Protein AF-0000000084983685 (afdb_homodimer)

Structure (mmCIF, N/CA/C/O backbone):
data_AF-0000000084983685-model_v1
#
loop_
_entity.id
_entity.type
_entity.pdbx_description
1 polymer 'Transcriptional regulator, AraC family'
#
loop_
_atom_site.group_PDB
_atom_site.id
_atom_site.type_symbol
_atom_site.label_atom_id
_atom_site.label_alt_id
_atom_site.label_comp_id
_atom_site.label_asym_id
_atom_site.label_entity_id
_atom_site.label_seq_id
_atom_site.pdbx_PDB_ins_code
_atom_site.Cartn_x
_atom_site.Cartn_y
_atom_site.Cartn_z
_atom_site.occupancy
_atom_site.B_iso_or_equiv
_atom_site.auth_seq_id
_atom_site.auth_comp_id
_atom_site.auth_asym_id
_atom_site.auth_atom_id
_atom_site.pdbx_PDB_model_num
ATOM 1 N N . MET A 1 1 ? 12.453 -2.877 22.375 1 60.47 1 MET A N 1
ATOM 2 C CA . MET A 1 1 ? 13.906 -2.879 22.516 1 60.47 1 MET A CA 1
ATOM 3 C C . MET A 1 1 ? 14.578 -2.354 21.25 1 60.47 1 MET A C 1
ATOM 5 O O . MET A 1 1 ? 15.445 -1.479 21.328 1 60.47 1 MET A O 1
ATOM 9 N N . MET A 1 2 ? 13.961 -2.555 20.031 1 83.69 2 MET A N 1
ATOM 10 C CA . MET A 1 2 ? 14.688 -2.221 18.812 1 83.69 2 MET A CA 1
ATOM 11 C C . MET A 1 2 ? 14.602 -0.725 18.516 1 83.69 2 MET A C 1
ATOM 13 O O . MET A 1 2 ? 15.602 -0.104 18.156 1 83.69 2 MET A O 1
ATOM 17 N N . LEU A 1 3 ? 13.617 -0.084 19.125 1 90.62 3 LEU A N 1
ATOM 18 C CA . LEU A 1 3 ? 13.469 1.328 18.797 1 90.62 3 LEU A CA 1
ATOM 19 C C . LEU A 1 3 ? 14.375 2.191 19.656 1 90.62 3 LEU A C 1
ATOM 21 O O . LEU A 1 3 ? 14.938 3.184 19.188 1 90.62 3 LEU A O 1
ATOM 25 N N . ARG A 1 4 ? 14.516 1.782 20.906 1 91.31 4 ARG A N 1
ATOM 26 C CA . ARG A 1 4 ? 15.43 2.498 21.781 1 91.31 4 ARG A CA 1
ATOM 27 C C . ARG A 1 4 ? 16.859 2.455 21.25 1 91.31 4 ARG A C 1
ATOM 29 O O . ARG A 1 4 ? 17.578 3.451 21.312 1 91.31 4 ARG A O 1
ATOM 36 N N . GLN A 1 5 ? 17.172 1.362 20.719 1 90.44 5 GLN A N 1
ATOM 37 C CA . GLN A 1 5 ? 18.5 1.211 20.141 1 90.44 5 GLN A CA 1
ATOM 38 C C . GLN A 1 5 ? 18.688 2.137 18.938 1 90.44 5 GLN A C 1
ATOM 40 O O . GLN A 1 5 ? 19.766 2.719 18.766 1 90.44 5 GLN A O 1
ATOM 45 N N . TYR A 1 6 ? 17.688 2.232 18.141 1 90.44 6 TYR A N 1
ATOM 46 C CA . TYR A 1 6 ? 17.781 3.148 17 1 90.44 6 TYR A CA 1
ATOM 47 C C . TYR A 1 6 ? 18.016 4.578 17.484 1 90.44 6 TYR A C 1
ATOM 49 O O . TYR A 1 6 ? 18.891 5.273 16.969 1 90.44 6 TYR A O 1
ATOM 57 N N . ARG A 1 7 ? 17.219 4.984 18.438 1 89.69 7 ARG A N 1
ATOM 58 C CA . ARG A 1 7 ? 17.344 6.324 19 1 89.69 7 ARG A CA 1
ATOM 59 C C . ARG A 1 7 ? 18.75 6.562 19.547 1 89.69 7 ARG A C 1
ATOM 61 O O . ARG A 1 7 ? 19.391 7.562 19.219 1 89.69 7 ARG A O 1
ATOM 68 N N . ASP A 1 8 ? 19.234 5.645 20.312 1 88.12 8 ASP A N 1
ATOM 69 C CA . ASP A 1 8 ? 20.531 5.793 20.969 1 88.12 8 ASP A CA 1
ATOM 70 C C . ASP A 1 8 ? 21.656 5.871 19.938 1 88.12 8 ASP A C 1
ATOM 72 O O . ASP A 1 8 ? 22.594 6.648 20.094 1 88.12 8 ASP A O 1
ATOM 76 N N . ASN A 1 9 ? 21.547 5.102 18.922 1 86.75 9 ASN A N 1
ATOM 77 C CA . ASN A 1 9 ? 22.547 5.113 17.859 1 86.75 9 ASN A CA 1
ATOM 78 C C . ASN A 1 9 ? 22.594 6.461 17.141 1 86.75 9 ASN A C 1
ATOM 80 O O . ASN A 1 9 ? 23.672 6.965 16.828 1 86.75 9 ASN A O 1
ATOM 84 N N . ILE A 1 10 ? 21.531 7.043 16.906 1 85.38 10 ILE A N 1
ATOM 85 C CA . ILE A 1 10 ? 21.438 8.32 16.203 1 85.38 10 ILE A CA 1
ATOM 86 C C . ILE A 1 10 ? 21.969 9.438 17.109 1 85.38 10 ILE A C 1
ATOM 88 O O . ILE A 1 10 ? 22.719 10.305 16.672 1 85.38 10 ILE A O 1
ATOM 92 N N . TRP A 1 11 ? 21.531 9.43 18.344 1 82.44 11 TRP A N 1
ATOM 93 C CA . TRP A 1 11 ? 22.016 10.414 19.312 1 82.44 11 TRP A CA 1
ATOM 94 C C . TRP A 1 11 ? 23.531 10.406 19.375 1 82.44 11 TRP A C 1
ATOM 96 O O . TRP A 1 11 ? 24.172 11.461 19.391 1 82.44 11 TRP A O 1
ATOM 106 N N . ASN A 1 12 ? 24.062 9.258 19.375 1 77.75 12 ASN A N 1
ATOM 107 C CA . ASN A 1 12 ? 25.516 9.109 19.438 1 77.75 12 ASN A CA 1
ATOM 108 C C . ASN A 1 12 ? 26.203 9.68 18.203 1 77.75 12 ASN A C 1
ATOM 110 O O . ASN A 1 12 ? 27.266 10.297 18.312 1 77.75 12 ASN A O 1
ATOM 114 N N . ARG A 1 13 ? 25.578 9.578 17.031 1 75.25 13 ARG A N 1
ATOM 115 C CA . ARG A 1 13 ? 26.156 10.078 15.781 1 75.25 13 ARG A CA 1
ATOM 116 C C . ARG A 1 13 ? 26.031 11.594 15.695 1 75.25 13 ARG A C 1
ATOM 118 O O . ARG A 1 13 ? 26.922 12.258 15.156 1 75.25 13 ARG A O 1
ATOM 125 N N . GLN A 1 14 ? 24.891 12.195 15.992 1 70.69 14 GLN A N 1
ATOM 126 C CA . GLN A 1 14 ? 24.656 13.633 15.922 1 70.69 14 GLN A CA 1
ATOM 127 C C . GLN A 1 14 ? 25.531 14.391 16.906 1 70.69 14 GLN A C 1
ATOM 129 O O . GLN A 1 14 ? 25.906 15.539 16.672 1 70.69 14 GLN A O 1
ATOM 134 N N . ALA A 1 15 ? 25.719 13.891 18.047 1 59.19 15 ALA A N 1
ATOM 135 C CA . ALA A 1 15 ? 26.594 14.523 19.031 1 59.19 15 ALA A CA 1
ATOM 136 C C . ALA A 1 15 ? 27.969 14.781 18.438 1 59.19 15 ALA A C 1
ATOM 138 O O . ALA A 1 15 ? 28.672 15.711 18.859 1 59.19 15 ALA A O 1
ATOM 139 N N . THR A 1 16 ? 28.234 14.094 17.344 1 51.59 16 THR A N 1
ATOM 140 C CA . THR A 1 16 ? 29.562 14.25 16.766 1 51.59 16 THR A CA 1
ATOM 141 C C . THR A 1 16 ? 29.531 15.195 15.578 1 51.59 16 THR A C 1
ATOM 143 O O . THR A 1 16 ? 30.578 15.586 15.07 1 51.59 16 THR A O 1
ATOM 146 N N . SER A 1 17 ? 28.266 15.562 15.039 1 53.88 17 SER A N 1
ATOM 147 C CA . SER A 1 17 ? 28.188 16.359 13.82 1 53.88 17 SER A CA 1
ATOM 148 C C . SER A 1 17 ? 27.891 17.812 14.125 1 53.88 17 SER A C 1
ATOM 150 O O . SER A 1 17 ? 27.312 18.125 15.164 1 53.88 17 SER A O 1
ATOM 152 N N . GLY A 1 18 ? 28.5 18.859 13.586 1 49.53 18 GLY A N 1
ATOM 153 C CA . GLY A 1 18 ? 28.406 20.297 13.766 1 49.53 18 GLY A CA 1
ATOM 154 C C . GLY A 1 18 ? 27.047 20.875 13.406 1 49.53 18 GLY A C 1
ATOM 155 O O . GLY A 1 18 ? 26.281 20.25 12.672 1 49.53 18 GLY A O 1
ATOM 156 N N . LYS A 1 19 ? 26.656 21.953 14.102 1 48.59 19 LYS A N 1
ATOM 157 C CA . LYS A 1 19 ? 25.375 22.625 14.039 1 48.59 19 LYS A CA 1
ATOM 158 C C . LYS A 1 19 ? 25.25 23.453 12.766 1 48.59 19 LYS A C 1
ATOM 160 O O . LYS A 1 19 ? 26.141 24.234 12.438 1 48.59 19 LYS A O 1
ATOM 165 N N . LYS A 1 20 ? 24.359 23.141 11.852 1 52.16 20 LYS A N 1
ATOM 166 C CA . LYS A 1 20 ? 24.125 24.016 10.695 1 52.16 20 LYS A CA 1
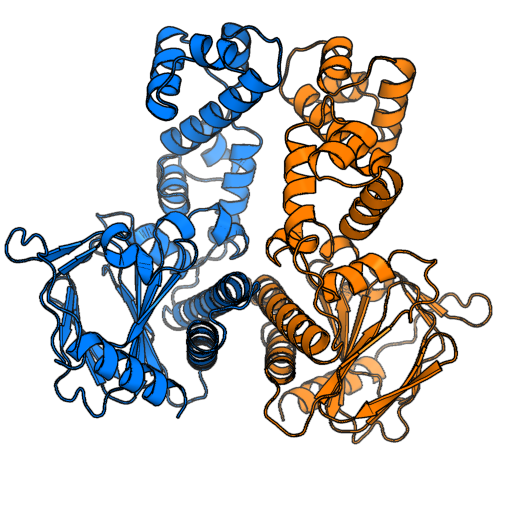ATOM 167 C C . LYS A 1 20 ? 23.297 25.234 11.086 1 52.16 20 LYS A C 1
ATOM 169 O O . LYS A 1 20 ? 22.5 25.172 12.016 1 52.16 20 LYS A O 1
ATOM 174 N N . LYS A 1 21 ? 23.375 26.359 10.219 1 48.22 21 LYS A N 1
ATOM 175 C CA . LYS A 1 21 ? 22.766 27.672 10.367 1 48.22 21 LYS A CA 1
ATOM 176 C C . LYS A 1 21 ? 21.281 27.641 9.977 1 48.22 21 LYS A C 1
ATOM 178 O O . LYS A 1 21 ? 20.938 27.219 8.867 1 48.22 21 LYS A O 1
ATOM 183 N N . ARG A 1 22 ? 20.141 27.594 10.891 1 55.12 22 ARG A N 1
ATOM 184 C CA . ARG A 1 22 ? 18.719 27.609 10.594 1 55.12 22 ARG A CA 1
ATOM 185 C C . ARG A 1 22 ? 18.172 29.047 10.641 1 55.12 22 ARG A C 1
ATOM 187 O O . ARG A 1 22 ? 18.625 29.859 11.438 1 55.12 22 ARG A O 1
ATOM 194 N N . ARG A 1 23 ? 17.344 29.438 9.578 1 48.94 23 ARG A N 1
ATOM 195 C CA . ARG A 1 23 ? 16.734 30.75 9.477 1 48.94 23 ARG A CA 1
ATOM 196 C C . ARG A 1 23 ? 15.719 30.984 10.602 1 48.94 23 ARG A C 1
ATOM 198 O O . ARG A 1 23 ? 14.883 30.125 10.875 1 48.94 23 ARG A O 1
ATOM 205 N N . ILE A 1 24 ? 15.898 31.969 11.406 1 55.19 24 ILE A N 1
ATOM 206 C CA . ILE A 1 24 ? 14.984 32.344 12.484 1 55.19 24 ILE A CA 1
ATOM 207 C C . ILE A 1 24 ? 14.078 33.469 12.008 1 55.19 24 ILE A C 1
ATOM 209 O O . ILE A 1 24 ? 14.562 34.5 11.5 1 55.19 24 ILE A O 1
ATOM 213 N N . VAL A 1 25 ? 12.82 33.188 11.75 1 49.25 25 VAL A N 1
ATOM 214 C CA . VAL A 1 25 ? 11.828 34.219 11.453 1 49.25 25 VAL A CA 1
ATOM 215 C C . VAL A 1 25 ? 10.922 34.438 12.664 1 49.25 25 VAL A C 1
ATOM 217 O O . VAL A 1 25 ? 10.203 33.5 13.078 1 49.25 25 VAL A O 1
ATOM 220 N N . ASN A 1 26 ? 10.664 35.688 13.078 1 58.12 26 ASN A N 1
ATOM 221 C CA . ASN A 1 26 ? 9.836 36.062 14.211 1 58.12 26 ASN A CA 1
ATOM 222 C C . ASN A 1 26 ? 9.977 35.094 15.375 1 58.12 26 ASN A C 1
ATOM 224 O O . ASN A 1 26 ? 8.977 34.625 15.922 1 58.12 26 ASN A O 1
ATOM 228 N N . ASN A 1 27 ? 11.156 34.531 15.641 1 71.5 27 ASN A N 1
ATOM 229 C CA . ASN A 1 27 ? 11.539 33.656 16.734 1 71.5 27 ASN A CA 1
ATOM 230 C C . ASN A 1 27 ? 11.07 32.219 16.5 1 71.5 27 ASN A C 1
ATOM 232 O O . ASN A 1 27 ? 10.914 31.453 17.453 1 71.5 27 ASN A O 1
ATOM 236 N N . VAL A 1 28 ? 10.617 32.062 15.281 1 80.88 28 VAL A N 1
ATOM 237 C CA . VAL A 1 28 ? 10.242 30.703 14.852 1 80.88 28 VAL A CA 1
ATOM 238 C C . VAL A 1 28 ? 11.219 30.219 13.789 1 80.88 28 VAL A C 1
ATOM 240 O O . VAL A 1 28 ? 11.461 30.891 12.789 1 80.88 28 VAL A O 1
ATOM 243 N N . ILE A 1 29 ? 11.844 29.172 14.047 1 83.69 29 ILE A N 1
ATOM 244 C CA . ILE A 1 29 ? 12.75 28.578 13.062 1 83.69 29 ILE A CA 1
ATOM 245 C C . ILE A 1 29 ? 11.945 27.969 11.922 1 83.69 29 ILE A C 1
ATOM 247 O O . ILE A 1 29 ? 10.992 27.219 12.156 1 83.69 29 ILE A O 1
ATOM 251 N N . GLN A 1 30 ? 12.234 28.359 10.734 1 83.69 30 GLN A N 1
ATOM 252 C CA . GLN A 1 30 ? 11.578 27.781 9.57 1 83.69 30 GLN A CA 1
ATOM 253 C C . GLN A 1 30 ? 12.547 26.922 8.758 1 83.69 30 GLN A C 1
ATOM 255 O O . GLN A 1 30 ? 13.695 27.312 8.539 1 83.69 30 GLN A O 1
ATOM 260 N N . PHE A 1 31 ? 12.102 25.75 8.484 1 81.88 31 PHE A N 1
ATOM 261 C CA . PHE A 1 31 ? 12.898 24.906 7.59 1 81.88 31 PHE A CA 1
ATOM 262 C C . PHE A 1 31 ? 12 24.078 6.68 1 81.88 31 PHE A C 1
ATOM 264 O O . PHE A 1 31 ? 10.797 23.984 6.91 1 81.88 31 PHE A O 1
ATOM 271 N N . GLN A 1 32 ? 12.633 23.688 5.527 1 84.5 32 GLN A N 1
ATOM 272 C CA . GLN A 1 32 ? 11.906 22.969 4.492 1 84.5 32 GLN A CA 1
ATOM 273 C C . GLN A 1 32 ? 12.398 21.516 4.387 1 84.5 32 GLN A C 1
ATOM 275 O O . GLN A 1 32 ? 13.453 21.172 4.934 1 84.5 32 GLN A O 1
ATOM 280 N N . GLN A 1 33 ? 11.555 20.75 3.742 1 85.81 33 GLN A N 1
ATOM 281 C CA . GLN A 1 33 ? 11.922 19.359 3.516 1 85.81 33 GLN A CA 1
ATOM 282 C C . GLN A 1 33 ? 13.32 19.25 2.914 1 85.81 33 GLN A C 1
ATOM 284 O O . GLN A 1 33 ? 14.078 18.344 3.258 1 85.81 33 GLN A O 1
ATOM 289 N N . GLN A 1 34 ? 13.617 20.141 2.064 1 82 34 GLN A N 1
ATOM 290 C CA . GLN A 1 34 ? 14.906 20.125 1.375 1 82 34 GLN A CA 1
ATOM 291 C C . GLN A 1 34 ? 16.062 20.234 2.367 1 82 34 GLN A C 1
ATOM 293 O O . GLN A 1 34 ? 17.141 19.703 2.113 1 82 34 GLN A O 1
ATOM 298 N N . ASP A 1 35 ? 15.859 20.891 3.537 1 82.81 35 ASP A N 1
ATOM 299 C CA . ASP A 1 35 ? 16.875 21.047 4.57 1 82.81 35 ASP A CA 1
ATOM 300 C C . ASP A 1 35 ? 17.141 19.719 5.293 1 82.81 35 ASP A C 1
ATOM 302 O O . ASP A 1 35 ? 18.156 19.578 5.977 1 82.81 35 ASP A O 1
ATOM 306 N N . MET A 1 36 ? 16.219 18.828 5.117 1 83.81 36 MET A N 1
ATOM 307 C CA . MET A 1 36 ? 16.312 17.516 5.758 1 83.81 36 MET A CA 1
ATOM 308 C C . MET A 1 36 ? 16.328 16.406 4.719 1 83.81 36 MET A C 1
ATOM 310 O O . MET A 1 36 ? 15.812 15.312 4.973 1 83.81 36 MET A O 1
ATOM 314 N N . LYS A 1 37 ? 16.781 16.656 3.572 1 80.25 37 LYS A N 1
ATOM 315 C CA . LYS A 1 37 ? 16.734 15.75 2.43 1 80.25 37 LYS A CA 1
ATOM 316 C C . LYS A 1 37 ? 17.359 14.398 2.768 1 80.25 37 LYS A C 1
ATOM 318 O O . LYS A 1 37 ? 16.891 13.359 2.299 1 80.25 37 LYS A O 1
ATOM 323 N N . LYS A 1 38 ? 18.328 14.344 3.631 1 80.5 38 LYS A N 1
ATOM 324 C CA . LYS A 1 38 ? 19.031 13.109 3.961 1 80.5 38 LYS A CA 1
ATOM 325 C C . LYS A 1 38 ? 18.141 12.156 4.758 1 80.5 38 LYS A C 1
ATOM 327 O O . LYS A 1 38 ? 18.328 10.938 4.699 1 80.5 38 LYS A O 1
ATOM 332 N N . ALA A 1 39 ? 17.25 12.766 5.484 1 85.69 39 ALA A N 1
ATOM 333 C CA . ALA A 1 39 ? 16.391 11.938 6.328 1 85.69 39 ALA A CA 1
ATOM 334 C C . ALA A 1 39 ? 15.227 11.359 5.52 1 85.69 39 ALA A C 1
ATOM 336 O O . ALA A 1 39 ? 14.68 10.312 5.875 1 85.69 39 ALA A O 1
ATOM 337 N N . PHE A 1 40 ? 14.867 12.039 4.477 1 83.25 40 PHE A N 1
ATOM 338 C CA . PHE A 1 40 ? 13.719 11.594 3.688 1 83.25 40 PHE A CA 1
ATOM 339 C C . PHE A 1 40 ? 14.125 10.492 2.715 1 83.25 40 PHE A C 1
ATOM 341 O O . PHE A 1 40 ? 15.156 10.602 2.037 1 83.25 40 PHE A O 1
ATOM 348 N N . LYS A 1 41 ? 13.422 9.438 2.73 1 76.81 41 LYS A N 1
ATOM 349 C CA . LYS A 1 41 ? 13.578 8.398 1.714 1 76.81 41 LYS A CA 1
ATOM 350 C C . LYS A 1 41 ? 12.727 8.703 0.482 1 76.81 41 LYS A C 1
ATOM 352 O O . LYS A 1 41 ? 11.5 8.742 0.562 1 76.81 41 LYS A O 1
ATOM 357 N N . SER A 1 42 ? 13.391 8.875 -0.645 1 67.44 42 SER A N 1
ATOM 358 C CA . SER A 1 42 ? 12.781 9.219 -1.926 1 67.44 42 SER A CA 1
ATOM 359 C C . SER A 1 42 ? 11.82 10.391 -1.78 1 67.44 42 SER A C 1
ATOM 361 O O . SER A 1 42 ? 10.727 10.375 -2.346 1 67.44 42 SER A O 1
ATOM 363 N N . ASP A 1 43 ? 12.141 11.25 -0.861 1 69.31 43 ASP A N 1
ATOM 364 C CA . ASP A 1 43 ? 11.43 12.508 -0.639 1 69.31 43 ASP A CA 1
ATOM 365 C C . ASP A 1 43 ? 10 12.25 -0.152 1 69.31 43 ASP A C 1
ATOM 367 O O . ASP A 1 43 ? 9.109 13.07 -0.363 1 69.31 43 ASP A O 1
ATOM 371 N N . GLN A 1 44 ? 9.828 11.125 0.387 1 77.69 44 GLN A N 1
ATOM 372 C CA . GLN A 1 44 ? 8.453 10.82 0.773 1 77.69 44 GLN A CA 1
ATOM 373 C C . GLN A 1 44 ? 8.305 10.773 2.291 1 77.69 44 GLN A C 1
ATOM 375 O O . GLN A 1 44 ? 7.57 11.578 2.873 1 77.69 44 GLN A O 1
ATOM 380 N N . ILE A 1 45 ? 9.078 9.906 2.914 1 88.75 45 ILE A N 1
ATOM 381 C CA . ILE A 1 45 ? 8.93 9.734 4.355 1 88.75 45 ILE A CA 1
ATOM 382 C C . ILE A 1 45 ? 10.305 9.742 5.02 1 88.75 45 ILE A C 1
ATOM 384 O O . ILE A 1 45 ? 11.25 9.141 4.508 1 88.75 45 ILE A O 1
ATOM 388 N N . GLY A 1 46 ? 10.438 10.523 6.02 1 92.88 46 GLY A N 1
ATOM 389 C CA . GLY A 1 46 ? 11.602 10.5 6.898 1 92.88 46 GLY A CA 1
ATOM 390 C C . GLY A 1 46 ? 11.25 10.188 8.336 1 92.88 46 GLY A C 1
ATOM 391 O O . GLY A 1 46 ? 10.164 10.531 8.805 1 92.88 46 GLY A O 1
ATOM 392 N N . VAL A 1 47 ? 12.125 9.492 9.031 1 94.94 47 VAL A N 1
ATOM 393 C CA . VAL A 1 47 ? 11.906 9.156 10.438 1 94.94 47 VAL A CA 1
ATOM 394 C C . VAL A 1 47 ? 13.117 9.594 11.266 1 94.94 47 VAL A C 1
ATOM 396 O O . VAL A 1 47 ? 14.25 9.25 10.938 1 94.94 47 VAL A O 1
ATOM 399 N N . LEU A 1 48 ? 12.875 10.336 12.32 1 93.88 48 LEU A N 1
ATOM 400 C CA . LEU A 1 48 ? 13.938 10.75 13.227 1 93.88 48 LEU A CA 1
ATOM 401 C C . LEU A 1 48 ? 13.484 10.641 14.68 1 93.88 48 LEU A C 1
ATOM 403 O O . LEU A 1 48 ? 12.352 10.984 15.008 1 93.88 48 LEU A O 1
ATOM 407 N N . PRO A 1 49 ? 14.359 10.078 15.492 1 93.5 49 PRO A N 1
ATOM 408 C CA . PRO A 1 49 ? 14.039 10.18 16.906 1 93.5 49 PRO A CA 1
ATOM 409 C C . PRO A 1 49 ? 14.094 11.617 17.438 1 93.5 49 PRO A C 1
ATOM 411 O O . PRO A 1 49 ? 14.828 12.445 16.891 1 93.5 49 PRO A O 1
ATOM 414 N N . HIS A 1 50 ? 13.227 11.82 18.391 1 89.75 50 HIS A N 1
ATOM 415 C CA . HIS A 1 50 ? 13.336 13.117 19.062 1 89.75 50 HIS A CA 1
ATOM 416 C C . HIS A 1 50 ? 14.734 13.32 19.641 1 89.75 50 HIS A C 1
ATOM 418 O O . HIS A 1 50 ? 15.375 12.359 20.078 1 89.75 50 HIS A O 1
ATOM 424 N N . ASN A 1 51 ? 15.094 14.578 19.703 1 80.06 51 ASN A N 1
ATOM 425 C CA . ASN A 1 51 ? 16.469 14.906 20.062 1 80.06 51 ASN A CA 1
ATOM 426 C C . ASN A 1 51 ? 16.75 14.625 21.547 1 80.06 51 ASN A C 1
ATOM 428 O O . ASN A 1 51 ? 15.812 14.578 22.344 1 80.06 51 ASN A O 1
ATOM 432 N N . SER A 1 52 ? 18.062 14.477 21.781 1 76.62 52 SER A N 1
ATOM 433 C CA . SER A 1 52 ? 18.516 14.094 23.125 1 76.62 52 SER A CA 1
ATOM 434 C C . SER A 1 52 ? 18.375 15.258 24.094 1 76.62 52 SER A C 1
ATOM 436 O O . SER A 1 52 ? 18.359 15.047 25.312 1 76.62 52 SER A O 1
ATOM 438 N N . HIS A 1 53 ? 18.266 16.453 23.547 1 73.88 53 HIS A N 1
ATOM 439 C CA . HIS A 1 53 ? 18.219 17.625 24.406 1 73.88 53 HIS A CA 1
ATOM 440 C C . HIS A 1 53 ? 16.828 17.828 25 1 73.88 53 HIS A C 1
ATOM 442 O O . HIS A 1 53 ? 16.656 18.594 25.938 1 73.88 53 HIS A O 1
ATOM 448 N N . GLY A 1 54 ? 15.898 17.125 24.562 1 71.31 54 GLY A N 1
ATOM 449 C CA . GLY A 1 54 ? 14.539 17.141 25.094 1 71.31 54 GLY A CA 1
ATOM 450 C C . GLY A 1 54 ? 13.672 18.219 24.469 1 71.31 54 GLY A C 1
ATOM 451 O O . GLY A 1 54 ? 12.547 17.953 24.047 1 71.31 54 GLY A O 1
ATOM 452 N N . ASN A 1 55 ? 14.188 19.547 24.453 1 79.38 55 ASN A N 1
ATOM 453 C CA . ASN A 1 55 ? 13.344 20.609 23.922 1 79.38 55 ASN A CA 1
ATOM 454 C C . ASN A 1 55 ? 13.781 21.047 22.531 1 79.38 55 ASN A C 1
ATOM 456 O O . ASN A 1 55 ? 14.977 21.203 22.281 1 79.38 55 ASN A O 1
ATOM 460 N N . THR A 1 56 ? 12.844 21.078 21.688 1 83.94 56 THR A N 1
ATOM 461 C CA . THR A 1 56 ? 13.086 21.594 20.344 1 83.94 56 THR A CA 1
ATOM 462 C C . THR A 1 56 ? 12.664 23.062 20.25 1 83.94 56 THR A C 1
ATOM 464 O O . THR A 1 56 ? 11.656 23.453 20.828 1 83.94 56 THR A O 1
ATOM 467 N N . PRO A 1 57 ? 13.477 23.891 19.625 1 83.94 57 PRO A N 1
ATOM 468 C CA . PRO A 1 57 ? 13.031 25.281 19.438 1 83.94 57 PRO A CA 1
ATOM 469 C C . PRO A 1 57 ? 11.703 25.359 18.672 1 83.94 57 PRO A C 1
ATOM 471 O O . PRO A 1 57 ? 11.367 24.453 17.906 1 83.94 57 PRO A O 1
ATOM 474 N N . LEU A 1 58 ? 11.023 26.438 18.984 1 88.94 58 LEU A N 1
ATOM 475 C CA . LEU A 1 58 ? 9.812 26.734 18.234 1 88.94 58 LEU A CA 1
ATOM 476 C C . LEU A 1 58 ? 10.109 26.797 16.734 1 88.94 58 LEU A C 1
ATOM 478 O O . LEU A 1 58 ? 11.047 27.484 16.312 1 88.94 58 LEU A O 1
ATOM 482 N N . HIS A 1 59 ? 9.367 26.016 15.922 1 89.62 59 HIS A N 1
ATOM 483 C CA . HIS A 1 59 ? 9.695 25.922 14.5 1 89.62 59 HIS A CA 1
ATOM 484 C C . HIS A 1 59 ? 8.461 25.578 13.68 1 89.62 59 HIS A C 1
ATOM 486 O O . HIS A 1 59 ? 7.406 25.266 14.234 1 89.62 59 HIS A O 1
ATOM 492 N N . GLN A 1 60 ? 8.586 25.812 12.359 1 88.25 60 GLN A N 1
ATOM 493 C CA . GLN A 1 60 ? 7.594 25.391 11.375 1 88.25 60 GLN A CA 1
ATOM 494 C C . GLN A 1 60 ? 8.266 24.844 10.117 1 88.25 60 GLN A C 1
ATOM 496 O O . GLN A 1 60 ? 9.43 25.141 9.852 1 88.25 60 GLN A O 1
ATOM 501 N N . HIS A 1 61 ? 7.609 24 9.445 1 84.38 61 HIS A N 1
ATOM 502 C CA . HIS A 1 61 ? 8.156 23.375 8.242 1 84.38 61 HIS A CA 1
ATOM 503 C C . HIS A 1 61 ? 7.055 23.016 7.258 1 84.38 61 HIS A C 1
ATOM 505 O O . HIS A 1 61 ? 5.871 23.078 7.594 1 84.38 61 HIS A O 1
ATOM 511 N N . ASP A 1 62 ? 7.484 22.641 5.996 1 80.31 62 ASP A N 1
ATOM 512 C CA . ASP A 1 62 ? 6.562 22.484 4.871 1 80.31 62 ASP A CA 1
ATOM 513 C C . ASP A 1 62 ? 6.148 21.031 4.703 1 80.31 62 ASP A C 1
ATOM 515 O O . ASP A 1 62 ? 5.613 20.641 3.658 1 80.31 62 ASP A O 1
ATOM 519 N N . PHE A 1 63 ? 6.449 20.188 5.609 1 82.75 63 PHE A N 1
ATOM 520 C CA . PHE A 1 63 ? 6.051 18.797 5.578 1 82.75 63 PHE A CA 1
ATOM 521 C C . PHE A 1 63 ? 5.172 18.453 6.777 1 82.75 63 PHE A C 1
ATOM 523 O O . PHE A 1 63 ? 5.172 19.172 7.777 1 82.75 63 PHE A O 1
ATOM 530 N N . PHE A 1 64 ? 4.402 17.391 6.641 1 83.5 64 PHE A N 1
ATOM 531 C CA . PHE A 1 64 ? 3.611 16.906 7.762 1 83.5 64 PHE A CA 1
ATOM 532 C C . PHE A 1 64 ? 4.488 16.156 8.758 1 83.5 64 PHE A C 1
ATOM 534 O O . PHE A 1 64 ? 5.535 15.617 8.383 1 83.5 64 PHE A O 1
ATOM 541 N N . GLU A 1 65 ? 4.016 16.203 9.961 1 90.31 65 GLU A N 1
ATOM 542 C CA . GLU A 1 65 ? 4.75 15.477 11 1 90.31 65 GLU A CA 1
ATOM 543 C C . GLU A 1 65 ? 3.812 14.617 11.836 1 90.31 65 GLU A C 1
ATOM 545 O O . GLU A 1 65 ? 2.711 15.039 12.188 1 90.31 65 GLU A O 1
ATOM 550 N N . MET A 1 66 ? 4.164 13.406 12.008 1 91.81 66 MET A N 1
ATOM 551 C CA . MET A 1 66 ? 3.494 12.484 12.922 1 91.81 66 MET A CA 1
ATOM 552 C C . MET A 1 66 ? 4.398 12.133 14.102 1 91.81 66 MET A C 1
ATOM 554 O O . MET A 1 66 ? 5.414 11.453 13.922 1 91.81 66 MET A O 1
ATOM 558 N N . VAL A 1 67 ? 4.051 12.586 15.289 1 94.12 67 VAL A N 1
ATOM 559 C CA . VAL A 1 67 ? 4.797 12.281 16.5 1 94.12 67 VAL A CA 1
ATOM 560 C C . VAL A 1 67 ? 4.27 10.992 17.125 1 94.12 67 VAL A C 1
ATOM 562 O O . VAL A 1 67 ? 3.074 10.867 17.391 1 94.12 67 VAL A O 1
ATOM 565 N N . TYR A 1 68 ? 5.133 10.016 17.297 1 95.38 68 TYR A N 1
ATOM 566 C CA . TYR A 1 68 ? 4.793 8.734 17.906 1 95.38 68 TYR A CA 1
ATOM 567 C C . TYR A 1 68 ? 5.574 8.523 19.188 1 95.38 68 TYR A C 1
ATOM 569 O O . TYR A 1 68 ? 6.809 8.5 19.188 1 95.38 68 TYR A O 1
ATOM 577 N N . VAL A 1 69 ? 4.863 8.273 20.344 1 94.44 69 VAL A N 1
ATOM 578 C CA . VAL A 1 69 ? 5.5 8.039 21.625 1 94.44 69 VAL A CA 1
ATOM 579 C C . VAL A 1 69 ? 5.566 6.539 21.906 1 94.44 69 VAL A C 1
ATOM 581 O O . VAL A 1 69 ? 4.559 5.922 22.25 1 94.44 69 VAL A O 1
ATOM 584 N N . HIS A 1 70 ? 6.738 6 21.734 1 94.44 70 HIS A N 1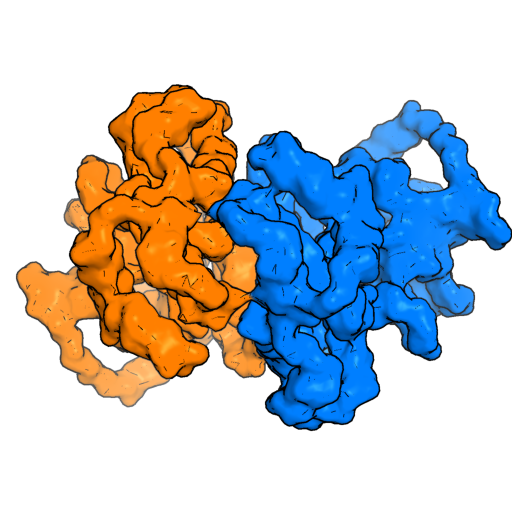
ATOM 585 C CA . HIS A 1 70 ? 6.93 4.582 22 1 94.44 70 HIS A CA 1
ATOM 586 C C . HIS A 1 70 ? 7.141 4.32 23.484 1 94.44 70 HIS A C 1
ATOM 588 O O . HIS A 1 70 ? 6.633 3.336 24.031 1 94.44 70 HIS A O 1
ATOM 594 N N . GLU A 1 71 ? 7.91 5.148 24.109 1 93.62 71 GLU A N 1
ATOM 595 C CA . GLU A 1 71 ? 8.148 5.145 25.547 1 93.62 71 GLU A CA 1
ATOM 596 C C . GLU A 1 71 ? 8.164 6.562 26.109 1 93.62 71 GLU A C 1
ATOM 598 O O . GLU A 1 71 ? 8.594 7.5 25.438 1 93.62 71 GLU A O 1
ATOM 603 N N . GLY A 1 72 ? 7.641 6.715 27.344 1 92.62 72 GLY A N 1
ATOM 604 C CA . GLY A 1 72 ? 7.727 7.992 28.016 1 92.62 72 GLY A CA 1
ATOM 605 C C . GLY A 1 72 ? 6.57 8.922 27.703 1 92.62 72 GLY A C 1
ATOM 606 O O . GLY A 1 72 ? 5.438 8.469 27.516 1 92.62 72 GLY A O 1
ATOM 607 N N . TYR A 1 73 ? 6.914 10.211 27.875 1 91.44 73 TYR A N 1
ATOM 608 C CA . TYR A 1 73 ? 5.906 11.25 27.688 1 91.44 73 TYR A CA 1
ATOM 609 C C . TYR A 1 73 ? 6.531 12.531 27.141 1 91.44 73 TYR A C 1
ATOM 611 O O . TYR A 1 73 ? 7.738 12.742 27.281 1 91.44 73 TYR A O 1
ATOM 619 N N . CYS A 1 74 ? 5.738 13.32 26.453 1 93.5 74 CYS A N 1
ATOM 620 C CA . CYS A 1 74 ? 6.172 14.633 25.984 1 93.5 74 CYS A CA 1
ATOM 621 C C . CYS A 1 74 ? 4.984 15.578 25.844 1 93.5 74 CYS A C 1
ATOM 623 O O . CYS A 1 74 ? 3.832 15.141 25.844 1 93.5 74 CYS A O 1
ATOM 625 N N . ASP A 1 75 ? 5.32 16.859 25.812 1 92.5 75 ASP A N 1
ATOM 626 C CA . ASP A 1 75 ? 4.344 17.906 25.531 1 92.5 75 ASP A CA 1
ATOM 627 C C . ASP A 1 75 ? 4.684 18.641 24.234 1 92.5 75 ASP A C 1
ATOM 629 O O . ASP A 1 75 ? 5.805 19.125 24.062 1 92.5 75 ASP A O 1
ATOM 633 N N . ASN A 1 76 ? 3.697 18.656 23.359 1 91.69 76 ASN A N 1
ATOM 634 C CA . ASN A 1 76 ? 3.824 19.5 22.172 1 91.69 76 ASN A CA 1
ATOM 635 C C . ASN A 1 76 ? 3.045 20.797 22.312 1 91.69 76 ASN A C 1
ATOM 637 O O . ASN A 1 76 ? 1.889 20.781 22.75 1 91.69 76 ASN A O 1
ATOM 641 N N . MET A 1 77 ? 3.73 21.859 22.125 1 90 77 MET A N 1
ATOM 642 C CA . MET A 1 77 ? 3.039 23.141 21.984 1 90 77 MET A CA 1
ATOM 643 C C . MET A 1 77 ? 2.773 23.469 20.531 1 90 77 MET A C 1
ATOM 645 O O . MET A 1 77 ? 3.705 23.75 19.766 1 90 77 MET A O 1
ATOM 649 N N . ILE A 1 78 ? 1.513 23.375 20.188 1 87.75 78 ILE A N 1
ATOM 650 C CA . ILE A 1 78 ? 1.132 23.609 18.812 1 87.75 78 ILE A CA 1
ATOM 651 C C . ILE A 1 78 ? 0.18 24.812 18.734 1 87.75 78 ILE A C 1
ATOM 653 O O . ILE A 1 78 ? -0.924 24.766 19.281 1 87.75 78 ILE A O 1
ATOM 657 N N . ASP A 1 79 ? 0.583 25.828 18.031 1 81.25 79 ASP A N 1
ATOM 658 C CA . ASP A 1 79 ? -0.193 27.062 17.938 1 81.25 79 ASP A CA 1
ATOM 659 C C . ASP A 1 79 ? -0.668 27.516 19.312 1 81.25 79 ASP A C 1
ATOM 661 O O . ASP A 1 79 ? -1.856 27.781 19.516 1 81.25 79 ASP A O 1
ATOM 665 N N . ASN A 1 80 ? 0.206 27.422 20.219 1 80.62 80 ASN A N 1
ATOM 666 C CA . ASN A 1 80 ? 0.041 27.922 21.578 1 80.62 80 ASN A CA 1
ATOM 667 C C . ASN A 1 80 ? -0.891 27.016 22.391 1 80.62 80 ASN A C 1
ATOM 669 O O . ASN A 1 80 ? -1.399 27.422 23.438 1 80.62 80 ASN A O 1
ATOM 673 N N . LYS A 1 81 ? -1.181 25.875 21.922 1 83.69 81 LYS A N 1
ATOM 674 C CA . LYS A 1 81 ? -1.947 24.875 22.641 1 83.69 81 LYS A CA 1
ATOM 675 C C . LYS A 1 81 ? -1.059 23.719 23.078 1 83.69 81 LYS A C 1
ATOM 677 O O . LYS A 1 81 ? -0.263 23.203 22.281 1 83.69 81 LYS A O 1
ATOM 682 N N . LYS A 1 82 ? -1.265 23.391 24.312 1 89.12 82 LYS A N 1
ATOM 683 C CA . LYS A 1 82 ? -0.475 22.281 24.844 1 89.12 82 LYS A CA 1
ATOM 684 C C . LYS A 1 82 ? -1.129 20.953 24.531 1 89.12 82 LYS A C 1
ATOM 686 O O . LYS A 1 82 ? -2.307 20.734 24.844 1 89.12 82 LYS A O 1
ATOM 691 N N . VAL A 1 83 ? -0.393 20.062 23.969 1 89.06 83 VAL A N 1
ATOM 692 C CA . VAL A 1 83 ? -0.817 18.703 23.641 1 89.06 83 VAL A CA 1
ATOM 693 C C . VAL A 1 83 ? 0.098 17.688 24.344 1 89.06 83 VAL A C 1
ATOM 695 O O . VAL A 1 83 ? 1.249 17.5 23.938 1 89.06 83 VAL A O 1
ATOM 698 N N . SER A 1 84 ? -0.461 17.016 25.359 1 91.88 84 SER A N 1
ATOM 699 C CA . SER A 1 84 ? 0.323 16.047 26.109 1 91.88 84 SER A CA 1
ATOM 700 C C . SER A 1 84 ? 0.164 14.641 25.531 1 91.88 84 SER A C 1
ATOM 702 O O . SER A 1 84 ? -0.956 14.188 25.281 1 91.88 84 SER A O 1
ATOM 704 N N . LEU A 1 85 ? 1.312 14 25.312 1 92.56 85 LEU A N 1
ATOM 705 C CA . LEU A 1 85 ? 1.322 12.656 24.734 1 92.56 85 LEU A CA 1
ATOM 706 C C . LEU A 1 85 ? 2.01 11.672 25.688 1 92.56 85 LEU A C 1
ATOM 708 O O . LEU A 1 85 ? 3.006 12.016 26.328 1 92.56 85 LEU A O 1
ATOM 712 N N . THR A 1 86 ? 1.476 10.484 25.766 1 92.19 86 THR A N 1
ATOM 713 C CA . THR A 1 86 ? 2.064 9.398 26.531 1 92.19 86 THR A CA 1
ATOM 714 C C . THR A 1 86 ? 2.271 8.164 25.656 1 92.19 86 THR A C 1
ATOM 716 O O . THR A 1 86 ? 1.998 8.195 24.453 1 92.19 86 THR A O 1
ATOM 719 N N . LYS A 1 87 ? 2.756 7.113 26.266 1 92.62 87 LYS A N 1
ATOM 720 C CA . LYS A 1 87 ? 3.1 5.895 25.547 1 92.62 87 LYS A CA 1
ATOM 721 C C . LYS A 1 87 ? 1.945 5.445 24.656 1 92.62 87 LYS A C 1
ATOM 723 O O . LYS A 1 87 ? 0.816 5.289 25.125 1 92.62 87 LYS A O 1
ATOM 728 N N . GLY A 1 88 ? 2.312 5.293 23.359 1 91.81 88 GLY A N 1
ATOM 729 C CA . GLY A 1 88 ? 1.342 4.789 22.406 1 91.81 88 GLY A CA 1
ATOM 730 C C . GLY A 1 88 ? 0.611 5.891 21.656 1 91.81 88 GLY A C 1
ATOM 731 O O . GLY A 1 88 ? -0.011 5.645 20.625 1 91.81 88 GLY A O 1
ATOM 732 N N . ASP A 1 89 ? 0.637 7.113 22.141 1 91 89 ASP A N 1
ATOM 733 C CA . ASP A 1 89 ? -0.086 8.219 21.516 1 91 89 ASP A CA 1
ATOM 734 C C . ASP A 1 89 ? 0.57 8.633 20.203 1 91 89 ASP A C 1
ATOM 736 O O . ASP A 1 89 ? 1.781 8.477 20.031 1 91 89 ASP A O 1
ATOM 740 N N . ILE A 1 90 ? -0.295 9.07 19.328 1 91.38 90 ILE A N 1
ATOM 741 C CA . ILE A 1 90 ? 0.132 9.586 18.031 1 91.38 90 ILE A CA 1
ATOM 742 C C . ILE A 1 90 ? -0.463 10.977 17.812 1 91.38 90 ILE A C 1
ATOM 744 O O . ILE A 1 90 ? -1.637 11.211 18.109 1 91.38 90 ILE A O 1
ATOM 748 N N . CYS A 1 91 ? 0.356 11.93 17.406 1 89.88 91 CYS A N 1
ATOM 749 C CA . CYS A 1 91 ? -0.097 13.281 17.062 1 89.88 91 CYS A CA 1
ATOM 750 C C . CYS A 1 91 ? 0.297 13.648 15.648 1 89.88 91 CYS A C 1
ATOM 752 O O . CYS A 1 91 ? 1.47 13.562 15.281 1 89.88 91 CYS A O 1
ATOM 754 N N . LEU A 1 92 ? -0.7 13.969 14.875 1 86.56 92 LEU A N 1
ATOM 755 C CA . LEU A 1 92 ? -0.444 14.484 13.539 1 86.56 92 LEU A CA 1
ATOM 756 C C . LEU A 1 92 ? -0.381 16.016 13.547 1 86.56 92 LEU A C 1
ATOM 758 O O . LEU A 1 92 ? -1.268 16.672 14.094 1 86.56 92 LEU A O 1
ATOM 762 N N . ILE A 1 93 ? 0.706 16.547 12.992 1 86.44 93 ILE A N 1
ATOM 763 C CA . ILE A 1 93 ? 0.902 17.984 12.93 1 86.44 93 ILE A CA 1
ATOM 764 C C . ILE A 1 93 ? 0.933 18.438 11.469 1 86.44 93 ILE A C 1
ATOM 766 O O . ILE A 1 93 ? 1.642 17.844 10.648 1 86.44 93 ILE A O 1
ATOM 770 N N . ASN A 1 94 ? 0.282 19.453 11.156 1 80 94 ASN A N 1
ATOM 771 C CA . ASN A 1 94 ? 0.131 19.953 9.797 1 80 94 ASN A CA 1
ATOM 772 C C . ASN A 1 94 ? 1.378 20.703 9.336 1 80 94 ASN A C 1
ATOM 774 O O . ASN A 1 94 ? 2.197 21.109 10.156 1 80 94 ASN A O 1
ATOM 778 N N . THR A 1 95 ? 1.453 20.859 7.984 1 78.25 95 THR A N 1
ATOM 779 C CA . THR A 1 95 ? 2.512 21.688 7.426 1 78.25 95 THR A CA 1
ATOM 780 C C . THR A 1 95 ? 2.387 23.125 7.918 1 78.25 95 THR A C 1
ATOM 782 O O . THR A 1 95 ? 1.277 23.641 8.07 1 78.25 95 THR A O 1
ATOM 785 N N . TYR A 1 96 ? 3.443 23.703 8.281 1 79.62 96 TYR A N 1
ATOM 786 C CA . TYR A 1 96 ? 3.598 25.109 8.633 1 79.62 96 TYR A CA 1
ATOM 787 C C . TYR A 1 96 ? 2.943 25.406 9.977 1 79.62 96 TYR A C 1
ATOM 789 O O . TYR A 1 96 ? 2.818 26.562 10.375 1 79.62 96 TYR A O 1
ATOM 797 N N . ALA A 1 97 ? 2.461 24.406 10.68 1 82.69 97 ALA A N 1
ATOM 798 C CA . ALA A 1 97 ? 2.062 24.609 12.062 1 82.69 97 ALA A CA 1
ATOM 799 C C . ALA A 1 97 ? 3.266 24.969 12.93 1 82.69 97 ALA A C 1
ATOM 801 O O . ALA A 1 97 ? 4.305 24.312 12.867 1 82.69 97 ALA A O 1
ATOM 802 N N . VAL A 1 98 ? 3.09 26.078 13.617 1 87.06 98 VAL A N 1
ATOM 803 C CA . VAL A 1 98 ? 4.148 26.469 14.547 1 87.06 98 VAL A CA 1
ATOM 804 C C . VAL A 1 98 ? 4.082 25.594 15.797 1 87.06 98 VAL A C 1
ATOM 806 O O . VAL A 1 98 ? 3.045 25.531 16.453 1 87.06 98 VAL A O 1
ATOM 809 N N . HIS A 1 99 ? 5.195 24.875 16.047 1 90.25 99 HIS A N 1
ATOM 810 C CA . HIS A 1 99 ? 5.129 23.969 17.188 1 90.25 99 HIS A CA 1
ATOM 811 C C . HIS A 1 99 ? 6.512 23.703 17.766 1 90.25 99 HIS A C 1
ATOM 813 O O . HIS A 1 99 ? 7.523 24.078 17.172 1 90.25 99 HIS A O 1
ATOM 819 N N . THR A 1 100 ? 6.535 23.234 18.984 1 91.12 100 THR A N 1
ATOM 820 C CA . THR A 1 100 ? 7.711 22.75 19.703 1 91.12 100 THR A CA 1
ATOM 821 C C . THR A 1 100 ? 7.375 21.516 20.516 1 91.12 100 THR A C 1
ATOM 823 O O . THR A 1 100 ? 6.211 21.281 20.859 1 91.12 100 THR A O 1
ATOM 826 N N . LEU A 1 101 ? 8.367 20.672 20.641 1 91.88 101 LEU A N 1
ATOM 827 C CA . LEU A 1 101 ? 8.219 19.484 21.484 1 91.88 101 LEU A CA 1
ATOM 828 C C . LEU A 1 101 ? 9.055 19.609 22.75 1 91.88 101 LEU A C 1
ATOM 830 O O . LEU A 1 101 ? 10.258 19.875 22.688 1 91.88 101 LEU A O 1
ATOM 834 N N . LEU A 1 102 ? 8.414 19.531 23.844 1 90.88 102 LEU A N 1
ATOM 835 C CA . LEU A 1 102 ? 9.055 19.594 25.156 1 90.88 102 LEU A CA 1
ATOM 836 C C . LEU A 1 102 ? 9.102 18.203 25.812 1 90.88 102 LEU A C 1
ATOM 838 O O . LEU A 1 102 ? 8.062 17.562 25.984 1 90.88 102 LEU A O 1
ATOM 842 N N . CYS A 1 103 ? 10.289 17.766 26.094 1 91.94 103 CYS A N 1
ATOM 843 C CA . CYS A 1 103 ? 10.5 16.484 26.75 1 91.94 103 CYS A CA 1
ATOM 844 C C . CYS A 1 103 ? 11.375 16.641 28 1 91.94 103 CYS A C 1
ATOM 846 O O . CYS A 1 103 ? 12.594 16.797 27.875 1 91.94 103 CYS A O 1
ATOM 848 N N . ASP A 1 104 ? 10.766 16.516 29.109 1 87.06 104 ASP A N 1
ATOM 849 C CA . ASP A 1 104 ? 11.453 16.766 30.375 1 87.06 104 ASP A CA 1
ATOM 850 C C . ASP A 1 104 ? 12.375 15.602 30.734 1 87.06 104 ASP A C 1
ATOM 852 O O . ASP A 1 104 ? 13.312 15.773 31.516 1 87.06 104 ASP A O 1
ATOM 856 N N . ASP A 1 105 ? 12.148 14.43 30.25 1 90.69 105 ASP A N 1
ATOM 857 C CA . ASP A 1 105 ? 12.938 13.242 30.562 1 90.69 105 ASP A CA 1
ATOM 858 C C . ASP A 1 105 ? 13.344 12.5 29.281 1 90.69 105 ASP A C 1
ATOM 860 O O . ASP A 1 105 ? 12.938 11.352 29.078 1 90.69 105 ASP A O 1
ATOM 864 N N . PRO A 1 106 ? 14.227 13.094 28.531 1 89.06 106 PRO A N 1
ATOM 865 C CA . PRO A 1 106 ? 14.586 12.516 27.234 1 89.06 106 PRO A CA 1
ATOM 866 C C . PRO A 1 106 ? 15.25 11.148 27.359 1 89.06 106 PRO A C 1
ATOM 868 O O . PRO A 1 106 ? 15.102 10.297 26.484 1 89.06 106 PRO A O 1
ATOM 871 N N . ASP A 1 107 ? 15.922 10.844 28.453 1 88.75 107 ASP A N 1
ATOM 872 C CA . ASP A 1 107 ? 16.625 9.578 28.625 1 88.75 107 ASP A CA 1
ATOM 873 C C . ASP A 1 107 ? 15.656 8.406 28.703 1 88.75 107 ASP A C 1
ATOM 875 O O . ASP A 1 107 ? 15.977 7.293 28.281 1 88.75 107 ASP A O 1
ATOM 879 N N . ASN A 1 108 ? 14.508 8.719 29.203 1 91.81 108 ASN A N 1
ATOM 880 C CA . ASN A 1 108 ? 13.539 7.637 29.359 1 91.81 108 ASN A CA 1
ATOM 881 C C . ASN A 1 108 ? 12.414 7.742 28.328 1 91.81 108 ASN A C 1
ATOM 883 O O . ASN A 1 108 ? 11.383 7.09 28.469 1 91.81 108 ASN A O 1
ATOM 887 N N . ALA A 1 109 ? 12.656 8.586 27.422 1 93.31 109 ALA A N 1
ATOM 888 C CA . ALA A 1 109 ? 11.664 8.742 26.359 1 93.31 109 ALA A CA 1
ATOM 889 C C . ALA A 1 109 ? 12.188 8.227 25.031 1 93.31 109 ALA A C 1
ATOM 891 O O . ALA A 1 109 ? 13.367 8.391 24.719 1 93.31 109 ALA A O 1
ATOM 892 N N . VAL A 1 110 ? 11.352 7.445 24.375 1 95.25 110 VAL A N 1
ATOM 893 C CA . VAL A 1 110 ? 11.594 7.023 23 1 95.25 110 VAL A CA 1
ATOM 894 C C . VAL A 1 110 ? 10.484 7.547 22.094 1 95.25 110 VAL A C 1
ATOM 896 O O . VAL A 1 110 ? 9.406 6.945 22.016 1 95.25 110 VAL A O 1
ATOM 899 N N . ILE A 1 111 ? 10.75 8.703 21.516 1 95.19 111 ILE A N 1
ATOM 900 C CA . ILE A 1 111 ? 9.789 9.414 20.688 1 95.19 111 ILE A CA 1
ATOM 901 C C . ILE A 1 111 ? 10.344 9.555 19.266 1 95.19 111 ILE A C 1
ATOM 903 O O . ILE A 1 111 ? 11.508 9.922 19.078 1 95.19 111 ILE A O 1
ATOM 907 N N . PHE A 1 112 ? 9.523 9.18 18.328 1 96.69 112 PHE A N 1
ATOM 908 C CA . PHE A 1 112 ? 9.938 9.328 16.938 1 96.69 112 PHE A CA 1
ATOM 909 C C . PHE A 1 112 ? 9.047 10.312 16.203 1 96.69 112 PHE A C 1
ATOM 911 O O . PHE A 1 112 ? 7.828 10.328 16.406 1 96.69 112 PHE A O 1
ATOM 918 N N . ASN A 1 113 ? 9.609 11.117 15.367 1 94.81 113 ASN A N 1
ATOM 919 C CA . ASN A 1 113 ? 8.922 11.977 14.406 1 94.81 113 ASN A CA 1
ATOM 920 C C . ASN A 1 113 ? 8.953 11.391 13 1 94.81 113 ASN A C 1
ATOM 922 O O . ASN A 1 113 ? 10.031 11.211 12.422 1 94.81 113 ASN A O 1
ATOM 926 N N . ILE A 1 114 ? 7.84 11.055 12.531 1 94.56 114 ILE A N 1
ATOM 927 C CA . ILE A 1 114 ? 7.699 10.609 11.148 1 94.56 114 ILE A CA 1
ATOM 928 C C . ILE A 1 114 ? 7.293 11.789 10.266 1 94.56 114 ILE A C 1
ATOM 930 O O . ILE A 1 114 ? 6.195 12.328 10.414 1 94.56 114 ILE A O 1
ATOM 934 N N . MET A 1 115 ? 8.195 12.188 9.43 1 92.5 115 MET A N 1
ATOM 935 C CA . MET A 1 115 ? 7.992 13.328 8.539 1 92.5 115 MET A CA 1
ATOM 936 C C . MET A 1 115 ? 7.445 12.875 7.191 1 92.5 115 MET A C 1
ATOM 938 O O . MET A 1 115 ? 7.973 11.938 6.586 1 92.5 115 MET A O 1
ATOM 942 N N . ILE A 1 116 ? 6.398 13.469 6.758 1 85.62 116 ILE A N 1
ATOM 943 C CA . ILE A 1 116 ? 5.719 13.094 5.523 1 85.62 116 ILE A CA 1
ATOM 944 C C . ILE A 1 116 ? 5.766 14.266 4.539 1 85.62 116 ILE A C 1
ATOM 946 O O . ILE A 1 116 ? 5.223 15.336 4.812 1 85.62 116 ILE A O 1
ATOM 950 N N . GLY A 1 117 ? 6.441 13.953 3.441 1 81.25 117 GLY A N 1
ATOM 951 C CA . GLY A 1 117 ? 6.508 14.992 2.428 1 81.25 117 GLY A CA 1
ATOM 952 C C . GLY A 1 117 ? 5.145 15.445 1.943 1 81.25 117 GLY A C 1
ATOM 953 O O . GLY A 1 117 ? 4.234 14.625 1.784 1 81.25 117 GLY A O 1
ATOM 954 N N . ALA A 1 118 ? 5.07 16.719 1.773 1 69.62 118 ALA A N 1
ATOM 955 C CA . ALA A 1 118 ? 3.789 17.281 1.375 1 69.62 118 ALA A CA 1
ATOM 956 C C . ALA A 1 118 ? 3.346 16.75 0.018 1 69.62 118 ALA A C 1
ATOM 958 O O . ALA A 1 118 ? 2.15 16.562 -0.222 1 69.62 118 ALA A O 1
ATOM 959 N N . GLU A 1 119 ? 4.277 16.422 -0.791 1 61.94 119 GLU A N 1
ATOM 960 C CA . GLU A 1 119 ? 3.98 15.969 -2.145 1 61.94 119 GLU A CA 1
ATOM 961 C C . GLU A 1 119 ? 3.395 14.555 -2.135 1 61.94 119 GLU A C 1
ATOM 963 O O . GLU A 1 119 ? 2.713 14.156 -3.08 1 61.94 119 GLU A O 1
ATOM 968 N N . MET A 1 120 ? 3.814 13.781 -1.11 1 63.03 120 MET A N 1
ATOM 969 C CA . MET A 1 120 ? 3.279 12.43 -0.993 1 63.03 120 MET A CA 1
ATOM 970 C C . MET A 1 120 ? 1.776 12.453 -0.739 1 63.03 120 MET A C 1
ATOM 972 O O . MET A 1 120 ? 1.065 11.516 -1.087 1 63.03 120 MET A O 1
ATOM 976 N N . MET A 1 121 ? 1.523 13.297 0.005 1 52.69 121 MET A N 1
ATOM 977 C CA . MET A 1 121 ? 0.118 13.352 0.397 1 52.69 121 MET A CA 1
ATOM 978 C C . MET A 1 121 ? -0.736 13.938 -0.721 1 52.69 121 MET A C 1
ATOM 980 O O . MET A 1 121 ? -1.926 14.195 -0.529 1 52.69 121 MET A O 1
ATOM 984 N N . ASN A 1 122 ? 0.094 13.844 -1.854 1 44.25 122 ASN A N 1
ATOM 985 C CA . ASN A 1 122 ? -0.703 14.305 -2.986 1 44.25 122 ASN A CA 1
ATOM 986 C C . ASN A 1 122 ? -1.64 13.219 -3.498 1 44.25 122 ASN A C 1
ATOM 988 O O . ASN A 1 122 ? -1.533 12.062 -3.088 1 44.25 122 ASN A O 1
ATOM 992 N N . ALA A 1 123 ? -2.629 13.523 -4.289 1 41.31 123 ALA A N 1
ATOM 993 C CA . ALA A 1 123 ? -3.771 12.742 -4.758 1 41.31 123 ALA A CA 1
ATOM 994 C C . ALA A 1 123 ? -3.33 11.367 -5.25 1 41.31 123 ALA A C 1
ATOM 996 O O . ALA A 1 123 ? -4.043 10.375 -5.062 1 41.31 123 ALA A O 1
ATOM 997 N N . ALA A 1 124 ? -2.232 11.352 -5.789 1 37.88 124 ALA A N 1
ATOM 998 C CA . ALA A 1 124 ? -1.847 10.102 -6.441 1 37.88 124 ALA A CA 1
ATOM 999 C C . ALA A 1 124 ? -1.555 9.016 -5.41 1 37.88 124 ALA A C 1
ATOM 1001 O O . ALA A 1 124 ? -1.908 7.848 -5.613 1 37.88 124 ALA A O 1
ATOM 1002 N N . HIS A 1 125 ? -0.756 9.406 -4.484 1 42.12 125 HIS A N 1
ATOM 1003 C CA . HIS A 1 125 ? -0.409 8.406 -3.48 1 42.12 125 HIS A CA 1
ATOM 1004 C C . HIS A 1 125 ? -1.624 8.023 -2.641 1 42.12 125 HIS A C 1
ATOM 1006 O O . HIS A 1 125 ? -1.771 6.863 -2.246 1 42.12 125 HIS A O 1
ATOM 1012 N N . PHE A 1 126 ? -2.293 9.086 -2.355 1 39.94 126 PHE A N 1
ATOM 1013 C CA . PHE A 1 126 ? -3.486 8.805 -1.564 1 39.94 126 PHE A CA 1
ATOM 1014 C C . PHE A 1 126 ? -4.48 7.973 -2.359 1 39.94 126 PHE A C 1
ATOM 1016 O O . PHE A 1 126 ? -5.543 7.609 -1.85 1 39.94 126 PHE A O 1
ATOM 1023 N N . ARG A 1 127 ? -4.188 7.863 -3.6 1 38.25 127 ARG A N 1
ATOM 1024 C CA . ARG A 1 127 ? -5.062 7.012 -4.406 1 38.25 127 ARG A CA 1
ATOM 1025 C C . ARG A 1 127 ? -5.27 5.656 -3.742 1 38.25 127 ARG A C 1
ATOM 1027 O O . ARG A 1 127 ? -6.312 5.023 -3.92 1 38.25 127 ARG A O 1
ATOM 1034 N N . LEU A 1 128 ? -4.215 5.211 -3.391 1 36.47 128 LEU A N 1
ATOM 1035 C CA . LEU A 1 128 ? -4.383 3.885 -2.809 1 36.47 128 LEU A CA 1
ATOM 1036 C C . LEU A 1 128 ? -5.172 3.957 -1.506 1 36.47 128 LEU A C 1
ATOM 1038 O O . LEU A 1 128 ? -5.656 2.938 -1.012 1 36.47 128 LEU A O 1
ATOM 1042 N N . LEU A 1 129 ? -4.828 5.031 -0.674 1 38.69 129 LEU A N 1
ATOM 1043 C CA . LEU A 1 129 ? -5.715 5.262 0.461 1 38.69 129 LEU A CA 1
ATOM 1044 C C . LEU A 1 129 ? -7.109 5.656 -0.01 1 38.69 129 LEU A C 1
ATOM 1046 O O . LEU A 1 129 ? -7.266 6.621 -0.762 1 38.69 129 LEU A O 1
ATOM 1050 N N . SER A 1 130 ? -7.68 4.883 -0.491 1 34.97 130 SER A N 1
ATOM 1051 C CA . SER A 1 130 ? -9.039 5.312 -0.811 1 34.97 130 SER A CA 1
ATOM 1052 C C . SER A 1 130 ? -9.422 6.562 -0.027 1 34.97 130 SER A C 1
ATOM 1054 O O . SER A 1 130 ? -8.828 6.855 1.012 1 34.97 130 SER A O 1
ATOM 1056 N N . TYR A 1 131 ? -10.664 7.258 -0.333 1 32.66 131 TYR A N 1
ATOM 1057 C CA . TYR A 1 131 ? -11.453 8.477 -0.435 1 32.66 131 TYR A CA 1
ATOM 1058 C C . TYR A 1 131 ? -11.555 9.18 0.916 1 32.66 131 TYR A C 1
ATOM 1060 O O . TYR A 1 131 ? -11.375 10.391 1.006 1 32.66 131 TYR A O 1
ATOM 1068 N N . ASN A 1 132 ? -12.43 8.758 1.796 1 33.31 132 ASN A N 1
ATOM 1069 C CA . ASN A 1 132 ? -13.406 9.555 2.525 1 33.31 132 ASN A CA 1
ATOM 1070 C C . ASN A 1 132 ? -12.812 10.141 3.805 1 33.31 132 ASN A C 1
ATOM 1072 O O . ASN A 1 132 ? -13.539 10.695 4.633 1 33.31 132 ASN A O 1
ATOM 1076 N N . ASP A 1 133 ? -11.727 9.648 4.402 1 41.12 133 ASP A N 1
ATOM 1077 C CA . ASP A 1 133 ? -11.891 9.867 5.836 1 41.12 133 ASP A CA 1
ATOM 1078 C C . ASP A 1 133 ? -11.062 11.062 6.309 1 41.12 133 ASP A C 1
ATOM 1080 O O . ASP A 1 133 ? -10.164 11.516 5.598 1 41.12 133 ASP A O 1
ATOM 1084 N N . PHE A 1 134 ? -11.297 11.359 7.43 1 40.41 134 PHE A N 1
ATOM 1085 C CA . PHE A 1 134 ? -10.906 12.438 8.336 1 40.41 134 PHE A CA 1
ATOM 1086 C C . PHE A 1 134 ? -9.398 12.648 8.312 1 40.41 134 PHE A C 1
ATOM 1088 O O . PHE A 1 134 ? -8.922 13.781 8.305 1 40.41 134 PHE A O 1
ATOM 1095 N N . VAL A 1 135 ? -8.688 11.602 8.164 1 46.34 135 VAL A N 1
ATOM 1096 C CA . VAL A 1 135 ? -7.242 11.781 8.188 1 46.34 135 VAL A CA 1
ATOM 1097 C C . VAL A 1 135 ? -6.785 12.438 6.879 1 46.34 135 VAL A C 1
ATOM 1099 O O . VAL A 1 135 ? -5.926 13.32 6.887 1 46.34 135 VAL A O 1
ATOM 1102 N N . ALA A 1 136 ? -7.461 11.922 5.93 1 47.38 136 ALA A N 1
ATOM 1103 C CA . ALA A 1 136 ? -7.188 12.57 4.648 1 47.38 136 ALA A CA 1
ATOM 1104 C C . ALA A 1 136 ? -7.562 14.047 4.688 1 47.38 136 ALA A C 1
ATOM 1106 O O . ALA A 1 136 ? -6.828 14.898 4.18 1 47.38 136 ALA A O 1
ATOM 1107 N N . ASP A 1 137 ? -8.742 14.18 5.406 1 48.22 137 ASP A N 1
ATOM 1108 C CA . ASP A 1 137 ? -9.203 15.547 5.586 1 48.22 137 ASP A CA 1
ATOM 1109 C C . ASP A 1 137 ? -8.203 16.375 6.391 1 48.22 137 ASP A C 1
ATOM 1111 O O . ASP A 1 137 ? -7.957 17.531 6.082 1 48.22 137 ASP A O 1
ATOM 1115 N N . PHE A 1 138 ? -7.781 15.781 7.492 1 47.09 138 PHE A N 1
ATOM 1116 C CA . PHE A 1 138 ? -6.766 16.453 8.305 1 47.09 138 PHE A CA 1
ATOM 1117 C C . PHE A 1 138 ? -5.559 16.828 7.449 1 47.09 138 PHE A C 1
ATOM 1119 O O . PHE A 1 138 ? -5.082 17.969 7.512 1 47.09 138 PHE A O 1
ATOM 1126 N N . PHE A 1 139 ? -5.125 15.797 6.801 1 49.62 139 PHE A N 1
ATOM 1127 C CA . PHE A 1 139 ? -3.951 16.047 5.969 1 49.62 139 PHE A CA 1
ATOM 1128 C C . PHE A 1 139 ? -4.273 17.062 4.875 1 49.62 139 PHE A C 1
ATOM 1130 O O . PHE A 1 139 ? -3.441 17.906 4.543 1 49.62 139 PHE A O 1
ATOM 1137 N N . PHE A 1 140 ? -5.484 16.859 4.488 1 44.12 140 PHE A N 1
ATOM 1138 C CA . PHE A 1 140 ? -5.895 17.75 3.4 1 44.12 140 PHE A CA 1
ATOM 1139 C C . PHE A 1 140 ? -6.238 19.141 3.932 1 44.12 140 PHE A C 1
ATOM 1141 O O . PHE A 1 140 ? -5.906 20.141 3.303 1 44.12 140 PHE A O 1
ATOM 1148 N N . HIS A 1 141 ? -7.035 19.094 4.984 1 44.22 141 HIS A N 1
ATOM 1149 C CA . HIS A 1 141 ? -7.418 20.406 5.488 1 44.22 141 HIS A CA 1
ATOM 1150 C C . HIS A 1 141 ? -6.242 21.109 6.152 1 44.22 141 HIS A C 1
ATOM 1152 O O . HIS A 1 141 ? -6.203 22.328 6.215 1 44.22 141 HIS A O 1
ATOM 1158 N N . SER A 1 142 ? -5.441 20.375 6.82 1 41.41 142 SER A N 1
ATOM 1159 C CA . SER A 1 142 ? -4.301 21.078 7.402 1 41.41 142 SER A CA 1
ATOM 1160 C C . SER A 1 142 ? -3.545 21.875 6.344 1 41.41 142 SER A C 1
ATOM 1162 O O . SER A 1 142 ? -2.811 22.812 6.668 1 41.41 142 SER A O 1
ATOM 1164 N N . LEU A 1 143 ? -3.504 21.328 5.219 1 35.81 143 LEU A N 1
ATOM 1165 C CA . LEU A 1 143 ? -2.906 22.172 4.191 1 35.81 143 LEU A CA 1
ATOM 1166 C C . LEU A 1 143 ? -3.746 23.422 3.955 1 35.81 143 LEU A C 1
ATOM 1168 O O . LEU A 1 143 ? -3.285 24.375 3.326 1 35.81 143 LEU A O 1
ATOM 1172 N N . GLU A 1 144 ? -5.02 23.422 4.215 1 33.88 144 GLU A N 1
ATOM 1173 C CA . GLU A 1 144 ? -5.793 24.656 4.117 1 33.88 144 GLU A CA 1
ATOM 1174 C C . GLU A 1 144 ? -5.641 25.5 5.375 1 33.88 144 GLU A C 1
ATOM 1176 O O . GLU A 1 144 ? -5.645 24.969 6.492 1 33.88 144 GLU A O 1
ATOM 1181 N N . LYS A 1 145 ? -4.961 26.469 5.41 1 37.09 145 LYS A N 1
ATOM 1182 C CA . LYS A 1 145 ? -4.672 27.5 6.41 1 37.09 145 LYS A CA 1
ATOM 1183 C C . LYS A 1 145 ? -5.859 27.703 7.344 1 37.09 145 LYS A C 1
ATOM 1185 O O . LYS A 1 145 ? -5.688 28.125 8.492 1 37.09 145 LYS A O 1
ATOM 1190 N N . GLN A 1 146 ? -7.066 28.047 6.867 1 34.03 146 GLN A N 1
ATOM 1191 C CA . GLN A 1 146 ? -7.984 28.953 7.535 1 34.03 146 GLN A CA 1
ATOM 1192 C C . GLN A 1 146 ? -8.82 28.219 8.586 1 34.03 146 GLN A C 1
ATOM 1194 O O . GLN A 1 146 ? -9.75 28.797 9.156 1 34.03 146 GLN A O 1
ATOM 1199 N N . ARG A 1 147 ? -9.125 26.953 8.562 1 39.22 147 ARG A N 1
ATOM 1200 C CA . ARG A 1 147 ? -10.172 26.75 9.562 1 39.22 147 ARG A CA 1
ATOM 1201 C C . ARG A 1 147 ? -9.625 26.922 10.977 1 39.22 147 ARG A C 1
ATOM 1203 O O . ARG A 1 147 ? -8.422 26.766 11.203 1 39.22 147 ARG A O 1
ATOM 1210 N N . ASP A 1 148 ? -10.477 27.438 11.789 1 40.88 148 ASP A N 1
ATOM 1211 C CA . ASP A 1 148 ? -10.438 27.438 13.25 1 40.88 148 ASP A CA 1
ATOM 1212 C C . ASP A 1 148 ? -9.906 26.094 13.781 1 40.88 148 ASP A C 1
ATOM 1214 O O . ASP A 1 148 ? -9.906 25.859 14.992 1 40.88 148 ASP A O 1
ATOM 1218 N N . ASP A 1 149 ? -9.664 25.078 12.844 1 49.53 149 ASP A N 1
ATOM 1219 C CA . ASP A 1 149 ? -9.398 23.719 13.328 1 49.53 149 ASP A CA 1
ATOM 1220 C C . ASP A 1 149 ? -7.914 23.516 13.617 1 49.53 149 ASP A C 1
ATOM 1222 O O . ASP A 1 149 ? -7.07 24.234 13.07 1 49.53 149 ASP A O 1
ATOM 1226 N N . ASP A 1 150 ? -7.664 22.766 14.688 1 61.69 150 ASP A N 1
ATOM 1227 C CA . ASP A 1 150 ? -6.348 22.484 15.258 1 61.69 150 ASP A CA 1
ATOM 1228 C C . ASP A 1 150 ? -5.395 21.938 14.195 1 61.69 150 ASP A C 1
ATOM 1230 O O . ASP A 1 150 ? -5.801 21.156 13.328 1 61.69 150 ASP A O 1
ATOM 1234 N N . ASN A 1 151 ? -4.324 22.641 13.914 1 72.69 151 ASN A N 1
ATOM 1235 C CA . ASN A 1 151 ? -3.246 22.203 13.031 1 72.69 151 ASN A CA 1
ATOM 1236 C C . ASN A 1 151 ? -2.645 20.891 13.484 1 72.69 151 ASN A C 1
ATOM 1238 O O . ASN A 1 151 ? -1.508 20.562 13.133 1 72.69 151 ASN A O 1
ATOM 1242 N N . TYR A 1 152 ? -3.488 20.219 14.344 1 78.88 152 TYR A N 1
ATOM 1243 C CA . TYR A 1 152 ? -3.008 18.922 14.82 1 78.88 152 TYR A CA 1
ATOM 1244 C C . TYR A 1 152 ? -4.168 17.984 15.109 1 78.88 152 TYR A C 1
ATOM 1246 O O . TYR A 1 152 ? -5.316 18.422 15.242 1 78.88 152 TYR A O 1
ATOM 1254 N N . LEU A 1 153 ? -3.982 16.703 15.016 1 78.88 153 LEU A N 1
ATOM 1255 C CA . LEU A 1 153 ? -4.875 15.641 15.461 1 78.88 153 LEU A CA 1
ATOM 1256 C C . LEU A 1 153 ? -4.168 14.727 16.453 1 78.88 153 LEU A C 1
ATOM 1258 O O . LEU A 1 153 ? -3.002 14.367 16.25 1 78.88 153 LEU A O 1
ATOM 1262 N N . ILE A 1 154 ? -4.871 14.445 17.562 1 83.5 154 ILE A N 1
ATOM 1263 C CA . ILE A 1 154 ? -4.277 13.578 18.578 1 83.5 154 ILE A CA 1
ATOM 1264 C C . ILE A 1 154 ? -5.043 12.258 18.641 1 83.5 154 ILE A C 1
ATOM 1266 O O . ILE A 1 154 ? -6.273 12.242 18.578 1 83.5 154 ILE A O 1
ATOM 1270 N N . PHE A 1 155 ? -4.328 11.203 18.625 1 83.69 155 PHE A N 1
ATOM 1271 C CA . PHE A 1 155 ? -4.859 9.867 18.828 1 83.69 155 PHE A CA 1
ATOM 1272 C C . PHE A 1 155 ? -4.316 9.258 20.125 1 83.69 155 PHE A C 1
ATOM 1274 O O . PHE A 1 155 ? -3.15 8.859 20.188 1 83.69 155 PHE A O 1
ATOM 1281 N N . HIS A 1 156 ? -5.211 9.234 21.094 1 78.62 156 HIS A N 1
ATOM 1282 C CA . HIS A 1 156 ? -4.801 8.648 22.359 1 78.62 156 HIS A CA 1
ATOM 1283 C C . HIS A 1 156 ? -4.984 7.137 22.359 1 78.62 156 HIS A C 1
ATOM 1285 O O . HIS A 1 156 ? -5.941 6.621 21.766 1 78.62 156 HIS A O 1
ATOM 1291 N N . GLN A 1 157 ? -4 6.43 22.578 1 67.69 157 GLN A N 1
ATOM 1292 C CA . GLN A 1 157 ? -4.133 4.977 22.594 1 67.69 157 GLN A CA 1
ATOM 1293 C C . GLN A 1 157 ? -4.559 4.48 23.969 1 67.69 157 GLN A C 1
ATOM 1295 O O . GLN A 1 157 ? -4.145 5.039 25 1 67.69 157 GLN A O 1
ATOM 1300 N N . SER A 1 158 ? -5.695 3.895 23.938 1 58.16 158 SER A N 1
ATOM 1301 C CA . SER A 1 158 ? -6.027 3.186 25.156 1 58.16 158 SER A CA 1
ATOM 1302 C C . SER A 1 158 ? -5.16 1.943 25.328 1 58.16 158 SER A C 1
ATOM 1304 O O . SER A 1 158 ? -4.5 1.504 24.391 1 58.16 158 SER A O 1
ATOM 1306 N N . GLU A 1 159 ? -4.93 1.348 26.625 1 50.41 159 GLU A N 1
ATOM 1307 C CA . GLU A 1 159 ? -4.113 0.238 27.109 1 50.41 159 GLU A CA 1
ATOM 1308 C C . GLU A 1 159 ? -4.121 -0.926 26.125 1 50.41 159 GLU A C 1
ATOM 1310 O O . GLU A 1 159 ? -3.232 -1.779 26.141 1 50.41 159 GLU A O 1
ATOM 1315 N N . LYS A 1 160 ? -5.082 -1.084 25.312 1 51.88 160 LYS A N 1
ATOM 1316 C CA . LYS A 1 160 ? -5.125 -2.336 24.562 1 51.88 160 LYS A CA 1
ATOM 1317 C C . LYS A 1 160 ? -4.305 -2.234 23.281 1 51.88 160 LYS A C 1
ATOM 1319 O O . LYS A 1 160 ? -4.051 -1.135 22.781 1 51.88 160 LYS A O 1
ATOM 1324 N N . GLU A 1 161 ? -3.713 -3.371 22.938 1 58.09 161 GLU A N 1
ATOM 1325 C CA . GLU A 1 161 ? -2.926 -3.562 21.719 1 58.09 161 GLU A CA 1
ATOM 1326 C C . GLU A 1 161 ? -3.512 -2.775 20.562 1 58.09 161 GLU A C 1
ATOM 1328 O O . GLU A 1 161 ? -4.641 -3.031 20.141 1 58.09 161 GLU A O 1
ATOM 1333 N N . ASN A 1 162 ? -2.809 -1.563 20.141 1 79.44 162 ASN A N 1
ATOM 1334 C CA . ASN A 1 162 ? -3.273 -0.634 19.109 1 79.44 162 ASN A CA 1
ATOM 1335 C C . ASN A 1 162 ? -2.611 -0.908 17.766 1 79.44 162 ASN A C 1
ATOM 1337 O O . ASN A 1 162 ? -1.384 -0.973 17.672 1 79.44 162 ASN A O 1
ATOM 1341 N N . ALA A 1 163 ? -3.393 -1.353 16.922 1 86 163 ALA A N 1
ATOM 1342 C CA . ALA A 1 163 ? -2.955 -1.674 15.562 1 86 163 ALA A CA 1
ATOM 1343 C C . ALA A 1 163 ? -2.07 -0.566 15 1 86 163 ALA A C 1
ATOM 1345 O O . ALA A 1 163 ? -1.06 -0.842 14.344 1 86 163 ALA A O 1
ATOM 1346 N N . ALA A 1 164 ? -2.35 0.628 15.336 1 89.38 164 ALA A N 1
ATOM 1347 C CA . ALA A 1 164 ? -1.557 1.747 14.836 1 89.38 164 ALA A CA 1
ATOM 1348 C C . ALA A 1 164 ? -0.158 1.747 15.445 1 89.38 164 ALA A C 1
ATOM 1350 O O . ALA A 1 164 ? 0.829 2.004 14.75 1 89.38 164 ALA A O 1
ATOM 1351 N N . ASN A 1 165 ? -0.048 1.438 16.703 1 91.75 165 ASN A N 1
ATOM 1352 C CA . ASN A 1 165 ? 1.242 1.382 17.375 1 91.75 165 ASN A CA 1
ATOM 1353 C C . ASN A 1 165 ? 2.139 0.297 16.781 1 91.75 165 ASN A C 1
ATOM 1355 O O . ASN A 1 165 ? 3.32 0.534 16.531 1 91.75 165 ASN A O 1
ATOM 1359 N N . ASN A 1 166 ? 1.492 -0.867 16.641 1 91.75 166 ASN A N 1
ATOM 1360 C CA . ASN A 1 166 ? 2.248 -1.965 16.047 1 91.75 166 ASN A CA 1
ATOM 1361 C C . ASN A 1 166 ? 2.775 -1.6 14.656 1 91.75 166 ASN A C 1
ATOM 1363 O O . ASN A 1 166 ? 3.91 -1.936 14.312 1 91.75 166 ASN A O 1
ATOM 1367 N N . LEU A 1 167 ? 1.992 -0.937 13.953 1 94.19 167 LEU A N 1
ATOM 1368 C CA . LEU A 1 167 ? 2.377 -0.528 12.602 1 94.19 167 LEU A CA 1
ATOM 1369 C C . LEU A 1 167 ? 3.48 0.524 12.648 1 94.19 167 LEU A C 1
ATOM 1371 O O . LEU A 1 167 ? 4.398 0.503 11.828 1 94.19 167 LEU A O 1
ATOM 1375 N N . CYS A 1 168 ? 3.43 1.452 13.57 1 94.5 168 CYS A N 1
ATOM 1376 C CA . CYS A 1 168 ? 4.5 2.428 13.734 1 94.5 168 CYS A CA 1
ATOM 1377 C C . CYS A 1 168 ? 5.824 1.736 14.039 1 94.5 168 CYS A C 1
ATOM 1379 O O . CYS A 1 168 ? 6.859 2.086 13.469 1 94.5 168 CYS A O 1
ATOM 1381 N N . VAL A 1 169 ? 5.777 0.772 14.922 1 94.19 169 VAL A N 1
ATOM 1382 C CA . VAL A 1 169 ? 6.98 0.023 15.273 1 94.19 169 VAL A CA 1
ATOM 1383 C C . VAL A 1 169 ? 7.543 -0.663 14.031 1 94.19 169 VAL A C 1
ATOM 1385 O O . VAL A 1 169 ? 8.75 -0.614 13.789 1 94.19 169 VAL A O 1
ATOM 1388 N N . GLN A 1 170 ? 6.664 -1.25 13.266 1 94.31 170 GLN A N 1
ATOM 1389 C CA . GLN A 1 170 ? 7.109 -1.921 12.055 1 94.31 170 GLN A CA 1
ATOM 1390 C C . GLN A 1 170 ? 7.715 -0.926 11.062 1 94.31 170 GLN A C 1
ATOM 1392 O O . GLN A 1 170 ? 8.727 -1.22 10.422 1 94.31 170 GLN A O 1
ATOM 1397 N N . LEU A 1 171 ? 7.078 0.215 10.914 1 94.56 171 LEU A N 1
ATOM 1398 C CA . LEU A 1 171 ? 7.566 1.236 9.992 1 94.56 171 LEU A CA 1
ATOM 1399 C C . LEU A 1 171 ? 8.961 1.714 10.398 1 94.56 171 LEU A C 1
ATOM 1401 O O . LEU A 1 171 ? 9.859 1.799 9.562 1 94.56 171 LEU A O 1
ATOM 1405 N N . ILE A 1 172 ? 9.156 1.941 11.68 1 94.94 172 ILE A N 1
ATOM 1406 C CA . ILE A 1 172 ? 10.438 2.441 12.18 1 94.94 172 ILE A CA 1
ATOM 1407 C C . ILE A 1 172 ? 11.5 1.36 12.047 1 94.94 172 ILE A C 1
ATOM 1409 O O . ILE A 1 172 ? 12.633 1.643 11.641 1 94.94 172 ILE A O 1
ATOM 1413 N N . ASN A 1 173 ? 11.141 0.132 12.297 1 93.75 173 ASN A N 1
ATOM 1414 C CA . ASN A 1 173 ? 12.07 -0.975 12.094 1 93.75 173 ASN A CA 1
ATOM 1415 C C . ASN A 1 173 ? 12.469 -1.103 10.625 1 93.75 173 ASN A C 1
ATOM 1417 O O . ASN A 1 173 ? 13.625 -1.389 10.312 1 93.75 173 ASN A O 1
ATOM 1421 N N . GLU A 1 174 ? 11.477 -0.931 9.844 1 92.5 174 GLU A N 1
ATOM 1422 C CA . GLU A 1 174 ? 11.766 -0.991 8.414 1 92.5 174 GLU A CA 1
ATOM 1423 C C . GLU A 1 174 ? 12.719 0.125 7.992 1 92.5 174 GLU A C 1
ATOM 1425 O O . GLU A 1 174 ? 13.672 -0.113 7.254 1 92.5 174 GLU A O 1
ATOM 1430 N N . TYR A 1 175 ? 12.461 1.326 8.43 1 92.69 175 TYR A N 1
ATOM 1431 C CA . TYR A 1 175 ? 13.227 2.516 8.062 1 92.69 175 TYR A CA 1
ATOM 1432 C C . TYR A 1 175 ? 14.688 2.363 8.461 1 92.69 175 TYR A C 1
ATOM 1434 O O . TYR A 1 175 ? 15.586 2.707 7.684 1 92.69 175 TYR A O 1
ATOM 1442 N N . TYR A 1 176 ? 14.945 1.807 9.594 1 91.5 176 TYR A N 1
ATOM 1443 C CA . TYR A 1 176 ? 16.312 1.772 10.094 1 91.5 176 TYR A CA 1
ATOM 1444 C C . TYR A 1 176 ? 16.953 0.407 9.859 1 91.5 176 TYR A C 1
ATOM 1446 O O . TYR A 1 176 ? 18.172 0.279 9.844 1 91.5 176 TYR A O 1
ATOM 1454 N N . GLY A 1 177 ? 16.125 -0.563 9.664 1 86.44 177 GLY A N 1
ATOM 1455 C CA . GLY A 1 177 ? 16.656 -1.915 9.609 1 86.44 177 GLY A CA 1
ATOM 1456 C C . GLY A 1 177 ? 16.984 -2.377 8.203 1 86.44 177 GLY A C 1
ATOM 1457 O O . GLY A 1 177 ? 17.641 -3.4 8.016 1 86.44 177 GLY A O 1
ATOM 1458 N N . HIS A 1 178 ? 16.547 -1.706 7.23 1 79.38 178 HIS A N 1
ATOM 1459 C CA . HIS A 1 178 ? 16.703 -2.186 5.863 1 79.38 178 HIS A CA 1
ATOM 1460 C C . HIS A 1 178 ? 17.219 -1.079 4.945 1 79.38 178 HIS A C 1
ATOM 1462 O O . HIS A 1 178 ? 16.734 -0.918 3.826 1 79.38 178 HIS A O 1
ATOM 1468 N N . GLU A 1 179 ? 18.125 -0.269 5.273 1 67.69 179 GLU A N 1
ATOM 1469 C CA . GLU A 1 179 ? 18.594 0.936 4.602 1 67.69 179 GLU A CA 1
ATOM 1470 C C . GLU A 1 179 ? 19.094 0.62 3.195 1 67.69 179 GLU A C 1
ATOM 1472 O O . GLU A 1 179 ? 19.016 1.46 2.297 1 67.69 179 GLU A O 1
ATOM 1477 N N . GLU A 1 180 ? 19.5 -0.547 2.893 1 62.5 180 GLU A N 1
ATOM 1478 C CA . GLU A 1 180 ? 20.078 -0.822 1.58 1 62.5 180 GLU A CA 1
ATOM 1479 C C . GLU A 1 180 ? 19.156 -1.703 0.744 1 62.5 180 GLU A C 1
ATOM 1481 O O . GLU A 1 180 ? 19.516 -2.127 -0.355 1 62.5 180 GLU A O 1
ATOM 1486 N N . ASP A 1 181 ? 18 -1.725 1.216 1 69.94 181 ASP A N 1
ATOM 1487 C CA . ASP A 1 181 ? 17.047 -2.654 0.617 1 69.94 181 ASP A CA 1
ATOM 1488 C C . ASP A 1 181 ? 16.188 -1.959 -0.439 1 69.94 181 ASP A C 1
ATOM 1490 O O . ASP A 1 181 ? 15.75 -0.827 -0.239 1 69.94 181 ASP A O 1
ATOM 1494 N N . LEU A 1 182 ? 16.062 -2.564 -1.642 1 65.5 182 LEU A N 1
ATOM 1495 C CA . LEU A 1 182 ? 15.328 -2.004 -2.777 1 65.5 182 LEU A CA 1
ATOM 1496 C C . LEU A 1 182 ? 13.852 -1.855 -2.457 1 65.5 182 LEU A C 1
ATOM 1498 O O . LEU A 1 182 ? 13.125 -1.133 -3.148 1 65.5 182 LEU A O 1
ATOM 1502 N N . TYR A 1 183 ? 13.414 -2.477 -1.383 1 74 183 TYR A N 1
ATOM 1503 C CA . TYR A 1 183 ? 11.984 -2.545 -1.117 1 74 183 TYR A CA 1
ATOM 1504 C C . TYR A 1 183 ? 11.609 -1.694 0.091 1 74 183 TYR A C 1
ATOM 1506 O O . TYR A 1 183 ? 10.422 -1.53 0.401 1 74 183 TYR A O 1
ATOM 1514 N N . GLN A 1 184 ? 12.57 -1.147 0.682 1 82.5 184 GLN A N 1
ATOM 1515 C CA . GLN A 1 184 ? 12.359 -0.438 1.938 1 82.5 184 GLN A CA 1
ATOM 1516 C C . GLN A 1 184 ? 11.344 0.69 1.769 1 82.5 184 GLN A C 1
ATOM 1518 O O . GLN A 1 184 ? 10.375 0.78 2.525 1 82.5 184 GLN A O 1
ATOM 1523 N N . GLU A 1 185 ? 11.609 1.458 0.754 1 77.75 185 GLU A N 1
ATOM 1524 C CA . GLU A 1 185 ? 10.766 2.635 0.549 1 77.75 185 GLU A CA 1
ATOM 1525 C C . GLU A 1 185 ? 9.32 2.24 0.283 1 77.75 185 GLU A C 1
ATOM 1527 O O . GLU A 1 185 ? 8.398 2.828 0.851 1 77.75 185 GLU A O 1
ATOM 1532 N N . SER A 1 186 ? 9.156 1.287 -0.535 1 77 186 SER A N 1
ATOM 1533 C CA . SER A 1 186 ? 7.809 0.812 -0.845 1 77 186 SER A CA 1
ATOM 1534 C C . SER A 1 186 ? 7.117 0.265 0.398 1 77 186 SER A C 1
ATOM 1536 O O . SER A 1 186 ? 5.938 0.548 0.635 1 77 186 SER A O 1
ATOM 1538 N N . LYS A 1 187 ? 7.836 -0.52 1.136 1 86.62 187 LYS A N 1
ATOM 1539 C CA . LYS A 1 187 ? 7.234 -1.105 2.33 1 86.62 187 LYS A CA 1
ATOM 1540 C C . LYS A 1 187 ? 6.879 -0.028 3.352 1 86.62 187 LYS A C 1
ATOM 1542 O O . LYS A 1 187 ? 5.832 -0.099 3.996 1 86.62 187 LYS A O 1
ATOM 1547 N N . ILE A 1 188 ? 7.773 0.927 3.48 1 87.94 188 ILE A N 1
ATOM 1548 C CA . ILE A 1 188 ? 7.504 2.043 4.379 1 87.94 188 ILE A CA 1
ATOM 1549 C C . ILE A 1 188 ? 6.203 2.732 3.975 1 87.94 188 ILE A C 1
ATOM 1551 O O . ILE A 1 188 ? 5.367 3.041 4.824 1 87.94 188 ILE A O 1
ATOM 1555 N N . LEU A 1 189 ? 6.016 2.908 2.754 1 81.44 189 LEU A N 1
ATOM 1556 C CA . LEU A 1 189 ? 4.816 3.584 2.268 1 81.44 189 LEU A CA 1
ATOM 1557 C C . LEU A 1 189 ? 3.572 2.744 2.533 1 81.44 189 LEU A C 1
ATOM 1559 O O . LEU A 1 189 ? 2.537 3.271 2.943 1 81.44 189 LEU A O 1
ATOM 1563 N N . HIS A 1 190 ? 3.641 1.493 2.275 1 84.25 190 HIS A N 1
ATOM 1564 C CA . HIS A 1 190 ? 2.51 0.614 2.551 1 84.25 190 HIS A CA 1
ATOM 1565 C C . HIS A 1 190 ? 2.162 0.61 4.035 1 84.25 190 HIS A C 1
ATOM 1567 O O . HIS A 1 190 ? 0.986 0.658 4.402 1 84.25 190 HIS A O 1
ATOM 1573 N N . LEU A 1 191 ? 3.197 0.514 4.852 1 90.25 191 LEU A N 1
ATOM 1574 C CA . LEU A 1 191 ? 2.98 0.538 6.293 1 90.25 191 LEU A CA 1
ATOM 1575 C C . LEU A 1 191 ? 2.359 1.86 6.727 1 90.25 191 LEU A C 1
ATOM 1577 O O . LEU A 1 191 ? 1.456 1.881 7.566 1 90.25 191 LEU A O 1
ATOM 1581 N N . PHE A 1 192 ? 2.857 2.885 6.121 1 88.69 192 PHE A N 1
ATOM 1582 C CA . PHE A 1 192 ? 2.314 4.195 6.457 1 88.69 192 PHE A CA 1
ATOM 1583 C C . PHE A 1 192 ? 0.835 4.277 6.098 1 88.69 192 PHE A C 1
ATOM 1585 O O . PHE A 1 192 ? 0.031 4.805 6.871 1 88.69 192 PHE A O 1
ATOM 1592 N N . ASP A 1 193 ? 0.483 3.789 4.98 1 80.81 193 ASP A N 1
ATOM 1593 C CA . ASP A 1 193 ? -0.919 3.787 4.57 1 80.81 193 ASP A CA 1
ATOM 1594 C C . ASP A 1 193 ? -1.777 2.994 5.555 1 80.81 193 ASP A C 1
ATOM 1596 O O . ASP A 1 193 ? -2.904 3.389 5.859 1 80.81 193 ASP A O 1
ATOM 1600 N N . CYS A 1 194 ? -1.296 1.902 6 1 88.12 194 CYS A N 1
ATOM 1601 C CA . CYS A 1 194 ? -2.008 1.126 7.008 1 88.12 194 CYS A CA 1
ATOM 1602 C C . CYS A 1 194 ? -2.195 1.936 8.289 1 88.12 194 CYS A C 1
ATOM 1604 O O . CYS A 1 194 ? -3.248 1.861 8.922 1 88.12 194 CYS A O 1
ATOM 1606 N N . ILE A 1 195 ? -1.135 2.674 8.664 1 88.75 195 ILE A N 1
ATOM 1607 C CA . ILE A 1 195 ? -1.223 3.521 9.852 1 88.75 195 ILE A CA 1
ATOM 1608 C C . ILE A 1 195 ? -2.342 4.547 9.672 1 88.75 195 ILE A C 1
ATOM 1610 O O . ILE A 1 195 ? -3.174 4.727 10.562 1 88.75 195 ILE A O 1
ATOM 1614 N N . LEU A 1 196 ? -2.359 5.18 8.547 1 82.38 196 LEU A N 1
ATOM 1615 C CA . LEU A 1 196 ? -3.363 6.203 8.289 1 82.38 196 LEU A CA 1
ATOM 1616 C C . LEU A 1 196 ? -4.77 5.621 8.367 1 82.38 196 LEU A C 1
ATOM 1618 O O . LEU A 1 196 ? -5.684 6.262 8.883 1 82.38 196 LEU A O 1
ATOM 1622 N N . ILE A 1 197 ? -4.906 4.469 7.793 1 80.44 197 ILE A N 1
ATOM 1623 C CA . ILE A 1 197 ? -6.203 3.797 7.84 1 80.44 197 ILE A CA 1
ATOM 1624 C C . ILE A 1 197 ? -6.617 3.574 9.289 1 80.44 197 ILE A C 1
ATOM 1626 O O . ILE A 1 197 ? -7.754 3.863 9.672 1 80.44 197 ILE A O 1
ATOM 1630 N N . GLU A 1 198 ? -5.723 3.084 10.117 1 86.12 198 GLU A N 1
ATOM 1631 C CA . GLU A 1 198 ? -6.023 2.834 11.523 1 86.12 198 GLU A CA 1
ATOM 1632 C C . GLU A 1 198 ? -6.379 4.129 12.25 1 86.12 198 GLU A C 1
ATOM 1634 O O . GLU A 1 198 ? -7.266 4.148 13.102 1 86.12 198 GLU A O 1
ATOM 1639 N N . LEU A 1 199 ? -5.641 5.188 11.953 1 81.88 199 LEU A N 1
ATOM 1640 C CA . LEU A 1 199 ? -5.926 6.473 12.586 1 81.88 199 LEU A CA 1
ATOM 1641 C C . LEU A 1 199 ? -7.293 6.996 12.156 1 81.88 199 LEU A C 1
ATOM 1643 O O . LEU A 1 199 ? -8.023 7.562 12.969 1 81.88 199 LEU A O 1
ATOM 1647 N N . THR A 1 200 ? -7.562 6.805 10.906 1 75.06 200 THR A N 1
ATOM 1648 C CA . THR A 1 200 ? -8.867 7.215 10.406 1 75.06 200 THR A CA 1
ATOM 1649 C C . THR A 1 200 ? -9.984 6.461 11.117 1 75.06 200 THR A C 1
ATOM 1651 O O . THR A 1 200 ? -10.992 7.055 11.516 1 75.06 200 THR A O 1
ATOM 1654 N N . ARG A 1 201 ? -9.812 5.199 11.219 1 76.56 201 ARG A N 1
ATOM 1655 C CA . ARG A 1 201 ? -10.781 4.379 11.938 1 76.56 201 ARG A CA 1
ATOM 1656 C C . ARG A 1 201 ? -10.961 4.867 13.375 1 76.56 201 ARG A C 1
ATOM 1658 O O . ARG A 1 201 ? -12.086 4.938 13.875 1 76.56 201 ARG A O 1
ATOM 1665 N N . SER A 1 202 ? -9.836 5.141 14.016 1 76.81 202 SER A N 1
ATOM 1666 C CA . SER A 1 202 ? -9.867 5.625 15.391 1 76.81 202 SER A CA 1
ATOM 1667 C C . SER A 1 202 ? -10.586 6.965 15.492 1 76.81 202 SER A C 1
ATOM 1669 O O . SER A 1 202 ? -11.32 7.215 16.453 1 76.81 202 SER A O 1
ATOM 1671 N N . TYR A 1 203 ? -10.305 7.777 14.602 1 70.38 203 TYR A N 1
ATOM 1672 C CA . TYR A 1 203 ? -10.93 9.094 14.586 1 70.38 203 TYR A CA 1
ATOM 1673 C C . TYR A 1 203 ? -12.438 8.977 14.43 1 70.38 203 TYR A C 1
ATOM 1675 O O . TYR A 1 203 ? -13.195 9.711 15.078 1 70.38 203 TYR A O 1
ATOM 1683 N N . GLN A 1 204 ? -12.844 8.172 13.555 1 66.81 204 GLN A N 1
ATOM 1684 C CA . GLN A 1 204 ? -14.266 7.973 13.32 1 66.81 204 GLN A CA 1
ATOM 1685 C C . GLN A 1 204 ? -14.961 7.473 14.578 1 66.81 204 GLN A C 1
ATOM 1687 O O . GLN A 1 204 ? -16.109 7.836 14.844 1 66.81 204 GLN A O 1
ATOM 1692 N N . LYS A 1 205 ? -14.32 6.672 15.258 1 68.38 205 LYS A N 1
ATOM 1693 C CA . LYS A 1 205 ? -14.898 6.152 16.5 1 68.38 205 LYS A CA 1
ATOM 1694 C C . LYS A 1 205 ? -15.008 7.246 17.547 1 68.38 205 LYS A C 1
ATOM 1696 O O . LYS A 1 205 ? -15.914 7.219 18.391 1 68.38 205 LYS A O 1
ATOM 1701 N N . MET A 1 206 ? -14.023 8.055 17.688 1 59.75 206 MET A N 1
ATOM 1702 C CA . MET A 1 206 ? -14.016 9.125 18.672 1 59.75 206 MET A CA 1
ATOM 1703 C C . MET A 1 206 ? -15.086 10.164 18.359 1 59.75 206 MET A C 1
ATOM 1705 O O . MET A 1 206 ? -15.68 10.75 19.266 1 59.75 206 MET A O 1
ATOM 1709 N N . LYS A 1 207 ? -15.055 10.602 17.141 1 51.78 207 LYS A N 1
ATOM 1710 C CA . LYS A 1 207 ? -16.062 11.602 16.781 1 51.78 207 LYS A CA 1
ATOM 1711 C C . LYS A 1 207 ? -17.422 10.953 16.562 1 51.78 207 LYS A C 1
ATOM 1713 O O . LYS A 1 207 ? -17.531 9.93 15.875 1 51.78 207 LYS A O 1
ATOM 1718 N N . ASP A 1 208 ? -18.234 10.68 17.672 1 43.5 208 ASP A N 1
ATOM 1719 C CA . ASP A 1 208 ? -19.641 10.305 17.5 1 43.5 208 ASP A CA 1
ATOM 1720 C C . ASP A 1 208 ? -20.172 10.805 16.172 1 43.5 208 ASP A C 1
ATOM 1722 O O . ASP A 1 208 ? -21.391 10.906 15.984 1 43.5 208 ASP A O 1
ATOM 1726 N N . HIS A 1 209 ? -19.641 11.656 15.57 1 35.34 209 HIS A N 1
ATOM 1727 C CA . HIS A 1 209 ? -20.281 12.227 14.383 1 35.34 209 HIS A CA 1
ATOM 1728 C C . HIS A 1 209 ? -20.359 11.195 13.266 1 35.34 209 HIS A C 1
ATOM 1730 O O . HIS A 1 209 ? -19.359 10.562 12.914 1 35.34 209 HIS A O 1
ATOM 1736 N N . PRO A 1 210 ? -21.562 10.68 13.039 1 31.77 210 PRO A N 1
ATOM 1737 C CA . PRO A 1 210 ? -21.797 9.891 11.836 1 31.77 210 PRO A CA 1
ATOM 1738 C C . PRO A 1 210 ? -20.906 10.305 10.664 1 31.77 210 PRO A C 1
ATOM 1740 O O . PRO A 1 210 ? -20.828 11.484 10.336 1 31.77 210 PRO A O 1
ATOM 1743 N N . LEU A 1 211 ? -19.703 9.977 10.609 1 33.91 211 LEU A N 1
ATOM 1744 C CA . LEU A 1 211 ? -19.312 10.211 9.227 1 33.91 211 LEU A CA 1
ATOM 1745 C C . LEU A 1 211 ? -20.531 10.383 8.336 1 33.91 211 LEU A C 1
ATOM 1747 O O . LEU A 1 211 ? -21.359 9.477 8.227 1 33.91 211 LEU A O 1
ATOM 1751 N N . GLY A 1 212 ? -21.25 11.391 8.461 1 29.95 212 GLY A N 1
ATOM 1752 C CA . GLY A 1 212 ? -22.266 11.484 7.426 1 29.95 212 GLY A CA 1
ATOM 1753 C C . GLY A 1 212 ? -21.938 10.68 6.184 1 29.95 212 GLY A C 1
ATOM 1754 O O . GLY A 1 212 ? -20.781 10.656 5.738 1 29.95 212 GLY A O 1
ATOM 1755 N N . LYS A 1 213 ? -22.641 9.531 5.918 1 32.84 213 LYS A N 1
ATOM 1756 C CA . LYS A 1 213 ? -22.625 8.469 4.918 1 32.84 213 LYS A CA 1
ATOM 1757 C C . LYS A 1 213 ? -21.828 8.891 3.682 1 32.84 213 LYS A C 1
ATOM 1759 O O . LYS A 1 213 ? -21.156 8.062 3.055 1 32.84 213 LYS A O 1
ATOM 1764 N N . LYS A 1 214 ? -22.375 9.82 2.844 1 32.78 214 LYS A N 1
ATOM 1765 C CA . LYS A 1 214 ? -22.547 10.031 1.409 1 32.78 214 LYS A CA 1
ATOM 1766 C C . LYS A 1 214 ? -21.281 10.617 0.79 1 32.78 214 LYS A C 1
ATOM 1768 O O . LYS A 1 214 ? -21.047 10.469 -0.412 1 32.78 214 LYS A O 1
ATOM 1773 N N . ASP A 1 215 ? -20.578 11.484 1.498 1 33.78 215 ASP A N 1
ATOM 1774 C CA . ASP A 1 215 ? -19.75 12.422 0.745 1 33.78 215 ASP A CA 1
ATOM 1775 C C . ASP A 1 215 ? -18.359 11.844 0.469 1 33.78 215 ASP A C 1
ATOM 1777 O O . ASP A 1 215 ? -17.594 12.406 -0.307 1 33.78 215 ASP A O 1
ATOM 1781 N N . SER A 1 216 ? -17.781 11.109 1.303 1 37.72 216 SER A N 1
ATOM 1782 C CA . SER A 1 216 ? -16.391 10.656 1.216 1 37.72 216 SER A CA 1
ATOM 1783 C C . SER A 1 216 ? -16.156 9.859 -0.061 1 37.72 216 SER A C 1
ATOM 1785 O O . SER A 1 216 ? -15.031 9.828 -0.575 1 37.72 216 SER A O 1
ATOM 1787 N N . LEU A 1 217 ? -17.062 8.984 -0.303 1 39.25 217 LEU A N 1
ATOM 1788 C CA . LEU A 1 217 ? -16.984 8.125 -1.483 1 39.25 217 LEU A CA 1
ATOM 1789 C C . LEU A 1 217 ? -16.75 8.961 -2.74 1 39.25 217 LEU A C 1
ATOM 1791 O O . LEU A 1 217 ? -16.25 8.453 -3.742 1 39.25 217 LEU A O 1
ATOM 1795 N N . LYS A 1 218 ? -17.078 10.242 -2.65 1 48.94 218 LYS A N 1
ATOM 1796 C CA . LYS A 1 218 ? -17.453 11.039 -3.816 1 48.94 218 LYS A CA 1
ATOM 1797 C C . LYS A 1 218 ? -16.234 11.727 -4.426 1 48.94 218 LYS A C 1
ATOM 1799 O O . LYS A 1 218 ? -16.219 12.016 -5.625 1 48.94 218 LYS A O 1
ATOM 1804 N N . VAL A 1 219 ? -15.109 11.727 -3.643 1 54.97 219 VAL A N 1
ATOM 1805 C CA . VAL A 1 219 ? -14.094 12.586 -4.234 1 54.97 219 VAL A CA 1
ATOM 1806 C C . VAL A 1 219 ? -13.352 11.836 -5.336 1 54.97 219 VAL A C 1
ATOM 1808 O O . VAL A 1 219 ? -13.062 12.391 -6.395 1 54.97 219 VAL A O 1
ATOM 1811 N N . SER A 1 220 ? -12.984 10.578 -5.016 1 51.72 220 SER A N 1
ATOM 1812 C CA . SER A 1 220 ? -12.359 9.789 -6.074 1 51.72 220 SER A CA 1
ATOM 1813 C C . SER A 1 220 ? -13.219 9.789 -7.336 1 51.72 220 SER A C 1
ATOM 1815 O O . SER A 1 220 ? -12.703 9.914 -8.445 1 51.72 220 SER A O 1
ATOM 1817 N N . ASP A 1 221 ? -14.406 9.625 -7.023 1 59.66 221 ASP A N 1
ATOM 1818 C CA . ASP A 1 221 ? -15.32 9.688 -8.156 1 59.66 221 ASP A CA 1
ATOM 1819 C C . ASP A 1 221 ? -15.289 11.07 -8.805 1 59.66 221 ASP A C 1
ATOM 1821 O O . ASP A 1 221 ? -15.391 11.188 -10.031 1 59.66 221 ASP A O 1
ATOM 1825 N N . MET A 1 222 ? -15.016 12.062 -7.977 1 69.56 222 MET A N 1
ATOM 1826 C CA . MET A 1 222 ? -14.969 13.43 -8.477 1 69.56 222 MET A CA 1
ATOM 1827 C C . MET A 1 222 ? -13.719 13.656 -9.32 1 69.56 222 MET A C 1
ATOM 1829 O O . MET A 1 222 ? -13.797 14.211 -10.422 1 69.56 222 MET A O 1
ATOM 1833 N N . ILE A 1 223 ? -12.664 13.117 -8.797 1 68.5 223 ILE A N 1
ATOM 1834 C CA . ILE A 1 223 ? -11.406 13.297 -9.508 1 68.5 223 ILE A CA 1
ATOM 1835 C C . ILE A 1 223 ? -11.422 12.484 -10.797 1 68.5 223 ILE A C 1
ATOM 1837 O O . ILE A 1 223 ? -11.008 12.969 -11.852 1 68.5 223 ILE A O 1
ATOM 1841 N N . TYR A 1 224 ? -11.898 11.281 -10.648 1 64.75 224 TYR A N 1
ATOM 1842 C CA . TYR A 1 224 ? -12.055 10.469 -11.844 1 64.75 224 TYR A CA 1
ATOM 1843 C C . TYR A 1 224 ? -12.938 11.172 -12.875 1 64.75 224 TYR A C 1
ATOM 1845 O O . TYR A 1 224 ? -12.625 11.172 -14.07 1 64.75 224 TYR A O 1
ATOM 1853 N N . TYR A 1 225 ? -13.945 11.727 -12.391 1 73.31 225 TYR A N 1
ATOM 1854 C CA . TYR A 1 225 ? -14.836 12.477 -13.266 1 73.31 225 TYR A CA 1
ATOM 1855 C C . TYR A 1 225 ? -14.102 13.641 -13.922 1 73.31 225 TYR A C 1
ATOM 1857 O O . TYR A 1 225 ? -14.234 13.859 -15.133 1 73.31 225 TYR A O 1
ATOM 1865 N N . ILE A 1 226 ? -13.289 14.281 -13.18 1 80.31 226 ILE A N 1
ATOM 1866 C CA . ILE A 1 226 ? -12.555 15.43 -13.695 1 80.31 226 ILE A CA 1
ATOM 1867 C C . ILE A 1 226 ? -11.555 14.969 -14.758 1 80.31 226 ILE A C 1
ATOM 1869 O O . ILE A 1 226 ? -11.445 15.578 -15.828 1 80.31 226 ILE A O 1
ATOM 1873 N N . GLU A 1 227 ? -10.898 13.898 -14.453 1 72.88 227 GLU A N 1
ATOM 1874 C CA . GLU A 1 227 ? -9.883 13.375 -15.359 1 72.88 227 GLU A CA 1
ATOM 1875 C C . GLU A 1 227 ? -10.5 12.922 -16.688 1 72.88 227 GLU A C 1
ATOM 1877 O O . GLU A 1 227 ? -9.867 13.039 -17.734 1 72.88 227 GLU A O 1
ATOM 1882 N N . ASN A 1 228 ? -11.719 12.516 -16.516 1 69.31 228 ASN A N 1
ATOM 1883 C CA . ASN A 1 228 ? -12.352 11.977 -17.703 1 69.31 228 ASN A CA 1
ATOM 1884 C C . ASN A 1 228 ? -13.203 13.031 -18.422 1 69.31 228 ASN A C 1
ATOM 1886 O O . ASN A 1 228 ? -13.664 12.812 -19.531 1 69.31 228 ASN A O 1
ATOM 1890 N N . HIS A 1 229 ? -13.312 14.172 -17.781 1 79.19 229 HIS A N 1
ATOM 1891 C CA . HIS A 1 229 ? -14.125 15.227 -18.359 1 79.19 229 HIS A CA 1
ATOM 1892 C C . HIS A 1 229 ? -13.398 16.562 -18.344 1 79.19 229 HIS A C 1
ATOM 1894 O O . HIS A 1 229 ? -14.031 17.625 -18.344 1 79.19 229 HIS A O 1
ATOM 1900 N N . TYR A 1 230 ? -11.984 16.438 -18.328 1 84.19 230 TYR A N 1
ATOM 1901 C CA . TYR A 1 230 ? -11.18 17.625 -18.078 1 84.19 230 TYR A CA 1
ATOM 1902 C C . TYR A 1 230 ? -11.375 18.656 -19.188 1 84.19 230 TYR A C 1
ATOM 1904 O O . TYR A 1 230 ? -11.156 19.859 -18.969 1 84.19 230 TYR A O 1
ATOM 1912 N N . ASN A 1 231 ? -11.727 18.297 -20.266 1 84.88 231 ASN A N 1
ATOM 1913 C CA . ASN A 1 231 ? -11.805 19.188 -21.422 1 84.88 231 ASN A CA 1
ATOM 1914 C C . ASN A 1 231 ? -13.062 20.047 -21.391 1 84.88 231 ASN A C 1
ATOM 1916 O O . ASN A 1 231 ? -13.148 21.062 -22.078 1 84.88 231 ASN A O 1
ATOM 1920 N N . SER A 1 232 ? -14.094 19.656 -20.594 1 87.19 232 SER A N 1
ATOM 1921 C CA . SER A 1 232 ? -15.352 20.391 -20.656 1 87.19 232 SER A CA 1
ATOM 1922 C C . SER A 1 232 ? -15.922 20.656 -19.266 1 87.19 232 SER A C 1
ATOM 1924 O O . SER A 1 232 ? -16.797 21.5 -19.094 1 87.19 232 SER A O 1
ATOM 1926 N N . VAL A 1 233 ? -15.359 20.031 -18.375 1 87.5 233 VAL A N 1
ATOM 1927 C CA . VAL A 1 233 ? -15.953 20.062 -17.031 1 87.5 233 VAL A CA 1
ATOM 1928 C C . VAL A 1 233 ? -15.82 21.453 -16.438 1 87.5 233 VAL A C 1
ATOM 1930 O O . VAL A 1 233 ? -14.797 22.125 -16.625 1 87.5 233 VAL A O 1
ATOM 1933 N N . THR A 1 234 ? -16.969 21.969 -15.844 1 87.19 234 THR A N 1
ATOM 1934 C CA . THR A 1 234 ? -16.969 23.203 -15.055 1 87.19 234 THR A CA 1
ATOM 1935 C C . THR A 1 234 ? -17.328 22.906 -13.602 1 87.19 234 THR A C 1
ATOM 1937 O O . THR A 1 234 ? -17.844 21.828 -13.289 1 87.19 234 THR A O 1
ATOM 1940 N N . LEU A 1 235 ? -16.891 23.875 -12.781 1 87.06 235 LEU A N 1
ATOM 1941 C CA . LEU A 1 235 ? -17.219 23.719 -11.367 1 87.06 235 LEU A CA 1
ATOM 1942 C C . LEU A 1 235 ? -18.703 23.453 -11.172 1 87.06 235 LEU A C 1
ATOM 1944 O O . LEU A 1 235 ? -19.094 22.578 -10.398 1 87.06 235 LEU A O 1
ATOM 1948 N N . LYS A 1 236 ? -19.516 24.203 -11.883 1 86 236 LYS A N 1
ATOM 1949 C CA . LYS A 1 236 ? -20.969 24.078 -11.766 1 86 236 LYS A CA 1
ATOM 1950 C C . LYS A 1 236 ? -21.438 22.703 -12.242 1 86 236 LYS A C 1
ATOM 1952 O O . LYS A 1 236 ? -22.219 22.031 -11.555 1 86 236 LYS A O 1
ATOM 1957 N N . SER A 1 237 ? -20.969 22.266 -13.43 1 87.81 237 SER A N 1
ATOM 1958 C CA . SER A 1 237 ? -21.438 21.016 -14.023 1 87.81 237 SER A CA 1
ATOM 1959 C C . SER A 1 237 ? -21.078 19.812 -13.141 1 87.81 237 SER A C 1
ATOM 1961 O O . SER A 1 237 ? -21.891 18.906 -12.969 1 87.81 237 SER A O 1
ATOM 1963 N N . ILE A 1 238 ? -19.859 19.797 -12.602 1 84.5 238 ILE A N 1
ATOM 1964 C CA . ILE A 1 238 ? -19.453 18.641 -11.828 1 84.5 238 ILE A CA 1
ATOM 1965 C C . ILE A 1 238 ? -20.109 18.672 -10.453 1 84.5 238 ILE A C 1
ATOM 1967 O O . ILE A 1 238 ? -20.484 17.625 -9.914 1 84.5 238 ILE A O 1
ATOM 1971 N N . ALA A 1 239 ? -20.219 19.812 -9.922 1 77.94 239 ALA A N 1
ATOM 1972 C CA . ALA A 1 239 ? -20.938 19.938 -8.656 1 77.94 239 ALA A CA 1
ATOM 1973 C C . ALA A 1 239 ? -22.359 19.406 -8.773 1 77.94 239 ALA A C 1
ATOM 1975 O O . ALA A 1 239 ? -22.812 18.625 -7.93 1 77.94 239 ALA A O 1
ATOM 1976 N N . ASP A 1 240 ? -23.047 19.797 -9.891 1 74.62 240 ASP A N 1
ATOM 1977 C CA . ASP A 1 240 ? -24.391 19.312 -10.164 1 74.62 240 ASP A CA 1
ATOM 1978 C C . ASP A 1 240 ? -24.422 17.797 -10.32 1 74.62 240 ASP A C 1
ATOM 1980 O O . ASP A 1 240 ? -25.312 17.125 -9.812 1 74.62 240 ASP A O 1
ATOM 1984 N N . TYR A 1 241 ? -23.453 17.328 -10.977 1 74.94 241 TYR A N 1
ATOM 1985 C CA . TYR A 1 241 ? -23.375 15.898 -11.242 1 74.94 241 TYR A CA 1
ATOM 1986 C C . TYR A 1 241 ? -23.297 15.109 -9.938 1 74.94 241 TYR A C 1
ATOM 1988 O O . TYR A 1 241 ? -23.922 14.055 -9.812 1 74.94 241 TYR A O 1
ATOM 1996 N N . PHE A 1 242 ? -22.625 15.602 -9.039 1 70.38 242 PHE A N 1
ATOM 1997 C CA . PHE A 1 242 ? -22.406 14.883 -7.793 1 70.38 242 PHE A CA 1
ATOM 1998 C C . PHE A 1 242 ? -23.359 15.367 -6.711 1 70.38 242 PHE A C 1
ATOM 2000 O O . PHE A 1 242 ? -23.266 14.938 -5.559 1 70.38 242 PHE A O 1
ATOM 2007 N N . GLY A 1 243 ? -24.219 16.344 -7.176 1 62.41 243 GLY A N 1
ATOM 2008 C CA . GLY A 1 243 ? -25.281 16.812 -6.293 1 62.41 243 GLY A CA 1
ATOM 2009 C C . GLY A 1 243 ? -24.797 17.781 -5.234 1 62.41 243 GLY A C 1
ATOM 2010 O O . GLY A 1 243 ? -25.312 17.797 -4.113 1 62.41 243 GLY A O 1
ATOM 2011 N N . TYR A 1 244 ? -23.812 18.484 -5.578 1 66.44 244 TYR A N 1
ATOM 2012 C CA . TYR A 1 244 ? -23.281 19.469 -4.645 1 66.44 244 TYR A CA 1
ATOM 2013 C C . TYR A 1 244 ? -23.516 20.891 -5.16 1 66.44 244 TYR A C 1
ATOM 2015 O O . TYR A 1 244 ? -23.703 21.094 -6.363 1 66.44 244 TYR A O 1
ATOM 2023 N N . HIS A 1 245 ? -23.656 21.844 -4.289 1 68.56 245 HIS A N 1
ATOM 2024 C CA . HIS A 1 245 ? -23.469 23.234 -4.672 1 68.56 245 HIS A CA 1
ATOM 2025 C C . HIS A 1 245 ? -22.016 23.5 -5.07 1 68.56 245 HIS A C 1
ATOM 2027 O O . HIS A 1 245 ? -21.094 22.969 -4.465 1 68.56 245 HIS A O 1
ATOM 2033 N N . PRO A 1 246 ? -21.797 24.359 -6.117 1 76.56 246 PRO A N 1
ATOM 2034 C CA . PRO A 1 246 ? -20.453 24.594 -6.625 1 76.56 246 PRO A CA 1
ATOM 2035 C C . PRO A 1 246 ? -19.484 25.031 -5.531 1 76.56 246 PRO A C 1
ATOM 2037 O O . PRO A 1 246 ? -18.312 24.625 -5.531 1 76.56 246 PRO A O 1
ATOM 2040 N N . LYS A 1 247 ? -19.984 25.797 -4.66 1 67.81 247 LYS A N 1
ATOM 2041 C CA . LYS A 1 247 ? -19.125 26.266 -3.578 1 67.81 247 LYS A CA 1
ATOM 2042 C C . LYS A 1 247 ? -18.672 25.109 -2.697 1 67.81 247 LYS A C 1
ATOM 2044 O O . LYS A 1 247 ? -17.5 25.031 -2.326 1 67.81 247 LYS A O 1
ATOM 2049 N N . HIS A 1 248 ? -19.641 24.234 -2.371 1 66.25 248 HIS A N 1
ATOM 2050 C CA . HIS A 1 248 ? -19.312 23.062 -1.569 1 66.25 248 HIS A CA 1
ATOM 2051 C C . HIS A 1 248 ? -18.406 22.094 -2.328 1 66.25 248 HIS A C 1
ATOM 2053 O O . HIS A 1 248 ? -17.469 21.547 -1.756 1 66.25 248 HIS A O 1
ATOM 2059 N N . PHE A 1 249 ? -18.734 21.906 -3.623 1 73.94 249 PHE A N 1
ATOM 2060 C CA . PHE A 1 249 ? -17.875 21.047 -4.449 1 73.94 249 PHE A CA 1
ATOM 2061 C C . PHE A 1 249 ? -16.453 21.578 -4.477 1 73.94 249 PHE A C 1
ATOM 2063 O O . PHE A 1 249 ? -15.5 20.812 -4.336 1 73.94 249 PHE A O 1
ATOM 2070 N N . SER A 1 250 ? -16.344 22.922 -4.723 1 75.19 250 SER A N 1
ATOM 2071 C CA . SER A 1 250 ? -15.031 23.547 -4.777 1 75.19 250 SER A CA 1
ATOM 2072 C C . SER A 1 250 ? -14.25 23.312 -3.488 1 75.19 250 SER A C 1
ATOM 2074 O O . SER A 1 250 ? -13.039 23.062 -3.523 1 75.19 250 SER A O 1
ATOM 2076 N N . ARG A 1 251 ? -14.969 23.281 -2.457 1 63.97 251 ARG A N 1
ATOM 2077 C CA . ARG A 1 251 ? -14.352 23.062 -1.154 1 63.97 251 ARG A CA 1
ATOM 2078 C C . ARG A 1 251 ? -13.875 21.625 -1.01 1 63.97 251 ARG A C 1
ATOM 2080 O O . ARG A 1 251 ? -12.781 21.375 -0.514 1 63.97 251 ARG A O 1
ATOM 2087 N N . ILE A 1 252 ? -14.781 20.781 -1.491 1 65.94 252 ILE A N 1
ATOM 2088 C CA . ILE A 1 252 ? -14.453 19.359 -1.457 1 65.94 252 ILE A CA 1
ATOM 2089 C C . ILE A 1 252 ? -13.18 19.094 -2.262 1 65.94 252 ILE A C 1
ATOM 2091 O O . ILE A 1 252 ? -12.266 18.422 -1.788 1 65.94 252 ILE A O 1
ATOM 2095 N N . ILE A 1 253 ? -13.125 19.672 -3.482 1 71.31 253 ILE A N 1
ATOM 2096 C CA . ILE A 1 253 ? -12 19.469 -4.383 1 71.31 253 ILE A CA 1
ATOM 2097 C C . ILE A 1 253 ? -10.742 20.094 -3.773 1 71.31 253 ILE A C 1
ATOM 2099 O O . ILE A 1 253 ? -9.68 19.469 -3.766 1 71.31 253 ILE A O 1
ATOM 2103 N N . HIS A 1 254 ? -10.938 21.297 -3.375 1 70.19 254 HIS A N 1
ATOM 2104 C CA . HIS A 1 254 ? -9.797 22.016 -2.803 1 70.19 254 HIS A CA 1
ATOM 2105 C C . HIS A 1 254 ? -9.25 21.281 -1.576 1 70.19 254 HIS A C 1
ATOM 2107 O O . HIS A 1 254 ? -8.039 21.141 -1.42 1 70.19 254 HIS A O 1
ATOM 2113 N N . GLN A 1 255 ? -10.203 20.781 -0.855 1 56.78 255 GLN A N 1
ATOM 2114 C CA . GLN A 1 255 ? -9.844 20.047 0.355 1 56.78 255 GLN A CA 1
ATOM 2115 C C . GLN A 1 255 ? -9.156 18.734 0.016 1 56.78 255 GLN A C 1
ATOM 2117 O O . GLN A 1 255 ? -8.211 18.328 0.694 1 56.78 255 GLN A O 1
ATOM 2122 N N . ALA A 1 256 ? -9.688 18.188 -1.043 1 57.5 256 ALA A N 1
ATOM 2123 C CA . ALA A 1 256 ? -9.227 16.859 -1.445 1 57.5 256 ALA A CA 1
ATOM 2124 C C . ALA A 1 256 ? -7.883 16.938 -2.172 1 57.5 256 ALA A C 1
ATOM 2126 O O . ALA A 1 256 ? -7.055 16.031 -2.064 1 57.5 256 ALA A O 1
ATOM 2127 N N . THR A 1 257 ? -7.629 18.031 -3.004 1 59.91 257 THR A N 1
ATOM 2128 C CA . THR A 1 257 ? -6.512 18.031 -3.943 1 59.91 257 THR A CA 1
ATOM 2129 C C . THR A 1 257 ? -5.516 19.141 -3.586 1 59.91 257 THR A C 1
ATOM 2131 O O . THR A 1 257 ? -4.398 19.156 -4.109 1 59.91 257 THR A O 1
ATOM 2134 N N . GLY A 1 258 ? -5.855 19.969 -2.686 1 56.91 258 GLY A N 1
ATOM 2135 C CA . GLY A 1 258 ? -5.055 21.141 -2.375 1 56.91 258 GLY A CA 1
ATOM 2136 C C . GLY A 1 258 ? -5.133 22.219 -3.438 1 56.91 258 GLY A C 1
ATOM 2137 O O . GLY A 1 258 ? -4.52 23.281 -3.303 1 56.91 258 GLY A O 1
ATOM 2138 N N . GLN A 1 259 ? -5.703 21.906 -4.418 1 72.06 259 GLN A N 1
ATOM 2139 C CA . GLN A 1 259 ? -5.879 22.844 -5.527 1 72.06 259 GLN A CA 1
ATOM 2140 C C . GLN A 1 259 ? -7.352 23.203 -5.711 1 72.06 259 GLN A C 1
ATOM 2142 O O . GLN A 1 259 ? -8.234 22.406 -5.391 1 72.06 259 GLN A O 1
ATOM 2147 N N . THR A 1 260 ? -7.555 24.5 -5.977 1 79.88 260 THR A N 1
ATOM 2148 C CA . THR A 1 260 ? -8.906 24.812 -6.426 1 79.88 260 THR A CA 1
ATOM 2149 C C . THR A 1 260 ? -9.289 23.969 -7.637 1 79.88 260 THR A C 1
ATOM 2151 O O . THR A 1 260 ? -8.414 23.422 -8.312 1 79.88 260 THR A O 1
ATOM 2154 N N . PHE A 1 261 ? -10.617 23.812 -7.797 1 85.69 261 PHE A N 1
ATOM 2155 C CA . PHE A 1 261 ? -11.094 23.125 -8.992 1 85.69 261 PHE A CA 1
ATOM 2156 C C . PHE A 1 261 ? -10.43 23.688 -10.242 1 85.69 261 PHE A C 1
ATOM 2158 O O . PHE A 1 261 ? -9.977 22.938 -11.102 1 85.69 261 PHE A O 1
ATOM 2165 N N . THR A 1 262 ? -10.344 25.031 -10.219 1 86.31 262 THR A N 1
ATOM 2166 C CA . THR A 1 262 ? -9.805 25.703 -11.391 1 86.31 262 THR A CA 1
ATOM 2167 C C . THR A 1 262 ? -8.328 25.375 -11.578 1 86.31 262 THR A C 1
ATOM 2169 O O . THR A 1 262 ? -7.883 25.094 -12.695 1 86.31 262 THR A O 1
ATOM 2172 N N . ASP A 1 263 ? -7.574 25.375 -10.508 1 86.31 263 ASP A N 1
ATOM 2173 C CA . ASP A 1 263 ? -6.145 25.078 -10.594 1 86.31 263 ASP A CA 1
ATOM 2174 C C . ASP A 1 263 ? -5.91 23.609 -10.977 1 86.31 263 ASP A C 1
ATOM 2176 O O . ASP A 1 263 ? -5.039 23.312 -11.789 1 86.31 263 ASP A O 1
ATOM 2180 N N . LEU A 1 264 ? -6.688 22.797 -10.281 1 84.38 264 LEU A N 1
ATOM 2181 C CA . LEU A 1 264 ? -6.602 21.359 -10.578 1 84.38 264 LEU A CA 1
ATOM 2182 C C . LEU A 1 264 ? -6.867 21.109 -12.055 1 84.38 264 LEU A C 1
ATOM 2184 O O . LEU A 1 264 ? -6.137 20.344 -12.695 1 84.38 264 LEU A O 1
ATOM 2188 N N . LEU A 1 265 ? -7.91 21.688 -12.539 1 88.81 265 LEU A N 1
ATOM 2189 C CA . LEU A 1 265 ? -8.289 21.531 -13.938 1 88.81 265 LEU A CA 1
ATOM 2190 C C . LEU A 1 265 ? -7.211 22.078 -14.859 1 88.81 265 LEU A C 1
ATOM 2192 O O . LEU A 1 265 ? -6.875 21.469 -15.867 1 88.81 265 LEU A O 1
ATOM 2196 N N . LEU A 1 266 ? -6.668 23.203 -14.445 1 90.12 266 LEU A N 1
ATOM 2197 C CA . LEU A 1 266 ? -5.613 23.828 -15.242 1 90.12 266 LEU A CA 1
ATOM 2198 C C . LEU A 1 266 ? -4.387 22.922 -15.312 1 90.12 266 LEU A C 1
ATOM 2200 O O . LEU A 1 266 ? -3.818 22.719 -16.391 1 90.12 266 LEU A O 1
ATOM 2204 N N . ASP A 1 267 ? -4.012 22.484 -14.211 1 86.06 267 ASP A N 1
ATOM 2205 C CA . ASP A 1 267 ? -2.852 21.594 -14.133 1 86.06 267 ASP A CA 1
ATOM 2206 C C . ASP A 1 267 ? -3.035 20.375 -15.016 1 86.06 267 ASP A C 1
ATOM 2208 O O . ASP A 1 267 ? -2.137 20 -15.781 1 86.06 267 ASP A O 1
ATOM 2212 N N . LEU A 1 268 ? -4.137 19.75 -14.82 1 85.31 268 LEU A N 1
ATOM 2213 C CA . LEU A 1 268 ? -4.461 18.578 -15.617 1 85.31 268 LEU A CA 1
ATOM 2214 C C . LEU A 1 268 ? -4.445 18.906 -17.109 1 85.31 268 LEU A C 1
ATOM 2216 O O . LEU A 1 268 ? -3.852 18.156 -17.891 1 85.31 268 LEU A O 1
ATOM 2220 N N . ARG A 1 269 ? -5.055 19.922 -17.438 1 88.94 269 ARG A N 1
ATOM 2221 C CA . ARG A 1 269 ? -5.145 20.312 -18.844 1 88.94 269 ARG A CA 1
ATOM 2222 C C . ARG A 1 269 ? -3.768 20.641 -19.406 1 88.94 269 ARG A C 1
ATOM 2224 O O . ARG A 1 269 ? -3.459 20.266 -20.547 1 88.94 269 ARG A O 1
ATOM 2231 N N . MET A 1 270 ? -2.941 21.266 -18.625 1 89.25 270 MET A N 1
ATOM 2232 C CA . MET A 1 270 ? -1.599 21.594 -19.094 1 89.25 270 MET A CA 1
ATOM 2233 C C . MET A 1 270 ? -0.761 20.344 -19.281 1 89.25 270 MET A C 1
ATOM 2235 O O . MET A 1 270 ? 0.005 20.234 -20.234 1 89.25 270 MET A O 1
ATOM 2239 N N . ARG A 1 271 ? -0.882 19.484 -18.391 1 82.88 271 ARG A N 1
ATOM 2240 C CA . ARG A 1 271 ? -0.161 18.234 -18.516 1 82.88 271 ARG A CA 1
ATOM 2241 C C . ARG A 1 271 ? -0.613 17.469 -19.766 1 82.88 271 ARG A C 1
ATOM 2243 O O . ARG A 1 271 ? 0.213 16.922 -20.5 1 82.88 271 ARG A O 1
ATOM 2250 N N . CYS A 1 272 ? -1.871 17.438 -19.891 1 81.06 272 CYS A N 1
ATOM 2251 C CA . CYS A 1 272 ? -2.414 16.781 -21.078 1 81.06 272 CYS A CA 1
ATOM 2252 C C . CYS A 1 272 ? -1.936 17.469 -22.344 1 81.06 272 CYS A C 1
ATOM 2254 O O . CYS A 1 272 ? -1.586 16.812 -23.312 1 81.06 272 CYS A O 1
ATOM 2256 N N . ALA A 1 273 ? -1.956 18.719 -22.266 1 87.88 273 ALA A N 1
ATOM 2257 C CA . ALA A 1 273 ? -1.449 19.484 -23.406 1 87.88 273 ALA A CA 1
ATOM 2258 C C . ALA A 1 273 ? 0.003 19.109 -23.703 1 87.88 273 ALA A C 1
ATOM 2260 O O . ALA A 1 273 ? 0.374 18.906 -24.859 1 87.88 273 ALA A O 1
ATOM 2261 N N . LYS A 1 274 ? 0.713 19.094 -22.672 1 85.62 274 LYS A N 1
ATOM 2262 C CA . LYS A 1 274 ? 2.119 18.734 -22.828 1 85.62 274 LYS A CA 1
ATOM 2263 C C . LYS A 1 274 ? 2.268 17.375 -23.469 1 85.62 274 LYS A C 1
ATOM 2265 O O . LYS A 1 274 ? 3.09 17.188 -24.375 1 85.62 274 LYS A O 1
ATOM 2270 N N . GLU A 1 275 ? 1.504 16.547 -23.031 1 79.12 275 GLU A N 1
ATOM 2271 C CA . GLU A 1 275 ? 1.534 15.195 -23.578 1 79.12 275 GLU A CA 1
ATOM 2272 C C . GLU A 1 275 ? 1.146 15.188 -25.062 1 79.12 275 GLU A C 1
ATOM 2274 O O . GLU A 1 275 ? 1.759 14.484 -25.859 1 79.12 275 GLU A O 1
ATOM 2279 N N . LEU A 1 276 ? 0.181 15.969 -25.359 1 80.12 276 LEU A N 1
ATOM 2280 C CA . LEU A 1 276 ? -0.287 16.047 -26.734 1 80.12 276 LEU A CA 1
ATOM 2281 C C . LEU A 1 276 ? 0.761 16.703 -27.625 1 80.12 276 LEU A C 1
ATOM 2283 O O . LEU A 1 276 ? 0.925 16.328 -28.781 1 80.12 276 LEU A O 1
ATOM 2287 N N . LEU A 1 277 ? 1.436 17.609 -27.078 1 85 277 LEU A N 1
ATOM 2288 C CA . LEU A 1 277 ? 2.477 18.297 -27.828 1 85 277 LEU A CA 1
ATOM 2289 C C . LEU A 1 277 ? 3.627 17.344 -28.156 1 85 277 LEU A C 1
ATOM 2291 O O . LEU A 1 277 ? 4.277 17.5 -29.188 1 85 277 LEU A O 1
ATOM 2295 N N . GLN A 1 278 ? 3.752 16.453 -27.281 1 76.5 278 GLN A N 1
ATOM 2296 C CA . GLN A 1 278 ? 4.848 15.5 -27.422 1 76.5 278 GLN A CA 1
ATOM 2297 C C . GLN A 1 278 ? 4.48 14.383 -28.406 1 76.5 278 GLN A C 1
ATOM 2299 O O . GLN A 1 278 ? 5.34 13.883 -29.125 1 76.5 278 GLN A O 1
ATOM 2304 N N . ASN A 1 279 ? 3.234 14.156 -28.484 1 64.62 279 ASN A N 1
ATOM 2305 C CA . ASN A 1 279 ? 2.9 12.875 -29.109 1 64.62 279 ASN A CA 1
ATOM 2306 C C . ASN A 1 279 ? 1.989 13.07 -30.328 1 64.62 279 ASN A C 1
ATOM 2308 O O . ASN A 1 279 ? 1.551 12.094 -30.938 1 64.62 279 ASN A O 1
ATOM 2312 N N . ASN A 1 280 ? 1.602 14.32 -30.578 1 66.19 280 ASN A N 1
ATOM 2313 C CA . ASN A 1 280 ? 0.62 14.547 -31.641 1 66.19 280 ASN A CA 1
ATOM 2314 C C . ASN A 1 280 ? 1.06 15.656 -32.594 1 66.19 280 ASN A C 1
ATOM 2316 O O . ASN A 1 280 ? 1.89 16.5 -32.219 1 66.19 280 ASN A O 1
ATOM 2320 N N . SER A 1 281 ? 0.556 15.539 -33.844 1 77.25 281 SER A N 1
ATOM 2321 C CA . SER A 1 281 ? 0.876 16.531 -34.875 1 77.25 281 SER A CA 1
ATOM 2322 C C . SER A 1 281 ? -0.165 17.641 -34.906 1 77.25 281 SER A C 1
ATOM 2324 O O . SER A 1 281 ? -0.13 18.5 -35.781 1 77.25 281 SER A O 1
ATOM 2326 N N . LEU A 1 282 ? -1.008 17.656 -33.938 1 81 282 LEU A N 1
ATOM 2327 C CA . LEU A 1 282 ? -2.01 18.719 -33.875 1 81 282 LEU A CA 1
ATOM 2328 C C . LEU A 1 282 ? -1.349 20.078 -33.688 1 81 282 LEU A C 1
ATOM 2330 O O . LEU A 1 282 ? -0.277 20.188 -33.094 1 81 282 LEU A O 1
ATOM 2334 N N . SER A 1 283 ? -2.02 20.984 -34.375 1 88.31 283 SER A N 1
ATOM 2335 C CA . SER A 1 283 ? -1.529 22.344 -34.156 1 88.31 283 SER A CA 1
ATOM 2336 C C . SER A 1 283 ? -1.705 22.75 -32.688 1 88.31 283 SER A C 1
ATOM 2338 O O . SER A 1 283 ? -2.504 22.156 -31.969 1 88.31 283 SER A O 1
ATOM 2340 N N . ILE A 1 284 ? -0.984 23.688 -32.312 1 89.94 284 ILE A N 1
ATOM 2341 C CA . ILE A 1 284 ? -1.061 24.188 -30.953 1 89.94 284 ILE A CA 1
ATOM 2342 C C . ILE A 1 284 ? -2.477 24.688 -30.656 1 89.94 284 ILE A C 1
ATOM 2344 O O . ILE A 1 284 ? -3 24.484 -29.562 1 89.94 284 ILE A O 1
ATOM 2348 N N . THR A 1 285 ? -3.031 25.281 -31.688 1 90.62 285 THR A N 1
ATOM 2349 C CA . THR A 1 285 ? -4.398 25.781 -31.547 1 90.62 285 THR A CA 1
ATOM 2350 C C . THR A 1 285 ? -5.371 24.625 -31.344 1 90.62 285 THR A C 1
ATOM 2352 O O . THR A 1 285 ? -6.277 24.703 -30.516 1 90.62 285 THR A O 1
ATOM 2355 N N . GLU A 1 286 ? -5.184 23.609 -32.031 1 89.12 286 GLU A N 1
ATOM 2356 C CA . GLU A 1 286 ? -6.027 22.438 -31.906 1 89.12 286 GLU A CA 1
ATOM 2357 C C . GLU A 1 286 ? -5.867 21.797 -30.531 1 89.12 286 GLU A C 1
ATOM 2359 O O . GLU A 1 286 ? -6.848 21.359 -29.906 1 89.12 286 GLU A O 1
ATOM 2364 N N . ILE A 1 287 ? -4.66 21.75 -30.062 1 90.44 287 ILE A N 1
ATOM 2365 C CA . ILE A 1 287 ? -4.367 21.172 -28.75 1 90.44 287 ILE A CA 1
ATOM 2366 C C . ILE A 1 287 ? -5.008 22.031 -27.656 1 90.44 287 ILE A C 1
ATOM 2368 O O . ILE A 1 287 ? -5.625 21.5 -26.734 1 90.44 287 ILE A O 1
ATOM 2372 N N . MET A 1 288 ? -4.855 23.281 -27.844 1 91.81 288 MET A N 1
ATOM 2373 C CA . MET A 1 288 ? -5.48 24.219 -26.922 1 91.81 288 MET A CA 1
ATOM 2374 C C . MET A 1 288 ? -6.98 23.969 -26.812 1 91.81 288 MET A C 1
ATOM 2376 O O . MET A 1 288 ? -7.523 23.875 -25.719 1 91.81 288 MET A O 1
ATOM 2380 N N . HIS A 1 289 ? -7.633 23.75 -27.953 1 87.44 289 HIS A N 1
ATOM 2381 C CA . HIS A 1 289 ? -9.07 23.516 -27.984 1 87.44 289 HIS A CA 1
ATOM 2382 C C . HIS A 1 289 ? -9.406 22.141 -27.391 1 87.44 289 HIS A C 1
ATOM 2384 O O . HIS A 1 289 ? -10.414 22 -26.688 1 87.44 289 HIS A O 1
ATOM 2390 N N . GLN A 1 290 ? -8.562 21.281 -27.562 1 84.12 290 GLN A N 1
ATOM 2391 C CA . GLN A 1 290 ? -8.805 19.922 -27.109 1 84.12 290 GLN A CA 1
ATOM 2392 C C . GLN A 1 290 ? -8.781 19.828 -25.594 1 84.12 290 GLN A C 1
ATOM 2394 O O . GLN A 1 290 ? -9.531 19.062 -24.984 1 84.12 290 GLN A O 1
ATOM 2399 N N . VAL A 1 291 ? -7.938 20.625 -25.125 1 89.12 291 VAL A N 1
ATOM 2400 C CA . VAL A 1 291 ? -7.816 20.516 -23.672 1 89.12 291 VAL A CA 1
ATOM 2401 C C . VAL A 1 291 ? -8.797 21.469 -23 1 89.12 291 VAL A C 1
ATOM 2403 O O . VAL A 1 291 ? -8.898 21.5 -21.766 1 89.12 291 VAL A O 1
ATOM 2406 N N . GLY A 1 292 ? -9.5 22.297 -23.75 1 88.69 292 GLY A N 1
ATOM 2407 C CA . GLY A 1 292 ? -10.641 23 -23.188 1 88.69 292 GLY A CA 1
ATOM 2408 C C . GLY A 1 292 ? -10.453 24.5 -23.141 1 88.69 292 GLY A C 1
ATOM 2409 O O . GLY A 1 292 ? -11.164 25.203 -22.422 1 88.69 292 GLY A O 1
ATOM 2410 N N . TYR A 1 293 ? -9.469 25.031 -23.953 1 90.5 293 TYR A N 1
ATOM 2411 C CA . TYR A 1 293 ? -9.266 26.469 -23.922 1 90.5 293 TYR A CA 1
ATOM 2412 C C . TYR A 1 293 ? -9.438 27.078 -25.312 1 90.5 293 TYR A C 1
ATOM 2414 O O . TYR A 1 293 ? -9.336 26.359 -26.328 1 90.5 293 TYR A O 1
ATOM 2422 N N . HIS A 1 294 ? -9.758 28.422 -25.266 1 89.38 294 HIS A N 1
ATOM 2423 C CA . HIS A 1 294 ? -10.039 29.078 -26.531 1 89.38 294 HIS A CA 1
ATOM 2424 C C . HIS A 1 294 ? -9.219 30.344 -26.703 1 89.38 294 HIS A C 1
ATOM 2426 O O . HIS A 1 294 ? -9.273 31 -27.75 1 89.38 294 HIS A O 1
ATOM 2432 N N . ASN A 1 295 ? -8.555 30.734 -25.703 1 89.75 295 ASN A N 1
ATOM 2433 C CA . ASN A 1 295 ? -7.695 31.906 -25.75 1 89.75 295 ASN A CA 1
ATOM 2434 C C . ASN A 1 295 ? -6.223 31.516 -25.828 1 89.75 295 ASN A C 1
ATOM 2436 O O . ASN A 1 295 ? -5.633 31.078 -24.844 1 89.75 295 ASN A O 1
ATOM 2440 N N . TYR A 1 296 ? -5.602 31.734 -27.078 1 91 296 TYR A N 1
ATOM 2441 C CA . TYR A 1 296 ? -4.242 31.281 -27.344 1 91 296 TYR A CA 1
ATOM 2442 C C . TYR A 1 296 ? -3.246 31.969 -26.422 1 91 296 TYR A C 1
ATOM 2444 O O . TYR A 1 296 ? -2.359 31.328 -25.859 1 91 296 TYR A O 1
ATOM 2452 N N . LYS A 1 297 ? -3.4 33.281 -26.328 1 90.94 297 LYS A N 1
ATOM 2453 C CA . LYS A 1 297 ? -2.469 34.031 -25.5 1 90.94 297 LYS A CA 1
ATOM 2454 C C . LYS A 1 297 ? -2.486 33.531 -24.062 1 90.94 297 LYS A C 1
ATOM 2456 O O . LYS A 1 297 ? -1.433 33.312 -23.453 1 90.94 297 LYS A O 1
ATOM 2461 N N . TRP A 1 298 ? -3.637 33.406 -23.578 1 92.31 298 TRP A N 1
ATOM 2462 C CA . TRP A 1 298 ? -3.791 32.906 -22.203 1 92.31 298 TRP A CA 1
ATOM 2463 C C . TRP A 1 298 ? -3.234 31.5 -22.062 1 92.31 298 TRP A C 1
ATOM 2465 O O . TRP A 1 298 ? -2.494 31.203 -21.125 1 92.31 298 TRP A O 1
ATOM 2475 N N . PHE A 1 299 ? -3.555 30.656 -22.969 1 94.69 299 PHE A N 1
ATOM 2476 C CA . PHE A 1 299 ? -3.076 29.281 -22.969 1 94.69 299 PHE A CA 1
ATOM 2477 C C . PHE A 1 299 ? -1.554 29.234 -23 1 94.69 299 PHE A C 1
ATOM 2479 O O . PHE A 1 299 ? -0.931 28.531 -22.203 1 94.69 299 PHE A O 1
ATOM 2486 N N . SER A 1 300 ? -1.001 29.891 -23.938 1 92.44 300 SER A N 1
ATOM 2487 C CA . SER A 1 300 ? 0.45 29.922 -24.078 1 92.44 300 SER A CA 1
ATOM 2488 C C . SER A 1 300 ? 1.128 30.422 -22.812 1 92.44 300 SER A C 1
ATOM 2490 O O . SER A 1 300 ? 2.156 29.891 -22.406 1 92.44 300 SER A O 1
ATOM 2492 N N . ASN A 1 301 ? 0.531 31.438 -22.188 1 93.25 301 ASN A N 1
ATOM 2493 C CA . ASN A 1 301 ? 1.069 32 -20.953 1 93.25 301 ASN A CA 1
ATOM 2494 C C . ASN A 1 301 ? 1.008 30.984 -19.812 1 93.25 301 ASN A C 1
ATOM 2496 O O . ASN A 1 301 ? 1.96 30.859 -19.047 1 93.25 301 ASN A O 1
ATOM 2500 N N . GLN A 1 302 ? -0.073 30.344 -19.703 1 93.25 302 GLN A N 1
ATOM 2501 C CA . GLN A 1 302 ? -0.235 29.344 -18.641 1 93.25 302 GLN A CA 1
ATOM 2502 C C . GLN A 1 302 ? 0.723 28.172 -18.828 1 93.25 302 GLN A C 1
ATOM 2504 O O . GLN A 1 302 ? 1.279 27.656 -17.844 1 93.25 302 GLN A O 1
ATOM 2509 N N . PHE A 1 303 ? 0.903 27.703 -20 1 94.19 303 PHE A N 1
ATOM 2510 C CA . PHE A 1 303 ? 1.838 26.625 -20.312 1 94.19 303 PHE A CA 1
ATOM 2511 C C . PHE A 1 303 ? 3.266 27.031 -19.969 1 94.19 303 PHE A C 1
ATOM 2513 O O . PHE A 1 303 ? 4.004 26.266 -19.359 1 94.19 303 PHE A O 1
ATOM 2520 N N . GLN A 1 304 ? 3.592 28.203 -20.344 1 92.12 304 GLN A N 1
ATOM 2521 C CA . GLN A 1 304 ? 4.918 28.734 -20.047 1 92.12 304 GLN A CA 1
ATOM 2522 C C . GLN A 1 304 ? 5.145 28.828 -18.531 1 92.12 304 GLN A C 1
ATOM 2524 O O . GLN A 1 304 ? 6.223 28.5 -18.047 1 92.12 304 GLN A O 1
ATOM 2529 N N . LYS A 1 305 ? 4.23 29.297 -17.875 1 89.81 305 LYS A N 1
ATOM 2530 C CA . LYS A 1 305 ? 4.32 29.422 -16.422 1 89.81 305 LYS A CA 1
ATOM 2531 C C . LYS A 1 305 ? 4.559 28.062 -15.781 1 89.81 305 LYS A C 1
ATOM 2533 O O . LYS A 1 305 ? 5.324 27.953 -14.82 1 89.81 305 LYS A O 1
ATOM 2538 N N . LYS A 1 306 ? 3.902 27.125 -16.266 1 86.5 306 LYS A N 1
ATOM 2539 C CA . LYS A 1 306 ? 3.965 25.797 -15.656 1 86.5 306 LYS A CA 1
ATOM 2540 C C . LYS A 1 306 ? 5.242 25.062 -16.062 1 86.5 306 LYS A C 1
ATOM 2542 O O . LYS A 1 306 ? 5.859 24.391 -15.227 1 86.5 306 LYS A O 1
ATOM 2547 N N . PHE A 1 307 ? 5.68 25.141 -17.281 1 87.56 307 PHE A N 1
ATOM 2548 C CA . PHE A 1 307 ? 6.738 24.266 -17.781 1 87.56 307 PHE A CA 1
ATOM 2549 C C . PHE A 1 307 ? 7.973 25.078 -18.156 1 87.56 307 PHE A C 1
ATOM 2551 O O . PHE A 1 307 ? 8.945 24.531 -18.672 1 87.56 307 PHE A O 1
ATOM 2558 N N . ASP A 1 308 ? 7.918 26.328 -17.906 1 85.62 308 ASP A N 1
ATOM 2559 C CA . ASP A 1 308 ? 9.016 27.266 -18.109 1 85.62 308 ASP A CA 1
ATOM 2560 C C . ASP A 1 308 ? 9.453 27.312 -19.562 1 85.62 308 ASP A C 1
ATOM 2562 O O . ASP A 1 308 ? 10.617 27.562 -19.859 1 85.62 308 ASP A O 1
ATOM 2566 N N . MET A 1 309 ? 8.547 26.953 -20.469 1 86.75 309 MET A N 1
ATOM 2567 C CA . MET A 1 309 ? 8.727 27.094 -21.922 1 86.75 309 MET A CA 1
ATOM 2568 C C . MET A 1 309 ? 7.383 27.203 -22.625 1 86.75 309 MET A C 1
ATOM 2570 O O . MET A 1 309 ? 6.391 26.625 -22.172 1 86.75 309 MET A O 1
ATOM 2574 N N . SER A 1 310 ? 7.398 27.953 -23.766 1 91.44 310 SER A N 1
ATOM 2575 C CA . SER A 1 310 ? 6.164 28.094 -24.531 1 91.44 310 SER A CA 1
ATOM 2576 C C . SER A 1 310 ? 5.793 26.781 -25.234 1 91.44 310 SER A C 1
ATOM 2578 O O . SER A 1 310 ? 6.656 25.938 -25.453 1 91.44 310 SER A O 1
ATOM 2580 N N . PRO A 1 311 ? 4.445 26.688 -25.484 1 91.94 311 PRO A N 1
ATOM 2581 C CA . PRO A 1 311 ? 4.047 25.484 -26.219 1 91.94 311 PRO A CA 1
ATOM 2582 C C . PRO A 1 311 ? 4.828 25.297 -27.516 1 91.94 311 PRO A C 1
ATOM 2584 O O . PRO A 1 311 ? 5.215 24.172 -27.844 1 91.94 311 PRO A O 1
ATOM 2587 N N . LYS A 1 312 ? 5.035 26.328 -28.266 1 90.19 312 LYS A N 1
ATOM 2588 C CA . LYS A 1 312 ? 5.777 26.266 -29.516 1 90.19 312 LYS A CA 1
ATOM 2589 C C . LYS A 1 312 ? 7.207 25.797 -29.281 1 90.19 312 LYS A C 1
ATOM 2591 O O . LYS A 1 312 ? 7.691 24.906 -30 1 90.19 312 LYS A O 1
ATOM 2596 N N . LYS A 1 313 ? 7.84 26.406 -28.312 1 88.62 313 LYS A N 1
ATOM 2597 C CA . LYS A 1 313 ? 9.211 26 -28 1 88.62 313 LYS A CA 1
ATOM 2598 C C . LYS A 1 313 ? 9.273 24.547 -27.578 1 88.62 313 LYS A C 1
ATOM 2600 O O . LYS A 1 313 ? 10.195 23.828 -27.969 1 88.62 313 LYS A O 1
ATOM 2605 N N . TYR A 1 314 ? 8.336 24.188 -26.781 1 88.56 314 TYR A N 1
ATOM 2606 C CA . TYR A 1 314 ? 8.297 22.797 -26.328 1 88.56 314 TYR A CA 1
ATOM 2607 C C . TYR A 1 314 ? 8.172 21.844 -27.5 1 88.56 314 TYR A C 1
ATOM 2609 O O . TYR A 1 314 ? 8.867 20.828 -27.562 1 88.56 314 TYR A O 1
ATOM 2617 N N . ARG A 1 315 ? 7.281 22.141 -28.406 1 85.56 315 ARG A N 1
ATOM 2618 C CA . ARG A 1 315 ? 7.09 21.328 -29.594 1 85.56 315 ARG A CA 1
ATOM 2619 C C . ARG A 1 315 ? 8.391 21.188 -30.375 1 85.56 315 ARG A C 1
ATOM 2621 O O . ARG A 1 315 ? 8.695 20.109 -30.906 1 85.56 315 ARG A O 1
ATOM 2628 N N . ASP A 1 316 ? 9.055 22.172 -30.359 1 80.5 316 ASP A N 1
ATOM 2629 C CA . ASP A 1 316 ? 10.312 22.188 -31.109 1 80.5 316 ASP A CA 1
ATOM 2630 C C . ASP A 1 316 ? 11.359 21.312 -30.422 1 80.5 316 ASP A C 1
ATOM 2632 O O . ASP A 1 316 ? 12.328 20.891 -31.062 1 80.5 316 ASP A O 1
ATOM 2636 N N . THR A 1 317 ? 11.156 21.062 -29.172 1 75.62 317 THR A N 1
ATOM 2637 C CA . THR A 1 317 ? 12.148 20.312 -28.422 1 75.62 317 THR A CA 1
ATOM 2638 C C . THR A 1 317 ? 11.836 18.812 -28.484 1 75.62 317 THR A C 1
ATOM 2640 O O . THR A 1 317 ? 12.711 17.984 -28.203 1 75.62 317 THR A O 1
ATOM 2643 N N . VAL A 1 318 ? 10.711 18.531 -28.859 1 69.25 318 VAL A N 1
ATOM 2644 C CA . VAL A 1 318 ? 10.328 17.125 -28.781 1 69.25 318 VAL A CA 1
ATOM 2645 C C . VAL A 1 318 ? 10.18 16.562 -30.203 1 69.25 318 VAL A C 1
ATOM 2647 O O . VAL A 1 318 ? 9.883 17.312 -31.141 1 69.25 318 VAL A O 1
ATOM 2650 N N . MET B 1 1 ? -4.875 -16.734 18.797 1 60.47 1 MET B N 1
ATOM 2651 C CA . MET B 1 1 ? -6.219 -17.031 19.281 1 60.47 1 MET B CA 1
ATOM 2652 C C . MET B 1 1 ? -7.273 -16.5 18.312 1 60.47 1 MET B C 1
ATOM 2654 O O . MET B 1 1 ? -8.188 -17.234 17.922 1 60.47 1 MET B O 1
ATOM 2658 N N . MET B 1 2 ? -6.977 -15.367 17.562 1 83.94 2 MET B N 1
ATOM 2659 C CA . MET B 1 2 ? -8.047 -14.758 16.781 1 83.94 2 MET B CA 1
ATOM 2660 C C . MET B 1 2 ? -8.242 -15.484 15.461 1 83.94 2 MET B C 1
ATOM 2662 O O . MET B 1 2 ? -9.375 -15.734 15.047 1 83.94 2 MET B O 1
ATOM 2666 N N . LEU B 1 3 ? -7.219 -16.234 15.062 1 90.94 3 LEU B N 1
ATOM 2667 C CA . LEU B 1 3 ? -7.355 -16.875 13.758 1 90.94 3 LEU B CA 1
ATOM 2668 C C . LEU B 1 3 ? -8.102 -18.203 13.875 1 90.94 3 LEU B C 1
ATOM 2670 O O . LEU B 1 3 ? -8.891 -18.547 12.992 1 90.94 3 LEU B O 1
ATOM 2674 N N . ARG B 1 4 ? -7.848 -18.875 14.969 1 91.44 4 ARG B N 1
ATOM 2675 C CA . ARG B 1 4 ? -8.57 -20.125 15.203 1 91.44 4 ARG B CA 1
ATOM 2676 C C . ARG B 1 4 ? -10.07 -19.875 15.305 1 91.44 4 ARG B C 1
ATOM 2678 O O . ARG B 1 4 ? -10.875 -20.656 14.789 1 91.44 4 ARG B O 1
ATOM 2685 N N . GLN B 1 5 ? -10.359 -18.797 15.883 1 90.5 5 GLN B N 1
ATOM 2686 C CA . GLN B 1 5 ? -11.766 -18.438 16.016 1 90.5 5 GLN B CA 1
ATOM 2687 C C . GLN B 1 5 ? -12.398 -18.156 14.664 1 90.5 5 GLN B C 1
ATOM 2689 O O . GLN B 1 5 ? -13.547 -18.531 14.414 1 90.5 5 GLN B O 1
ATOM 2694 N N . TYR B 1 6 ? -11.68 -17.484 13.836 1 90.62 6 TYR B N 1
ATOM 2695 C CA . TYR B 1 6 ? -12.188 -17.234 12.492 1 90.62 6 TYR B CA 1
ATOM 2696 C C . TYR B 1 6 ? -12.469 -18.531 11.766 1 90.62 6 TYR B C 1
ATOM 2698 O O . TYR B 1 6 ? -13.539 -18.703 11.172 1 90.62 6 TYR B O 1
ATOM 2706 N N . ARG B 1 7 ? -11.516 -19.422 11.812 1 90 7 ARG B N 1
ATOM 2707 C CA . ARG B 1 7 ? -11.648 -20.734 11.172 1 90 7 ARG B CA 1
ATOM 2708 C C . ARG B 1 7 ? -12.867 -21.469 11.703 1 90 7 ARG B C 1
ATOM 2710 O O . ARG B 1 7 ? -13.695 -21.953 10.93 1 90 7 ARG B O 1
ATOM 2717 N N . ASP B 1 8 ? -12.992 -21.531 12.984 1 88.38 8 ASP B N 1
ATOM 2718 C CA . ASP B 1 8 ? -14.07 -22.281 13.609 1 88.38 8 ASP B CA 1
ATOM 2719 C C . ASP B 1 8 ? -15.43 -21.703 13.242 1 88.38 8 ASP B C 1
ATOM 2721 O O . ASP B 1 8 ? -16.391 -22.438 13 1 88.38 8 ASP B O 1
ATOM 2725 N N . ASN B 1 9 ? -15.508 -20.422 13.188 1 86.94 9 ASN B N 1
ATOM 2726 C CA . ASN B 1 9 ? -16.75 -19.766 12.812 1 86.94 9 ASN B CA 1
ATOM 2727 C C . ASN B 1 9 ? -17.172 -20.094 11.383 1 86.94 9 ASN B C 1
ATOM 2729 O O . ASN B 1 9 ? -18.344 -20.328 11.109 1 86.94 9 ASN B O 1
ATOM 2733 N N . ILE B 1 10 ? -16.281 -20.156 10.516 1 85.5 10 ILE B N 1
ATOM 2734 C CA . ILE B 1 10 ? -16.562 -20.438 9.117 1 85.5 10 ILE B CA 1
ATOM 2735 C C . ILE B 1 10 ? -16.953 -21.906 8.953 1 85.5 10 ILE B C 1
ATOM 2737 O O . ILE B 1 10 ? -17.906 -22.234 8.242 1 85.5 10 ILE B O 1
ATOM 2741 N N . TRP B 1 11 ? -16.219 -22.766 9.586 1 82.44 11 TRP B N 1
ATOM 2742 C CA . TRP B 1 11 ? -16.547 -24.188 9.539 1 82.44 11 TRP B CA 1
ATOM 2743 C C . TRP B 1 11 ? -17.984 -24.438 10 1 82.44 11 TRP B C 1
ATOM 2745 O O . TRP B 1 11 ? -18.719 -25.203 9.383 1 82.44 11 TRP B O 1
ATOM 2755 N N . ASN B 1 12 ? -18.328 -23.766 11 1 77.81 12 ASN B N 1
ATOM 2756 C CA . ASN B 1 12 ? -19.672 -23.906 11.555 1 77.81 12 ASN B CA 1
ATOM 2757 C C . ASN B 1 12 ? -20.734 -23.422 10.57 1 77.81 12 ASN B C 1
ATOM 2759 O O . ASN B 1 12 ? -21.812 -24.031 10.461 1 77.81 12 ASN B O 1
ATOM 2763 N N . ARG B 1 13 ? -20.438 -22.375 9.773 1 75.19 13 ARG B N 1
ATOM 2764 C CA . ARG B 1 13 ? -21.391 -21.828 8.805 1 75.19 13 ARG B CA 1
ATOM 2765 C C . ARG B 1 13 ? -21.5 -22.734 7.582 1 75.19 13 ARG B C 1
ATOM 2767 O O . ARG B 1 13 ? -22.578 -22.875 7 1 75.19 13 ARG B O 1
ATOM 2774 N N . GLN B 1 14 ? -20.406 -23.219 6.992 1 70.56 14 GLN B N 1
ATOM 2775 C CA . GLN B 1 14 ? -20.375 -24.062 5.805 1 70.56 14 GLN B CA 1
ATOM 2776 C C . GLN B 1 14 ? -21.047 -25.406 6.07 1 70.56 14 GLN B C 1
ATOM 2778 O O . GLN B 1 14 ? -21.609 -26.016 5.156 1 70.56 14 GLN B O 1
ATOM 2783 N N . ALA B 1 15 ? -20.859 -25.953 7.164 1 59.09 15 ALA B N 1
ATOM 2784 C CA . ALA B 1 15 ? -21.5 -27.219 7.516 1 59.09 15 ALA B CA 1
ATOM 2785 C C . ALA B 1 15 ? -23.016 -27.125 7.348 1 59.09 15 ALA B C 1
ATOM 2787 O O . ALA B 1 15 ? -23.688 -28.125 7.082 1 59.09 15 ALA B O 1
ATOM 2788 N N . THR B 1 16 ? -23.469 -25.875 7.273 1 50.97 16 THR B N 1
ATOM 2789 C CA . THR B 1 16 ? -24.906 -25.719 7.176 1 50.97 16 THR B CA 1
ATOM 2790 C C . THR B 1 16 ? -25.328 -25.438 5.738 1 50.97 16 THR B C 1
ATOM 2792 O O . THR B 1 16 ? -26.516 -25.422 5.418 1 50.97 16 THR B O 1
ATOM 2795 N N . SER B 1 17 ? -24.328 -25.109 4.812 1 53.59 17 SER B N 1
ATOM 2796 C CA . SER B 1 17 ? -24.688 -24.688 3.461 1 53.59 17 SER B CA 1
ATOM 2797 C C . SER B 1 17 ? -24.5 -25.828 2.467 1 53.59 17 SER B C 1
ATOM 2799 O O . SER B 1 17 ? -23.719 -26.75 2.695 1 53.59 17 SER B O 1
ATOM 2801 N N . GLY B 1 18 ? -25.359 -26.188 1.521 1 49.44 18 GLY B N 1
ATOM 2802 C CA . GLY B 1 18 ? -25.422 -27.25 0.529 1 49.44 18 GLY B CA 1
ATOM 2803 C C . GLY B 1 18 ? -24.312 -27.188 -0.49 1 49.44 18 GLY B C 1
ATOM 2804 O O . GLY B 1 18 ? -23.688 -26.141 -0.674 1 49.44 18 GLY B O 1
ATOM 2805 N N . LYS B 1 19 ? -23.891 -28.359 -0.995 1 48.47 19 LYS B N 1
ATOM 2806 C CA . LYS B 1 19 ? -22.75 -28.594 -1.895 1 48.47 19 LYS B CA 1
ATOM 2807 C C . LYS B 1 19 ? -23.094 -28.156 -3.318 1 48.47 19 LYS B C 1
ATOM 2809 O O . LYS B 1 19 ? -24.141 -28.531 -3.859 1 48.47 19 LYS B O 1
ATOM 2814 N N . LYS B 1 20 ? -22.453 -27.172 -3.869 1 52.06 20 LYS B N 1
ATOM 2815 C CA . LYS B 1 20 ? -22.656 -26.828 -5.273 1 52.06 20 LYS B CA 1
ATOM 2816 C C . LYS B 1 20 ? -21.906 -27.797 -6.188 1 52.06 20 LYS B C 1
ATOM 2818 O O . LYS B 1 20 ? -20.875 -28.344 -5.809 1 52.06 20 LYS B O 1
ATOM 2823 N N . LYS B 1 21 ? -22.375 -27.891 -7.5 1 48.38 21 LYS B N 1
ATOM 2824 C CA . LYS B 1 21 ? -21.906 -28.781 -8.57 1 48.38 21 LYS B CA 1
ATOM 2825 C C . LYS B 1 21 ? -20.625 -28.25 -9.195 1 48.38 21 LYS B C 1
ATOM 2827 O O . LYS B 1 21 ? -20.578 -27.094 -9.633 1 48.38 21 LYS B O 1
ATOM 2832 N N . ARG B 1 22 ? -19.266 -28.734 -8.914 1 55.41 22 ARG B N 1
ATOM 2833 C CA . ARG B 1 22 ? -18 -28.312 -9.508 1 55.41 22 ARG B CA 1
ATOM 2834 C C . ARG B 1 22 ? -17.641 -29.203 -10.711 1 55.41 22 ARG B C 1
ATOM 2836 O O . ARG B 1 22 ? -17.953 -30.391 -10.727 1 55.41 22 ARG B O 1
ATOM 2843 N N . ARG B 1 23 ? -17.203 -28.547 -11.844 1 49.25 23 ARG B N 1
ATOM 2844 C CA . ARG B 1 23 ? -16.812 -29.234 -13.07 1 49.25 23 ARG B CA 1
ATOM 2845 C C . ARG B 1 23 ? -15.57 -30.094 -12.844 1 49.25 23 ARG B C 1
ATOM 2847 O O . ARG B 1 23 ? -14.586 -29.641 -12.266 1 49.25 23 ARG B O 1
ATOM 2854 N N . ILE B 1 24 ? -15.625 -31.359 -13.062 1 55.69 24 ILE B N 1
ATOM 2855 C CA . ILE B 1 24 ? -14.516 -32.312 -12.961 1 55.69 24 ILE B CA 1
ATOM 2856 C C . ILE B 1 24 ? -13.938 -32.562 -14.344 1 55.69 24 ILE B C 1
ATOM 2858 O O . ILE B 1 24 ? -14.672 -32.938 -15.273 1 55.69 24 ILE B O 1
ATOM 2862 N N . VAL B 1 25 ? -12.773 -32.031 -14.633 1 49.03 25 VAL B N 1
ATOM 2863 C CA . VAL B 1 25 ? -12.055 -32.344 -15.859 1 49.03 25 VAL B CA 1
ATOM 2864 C C . VAL B 1 25 ? -10.883 -33.281 -15.547 1 49.03 25 VAL B C 1
ATOM 2866 O O . VAL B 1 25 ? -9.961 -32.906 -14.82 1 49.03 25 VAL B O 1
ATOM 2869 N N . ASN B 1 26 ? -10.688 -34.406 -16.297 1 58.41 26 ASN B N 1
ATOM 2870 C CA . ASN B 1 26 ? -9.633 -35.375 -16.125 1 58.41 26 ASN B CA 1
ATOM 2871 C C . ASN B 1 26 ? -9.32 -35.625 -14.641 1 58.41 26 ASN B C 1
ATOM 2873 O O . ASN B 1 26 ? -8.156 -35.594 -14.234 1 58.41 26 ASN B O 1
ATOM 2877 N N . ASN B 1 27 ? -10.305 -35.625 -13.75 1 71.56 27 ASN B N 1
ATOM 2878 C CA . ASN B 1 27 ? -10.266 -35.906 -12.328 1 71.56 27 ASN B CA 1
ATOM 2879 C C . ASN B 1 27 ? -9.695 -34.75 -11.523 1 71.56 27 ASN B C 1
ATOM 2881 O O . ASN B 1 27 ? -9.188 -34.938 -10.414 1 71.56 27 ASN B O 1
ATOM 2885 N N . VAL B 1 28 ? -9.57 -33.656 -12.258 1 80.75 28 VAL B N 1
ATOM 2886 C CA . VAL B 1 28 ? -9.156 -32.406 -11.602 1 80.75 28 VAL B CA 1
ATOM 2887 C C . VAL B 1 28 ? -10.312 -31.422 -11.602 1 80.75 28 VAL B C 1
ATOM 2889 O O . VAL B 1 28 ? -10.906 -31.141 -12.641 1 80.75 28 VAL B O 1
ATOM 2892 N N . ILE B 1 29 ? -10.711 -31.016 -10.477 1 83.62 29 ILE B N 1
ATOM 2893 C CA . ILE B 1 29 ? -11.766 -30.016 -10.367 1 83.62 29 ILE B CA 1
ATOM 2894 C C . ILE B 1 29 ? -11.234 -28.656 -10.812 1 83.62 29 ILE B C 1
ATOM 2896 O O . ILE B 1 29 ? -10.164 -28.219 -10.375 1 83.62 29 ILE B O 1
ATOM 2900 N N . GLN B 1 30 ? -11.883 -28.047 -11.75 1 83.56 30 GLN B N 1
ATOM 2901 C CA . GLN B 1 30 ? -11.5 -26.719 -12.195 1 83.56 30 GLN B CA 1
ATOM 2902 C C . GLN B 1 30 ? -12.539 -25.688 -11.773 1 83.56 30 GLN B C 1
ATOM 2904 O O . GLN B 1 30 ? -13.742 -25.906 -11.883 1 83.56 30 GLN B O 1
ATOM 2909 N N . PHE B 1 31 ? -12.047 -24.656 -11.164 1 81.81 31 PHE B N 1
ATOM 2910 C CA . PHE B 1 31 ? -12.945 -23.547 -10.859 1 81.81 31 PHE B CA 1
ATOM 2911 C C . PHE B 1 31 ? -12.227 -22.219 -11.023 1 81.81 31 PHE B C 1
ATOM 2913 O O . PHE B 1 31 ? -11 -22.172 -11.125 1 81.81 31 PHE B O 1
ATOM 2920 N N . GLN B 1 32 ? -13.086 -21.172 -11.258 1 84.25 32 GLN B N 1
ATOM 2921 C CA . GLN B 1 32 ? -12.586 -19.844 -11.516 1 84.25 32 GLN B CA 1
ATOM 2922 C C . GLN B 1 32 ? -12.898 -18.891 -10.359 1 84.25 32 GLN B C 1
ATOM 2924 O O . GLN B 1 32 ? -13.703 -19.219 -9.484 1 84.25 32 GLN B O 1
ATOM 2929 N N . GLN B 1 33 ? -12.164 -17.797 -10.383 1 85.62 33 GLN B N 1
ATOM 2930 C CA . GLN B 1 33 ? -12.398 -16.781 -9.367 1 85.62 33 GLN B CA 1
ATOM 2931 C C . GLN B 1 33 ? -13.875 -16.422 -9.266 1 85.62 33 GLN B C 1
ATOM 2933 O O . GLN B 1 33 ? -14.391 -16.203 -8.164 1 85.62 33 GLN B O 1
ATOM 2938 N N . GLN B 1 34 ? -14.508 -16.406 -10.367 1 81.62 34 GLN B N 1
ATOM 2939 C CA . GLN B 1 34 ? -15.914 -16.031 -10.422 1 81.62 34 GLN B CA 1
ATOM 2940 C C . GLN B 1 34 ? -16.766 -17 -9.586 1 81.62 34 GLN B C 1
ATOM 2942 O O . GLN B 1 34 ? -17.797 -16.609 -9.047 1 81.62 34 GLN B O 1
ATOM 2947 N N . ASP B 1 35 ? -16.344 -18.281 -9.438 1 82.62 35 ASP B N 1
ATOM 2948 C CA . ASP B 1 35 ? -17.047 -19.297 -8.656 1 82.62 35 ASP B CA 1
ATOM 2949 C C . ASP B 1 35 ? -16.938 -19.016 -7.16 1 82.62 35 ASP B C 1
ATOM 2951 O O . ASP B 1 35 ? -17.688 -19.562 -6.363 1 82.62 35 ASP B O 1
ATOM 2955 N N . MET B 1 36 ? -15.992 -18.188 -6.844 1 83.62 36 MET B N 1
ATOM 2956 C CA . MET B 1 36 ? -15.727 -17.844 -5.453 1 83.62 36 MET B CA 1
ATOM 2957 C C . MET B 1 36 ? -15.875 -16.344 -5.227 1 83.62 36 MET B C 1
ATOM 2959 O O . MET B 1 36 ? -15.188 -15.758 -4.391 1 83.62 36 MET B O 1
ATOM 2963 N N . LYS B 1 37 ? -16.672 -15.703 -5.98 1 80 37 LYS B N 1
ATOM 2964 C CA . LYS B 1 37 ? -16.812 -14.25 -6 1 80 37 LYS B CA 1
ATOM 2965 C C . LYS B 1 37 ? -17.141 -13.711 -4.605 1 80 37 LYS B C 1
ATOM 2967 O O . LYS B 1 37 ? -16.672 -12.633 -4.234 1 80 37 LYS B O 1
ATOM 2972 N N . LYS B 1 38 ? -17.812 -14.445 -3.779 1 80.44 38 LYS B N 1
ATOM 2973 C CA . LYS B 1 38 ? -18.25 -13.992 -2.459 1 80.44 38 LYS B CA 1
ATOM 2974 C C . LYS B 1 38 ? -17.062 -13.875 -1.509 1 80.44 38 LYS B C 1
ATOM 2976 O O . LYS B 1 38 ? -17.078 -13.062 -0.578 1 80.44 38 LYS B O 1
ATOM 2981 N N . ALA B 1 39 ? -16.078 -14.695 -1.778 1 85.88 39 ALA B N 1
ATOM 2982 C CA . ALA B 1 39 ? -14.914 -14.695 -0.895 1 85.88 39 ALA B CA 1
ATOM 2983 C C . ALA B 1 39 ? -13.953 -13.562 -1.25 1 85.88 39 ALA B C 1
ATOM 2985 O O . ALA B 1 39 ? -13.188 -13.102 -0.402 1 85.88 39 ALA B O 1
ATOM 2986 N N . PHE B 1 40 ? -13.992 -13.156 -2.484 1 83.12 40 PHE B N 1
ATOM 2987 C CA . PHE B 1 40 ? -13.055 -12.125 -2.934 1 83.12 40 PHE B CA 1
ATOM 2988 C C . PHE B 1 40 ? -13.57 -10.734 -2.572 1 83.12 40 PHE B C 1
ATOM 2990 O O . PHE B 1 40 ? -14.742 -10.43 -2.773 1 83.12 40 PHE B O 1
ATOM 2997 N N . LYS B 1 41 ? -12.742 -9.977 -1.951 1 76.81 41 LYS B N 1
ATOM 2998 C CA . LYS B 1 41 ? -13.031 -8.555 -1.736 1 76.81 41 LYS B CA 1
ATOM 2999 C C . LYS B 1 41 ? -12.609 -7.719 -2.938 1 76.81 41 LYS B C 1
ATOM 3001 O O . LYS B 1 41 ? -11.414 -7.637 -3.248 1 76.81 41 LYS B O 1
ATOM 3006 N N . SER B 1 42 ? -13.555 -7.082 -3.568 1 67.38 42 SER B N 1
ATOM 3007 C CA . SER B 1 42 ? -13.375 -6.266 -4.766 1 67.38 42 SER B CA 1
ATOM 3008 C C . SER B 1 42 ? -12.57 -7.008 -5.824 1 67.38 42 SER B C 1
ATOM 3010 O O . SER B 1 42 ? -11.672 -6.43 -6.445 1 67.38 42 SER B O 1
ATOM 3012 N N . ASP B 1 43 ? -12.734 -8.297 -5.828 1 69.12 43 ASP B N 1
ATOM 3013 C CA . ASP B 1 43 ? -12.156 -9.18 -6.836 1 69.12 43 ASP B CA 1
ATOM 3014 C C . ASP B 1 43 ? -10.633 -9.195 -6.742 1 69.12 43 ASP B C 1
ATOM 3016 O O . ASP B 1 43 ? -9.945 -9.453 -7.73 1 69.12 43 ASP B O 1
ATOM 3020 N N . GLN B 1 44 ? -10.172 -8.852 -5.625 1 77.62 44 GLN B N 1
ATOM 3021 C CA . GLN B 1 44 ? -8.719 -8.766 -5.535 1 77.62 44 GLN B CA 1
ATOM 3022 C C . GLN B 1 44 ? -8.156 -9.867 -4.633 1 77.62 44 GLN B C 1
ATOM 3024 O O . GLN B 1 44 ? -7.402 -10.727 -5.09 1 77.62 44 GLN B O 1
ATOM 3029 N N . ILE B 1 45 ? -8.617 -9.867 -3.393 1 88.69 45 ILE B N 1
ATOM 3030 C CA . ILE B 1 45 ? -8.062 -10.82 -2.439 1 88.69 45 ILE B CA 1
ATOM 3031 C C . ILE B 1 45 ? -9.195 -11.508 -1.673 1 88.69 45 ILE B C 1
ATOM 3033 O O . ILE B 1 45 ? -10.156 -10.852 -1.271 1 88.69 45 ILE B O 1
ATOM 3037 N N . GLY B 1 46 ? -9.148 -12.781 -1.62 1 92.81 46 GLY B N 1
ATOM 3038 C CA . GLY B 1 46 ? -10.008 -13.578 -0.761 1 92.81 46 GLY B CA 1
ATOM 3039 C C . GLY B 1 46 ? -9.234 -14.406 0.245 1 92.81 46 GLY B C 1
ATOM 3040 O O . GLY B 1 46 ? -8.117 -14.852 -0.032 1 92.81 46 GLY B O 1
ATOM 3041 N N . VAL B 1 47 ? -9.805 -14.602 1.411 1 94.94 47 VAL B N 1
ATOM 3042 C CA . VAL B 1 47 ? -9.164 -15.414 2.441 1 94.94 47 VAL B CA 1
ATOM 3043 C C . VAL B 1 47 ? -10.148 -16.469 2.941 1 94.94 47 VAL B C 1
ATOM 3045 O O . VAL B 1 47 ? -11.281 -16.156 3.312 1 94.94 47 VAL B O 1
ATOM 3048 N N . LEU B 1 48 ? -9.727 -17.703 2.945 1 93.88 48 LEU B N 1
ATOM 3049 C CA . LEU B 1 48 ? -10.547 -18.797 3.473 1 93.88 48 LEU B CA 1
ATOM 3050 C C . LEU B 1 48 ? -9.703 -19.766 4.297 1 93.88 48 LEU B C 1
ATOM 3052 O O . LEU B 1 48 ? -8.578 -20.094 3.916 1 93.88 48 LEU B O 1
ATOM 3056 N N . PRO B 1 49 ? -10.25 -20.125 5.434 1 93.5 49 PRO B N 1
ATOM 3057 C CA . PRO B 1 49 ? -9.562 -21.234 6.117 1 93.5 49 PRO B CA 1
ATOM 3058 C C . PRO B 1 49 ? -9.664 -22.547 5.359 1 93.5 49 PRO B C 1
ATOM 3060 O O . PRO B 1 49 ? -10.617 -22.766 4.613 1 93.5 49 PRO B O 1
ATOM 3063 N N . HIS B 1 50 ? -8.594 -23.297 5.539 1 89.62 50 HIS B N 1
ATOM 3064 C CA . HIS B 1 50 ? -8.688 -24.641 4.988 1 89.62 50 HIS B CA 1
ATOM 3065 C C . HIS B 1 50 ? -9.883 -25.391 5.562 1 89.62 50 HIS B C 1
ATOM 3067 O O . HIS B 1 50 ? -10.266 -25.172 6.715 1 89.62 50 HIS B O 1
ATOM 3073 N N . ASN B 1 51 ? -10.367 -26.312 4.75 1 80.06 51 ASN B N 1
ATOM 3074 C CA . ASN B 1 51 ? -11.617 -26.984 5.094 1 80.06 51 ASN B CA 1
ATOM 3075 C C . ASN B 1 51 ? -11.438 -27.938 6.273 1 80.06 51 ASN B C 1
ATOM 3077 O O . ASN B 1 51 ? -10.328 -28.391 6.543 1 80.06 51 ASN B O 1
ATOM 3081 N N . SER B 1 52 ? -12.617 -28.172 6.891 1 76.31 52 SER B N 1
ATOM 3082 C CA . SER B 1 52 ? -12.633 -28.984 8.102 1 76.31 52 SER B CA 1
ATOM 3083 C C . SER B 1 52 ? -12.391 -30.453 7.789 1 76.31 52 SER B C 1
ATOM 3085 O O . SER B 1 52 ? -12 -31.234 8.664 1 76.31 52 SER B O 1
ATOM 3087 N N . HIS B 1 53 ? -12.594 -30.812 6.535 1 74.12 53 HIS B N 1
ATOM 3088 C CA . HIS B 1 53 ? -12.469 -32.219 6.152 1 74.12 53 HIS B CA 1
ATOM 3089 C C . HIS B 1 53 ? -11.008 -32.594 5.961 1 74.12 53 HIS B C 1
ATOM 3091 O O . HIS B 1 53 ? -10.68 -33.781 5.906 1 74.12 53 HIS B O 1
ATOM 3097 N N . GLY B 1 54 ? -10.133 -31.703 5.992 1 71.31 54 GLY B N 1
ATOM 3098 C CA . GLY B 1 54 ? -8.703 -31.938 5.914 1 71.31 54 GLY B CA 1
ATOM 3099 C C . GLY B 1 54 ? -8.188 -32.031 4.488 1 71.31 54 GLY B C 1
ATOM 3100 O O . GLY B 1 54 ? -7.211 -31.391 4.125 1 71.31 54 GLY B O 1
ATOM 3101 N N . ASN B 1 55 ? -8.844 -32.969 3.613 1 79.25 55 ASN B N 1
ATOM 3102 C CA . ASN B 1 55 ? -8.32 -33.125 2.262 1 79.25 55 ASN B CA 1
ATOM 3103 C C . ASN B 1 55 ? -9.18 -32.406 1.229 1 79.25 55 ASN B C 1
ATOM 3105 O O . ASN B 1 55 ? -10.406 -32.469 1.283 1 79.25 55 ASN B O 1
ATOM 3109 N N . THR B 1 56 ? -8.523 -31.672 0.448 1 83.75 56 THR B N 1
ATOM 3110 C CA . THR B 1 56 ? -9.195 -31.031 -0.677 1 83.75 56 THR B CA 1
ATOM 3111 C C . THR B 1 56 ? -9.008 -31.844 -1.954 1 83.75 56 THR B C 1
ATOM 3113 O O . THR B 1 56 ? -7.934 -32.406 -2.189 1 83.75 56 THR B O 1
ATOM 3116 N N . PRO B 1 57 ? -10.047 -32.031 -2.715 1 83.94 57 PRO B N 1
ATOM 3117 C CA . PRO B 1 57 ? -9.859 -32.719 -3.994 1 83.94 57 PRO B CA 1
ATOM 3118 C C . PRO B 1 57 ? -8.828 -32.031 -4.887 1 83.94 57 PRO B C 1
ATOM 3120 O O . PRO B 1 57 ? -8.602 -30.828 -4.758 1 83.94 57 PRO B O 1
ATOM 3123 N N . LEU B 1 58 ? -8.227 -32.875 -5.695 1 88.75 58 LEU B N 1
ATOM 3124 C CA . LEU B 1 58 ? -7.32 -32.344 -6.703 1 88.75 58 LEU B CA 1
ATOM 3125 C C . LEU B 1 58 ? -8.023 -31.297 -7.562 1 88.75 58 LEU B C 1
ATOM 3127 O O . LEU B 1 58 ? -9.117 -31.531 -8.07 1 88.75 58 LEU B O 1
ATOM 3131 N N . HIS B 1 59 ? -7.434 -30.078 -7.66 1 89.44 59 HIS B N 1
ATOM 3132 C CA . HIS B 1 59 ? -8.117 -29 -8.359 1 89.44 59 HIS B CA 1
ATOM 3133 C C . HIS B 1 59 ? -7.125 -27.984 -8.93 1 89.44 59 HIS B C 1
ATOM 3135 O O . HIS B 1 59 ? -5.926 -28.078 -8.656 1 89.44 59 HIS B O 1
ATOM 3141 N N . GLN B 1 60 ? -7.641 -27.172 -9.859 1 88.06 60 GLN B N 1
ATOM 3142 C CA . GLN B 1 60 ? -6.91 -26.031 -10.414 1 88.06 60 GLN B CA 1
ATOM 3143 C C . GLN B 1 60 ? -7.82 -24.812 -10.57 1 88.06 60 GLN B C 1
ATOM 3145 O O . GLN B 1 60 ? -9.047 -24.953 -10.625 1 88.06 60 GLN B O 1
ATOM 3150 N N . HIS B 1 61 ? -7.27 -23.688 -10.5 1 84 61 HIS B N 1
ATOM 3151 C CA . HIS B 1 61 ? -8.039 -22.453 -10.602 1 84 61 HIS B CA 1
ATOM 3152 C C . HIS B 1 61 ? -7.211 -21.328 -11.219 1 84 61 HIS B C 1
ATOM 3154 O O . HIS B 1 61 ? -6 -21.469 -11.398 1 84 61 HIS B O 1
ATOM 3160 N N . ASP B 1 62 ? -7.906 -20.188 -11.578 1 79.88 62 ASP B N 1
ATOM 3161 C CA . ASP B 1 62 ? -7.316 -19.125 -12.383 1 79.88 62 ASP B CA 1
ATOM 3162 C C . ASP B 1 62 ? -6.773 -18 -11.492 1 79.88 62 ASP B C 1
ATOM 3164 O O . ASP B 1 62 ? -6.496 -16.906 -11.977 1 79.88 62 ASP B O 1
ATOM 3168 N N . PHE B 1 63 ? -6.707 -18.188 -10.242 1 82.38 63 PHE B N 1
ATOM 3169 C CA . PHE B 1 63 ? -6.152 -17.219 -9.312 1 82.38 63 PHE B CA 1
ATOM 3170 C C . PHE B 1 63 ? -4.945 -17.781 -8.586 1 82.38 63 PHE B C 1
ATOM 3172 O O . PHE B 1 63 ? -4.762 -19 -8.531 1 82.38 63 PHE B O 1
ATOM 3179 N N . PHE B 1 64 ? -4.109 -16.891 -8.086 1 83.38 64 PHE B N 1
ATOM 3180 C CA . PHE B 1 64 ? -2.984 -17.312 -7.258 1 83.38 64 PHE B CA 1
ATOM 3181 C C . PHE B 1 64 ? -3.453 -17.703 -5.859 1 83.38 64 PHE B C 1
ATOM 3183 O O . PHE B 1 64 ? -4.48 -17.203 -5.387 1 83.38 64 PHE B O 1
ATOM 3190 N N . GLU B 1 65 ? -2.688 -18.578 -5.305 1 90.25 65 GLU B N 1
ATOM 3191 C CA . GLU B 1 65 ? -3.012 -19 -3.943 1 90.25 65 GLU B CA 1
ATOM 3192 C C . GLU B 1 65 ? -1.78 -18.953 -3.043 1 90.25 65 GLU B C 1
ATOM 3194 O O . GLU B 1 65 ? -0.688 -19.344 -3.455 1 90.25 65 GLU B O 1
ATOM 3199 N N . MET B 1 66 ? -1.91 -18.344 -1.937 1 91.75 66 MET B N 1
ATOM 3200 C CA . MET B 1 66 ? -0.903 -18.359 -0.879 1 91.75 66 MET B CA 1
ATOM 3201 C C . MET B 1 66 ? -1.399 -19.125 0.337 1 91.75 66 MET B C 1
ATOM 3203 O O . MET B 1 66 ? -2.332 -18.703 1.017 1 91.75 66 MET B O 1
ATOM 3207 N N . VAL B 1 67 ? -0.801 -20.266 0.607 1 94.06 67 VAL B N 1
ATOM 3208 C CA . VAL B 1 67 ? -1.144 -21.078 1.766 1 94.06 67 VAL B CA 1
ATOM 3209 C C . VAL B 1 67 ? -0.303 -20.656 2.967 1 94.06 67 VAL B C 1
ATOM 3211 O O . VAL B 1 67 ? 0.927 -20.625 2.893 1 94.06 67 VAL B O 1
ATOM 3214 N N . TYR B 1 68 ? -0.945 -20.266 4.035 1 95.31 68 TYR B N 1
ATOM 3215 C CA . TYR B 1 68 ? -0.29 -19.859 5.273 1 95.31 68 TYR B CA 1
ATOM 3216 C C . TYR B 1 68 ? -0.655 -20.797 6.418 1 95.31 68 TYR B C 1
ATOM 3218 O O . TYR B 1 68 ? -1.83 -20.938 6.766 1 95.31 68 TYR B O 1
ATOM 3226 N N . VAL B 1 69 ? 0.373 -21.391 7.102 1 94.38 69 VAL B N 1
ATOM 3227 C CA . VAL B 1 69 ? 0.148 -22.297 8.227 1 94.38 69 VAL B CA 1
ATOM 3228 C C . VAL B 1 69 ? 0.355 -21.547 9.539 1 94.38 69 VAL B C 1
ATOM 3230 O O . VAL B 1 69 ? 1.492 -21.281 9.938 1 94.38 69 VAL B O 1
ATOM 3233 N N . HIS B 1 70 ? -0.742 -21.234 10.156 1 94.44 70 HIS B N 1
ATOM 3234 C CA . HIS B 1 70 ? -0.667 -20.531 11.438 1 94.44 70 HIS B CA 1
ATOM 3235 C C . HIS B 1 70 ? -0.429 -21.516 12.578 1 94.44 70 HIS B C 1
ATOM 3237 O O . HIS B 1 70 ? 0.334 -21.234 13.508 1 94.44 70 HIS B O 1
ATOM 3243 N N . GLU B 1 71 ? -1.099 -22.609 12.539 1 93.56 71 GLU B N 1
ATOM 3244 C CA . GLU B 1 71 ? -0.929 -23.734 13.469 1 93.56 71 GLU B CA 1
ATOM 3245 C C . GLU B 1 71 ? -0.979 -25.062 12.734 1 93.56 71 GLU B C 1
ATOM 3247 O O . GLU B 1 71 ? -1.699 -25.219 11.75 1 93.56 71 GLU B O 1
ATOM 3252 N N . GLY B 1 72 ? -0.161 -26.016 13.211 1 92.56 72 GLY B N 1
ATOM 3253 C CA . GLY B 1 72 ? -0.221 -27.375 12.68 1 92.56 72 GLY B CA 1
ATOM 3254 C C . GLY B 1 72 ? 0.672 -27.578 11.469 1 92.56 72 GLY B C 1
ATOM 3255 O O . GLY B 1 72 ? 1.76 -27 11.383 1 92.56 72 GLY B O 1
ATOM 3256 N N . TYR B 1 73 ? 0.224 -28.578 10.695 1 91.38 73 TYR B N 1
ATOM 3257 C CA . TYR B 1 73 ? 0.999 -28.969 9.523 1 91.38 73 TYR B CA 1
ATOM 3258 C C . TYR B 1 73 ? 0.086 -29.469 8.406 1 91.38 73 TYR B C 1
ATOM 3260 O O . TYR B 1 73 ? -1.054 -29.875 8.656 1 91.38 73 TYR B O 1
ATOM 3268 N N . CYS B 1 74 ? 0.555 -29.375 7.188 1 93.5 74 CYS B N 1
ATOM 3269 C CA . CYS B 1 74 ? -0.156 -29.922 6.039 1 93.5 74 CYS B CA 1
ATOM 3270 C C . CYS B 1 74 ? 0.813 -30.266 4.918 1 93.5 74 CYS B C 1
ATOM 3272 O O . CYS B 1 74 ? 1.967 -29.844 4.926 1 93.5 74 CYS B O 1
ATOM 3274 N N . ASP B 1 75 ? 0.313 -31.125 4.02 1 92.38 75 ASP B N 1
ATOM 3275 C CA . ASP B 1 75 ? 1.032 -31.453 2.795 1 92.38 75 ASP B CA 1
ATOM 3276 C C . ASP B 1 75 ? 0.261 -31 1.561 1 92.38 75 ASP B C 1
ATOM 3278 O O . ASP B 1 75 ? -0.923 -31.312 1.411 1 92.38 75 ASP B O 1
ATOM 3282 N N . ASN B 1 76 ? 0.954 -30.219 0.763 1 91.56 76 ASN B N 1
ATOM 3283 C CA . ASN B 1 76 ? 0.4 -29.875 -0.543 1 91.56 76 ASN B CA 1
ATOM 3284 C C . ASN B 1 76 ? 1.015 -30.734 -1.652 1 91.56 76 ASN B C 1
ATOM 3286 O O . ASN B 1 76 ? 2.234 -30.891 -1.713 1 91.56 76 ASN B O 1
ATOM 3290 N N . MET B 1 77 ? 0.184 -31.344 -2.383 1 89.94 77 MET B N 1
ATOM 3291 C CA . MET B 1 77 ? 0.641 -31.984 -3.613 1 89.94 77 MET B CA 1
ATOM 3292 C C . MET B 1 77 ? 0.451 -31.062 -4.809 1 89.94 77 MET B C 1
ATOM 3294 O O . MET B 1 77 ? -0.68 -30.797 -5.219 1 89.94 77 MET B O 1
ATOM 3298 N N . ILE B 1 78 ? 1.573 -30.594 -5.285 1 87.62 78 ILE B N 1
ATOM 3299 C CA . ILE B 1 78 ? 1.525 -29.656 -6.402 1 87.62 78 ILE B CA 1
ATOM 3300 C C . ILE B 1 78 ? 2.26 -30.25 -7.602 1 87.62 78 ILE B C 1
ATOM 3302 O O . ILE B 1 78 ? 3.465 -30.5 -7.539 1 87.62 78 ILE B O 1
ATOM 3306 N N . ASP B 1 79 ? 1.562 -30.406 -8.68 1 81 79 ASP B N 1
ATOM 3307 C C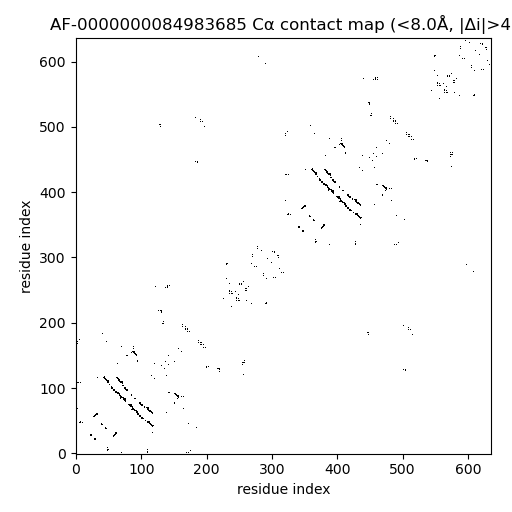A . ASP B 1 79 ? 2.123 -31.047 -9.875 1 81 79 ASP B CA 1
ATOM 3308 C C . ASP B 1 79 ? 2.889 -32.312 -9.516 1 81 79 ASP B C 1
ATOM 3310 O O . ASP B 1 79 ? 4.039 -32.469 -9.922 1 81 79 ASP B O 1
ATOM 3314 N N . ASN B 1 80 ? 2.301 -33.031 -8.688 1 80.44 80 ASN B N 1
ATOM 3315 C CA . ASN B 1 80 ? 2.762 -34.375 -8.281 1 80.44 80 ASN B CA 1
ATOM 3316 C C . ASN B 1 80 ? 3.988 -34.281 -7.375 1 80.44 80 ASN B C 1
ATOM 3318 O O . ASN B 1 80 ? 4.703 -35.281 -7.199 1 80.44 80 ASN B O 1
ATOM 3322 N N . LYS B 1 81 ? 4.289 -33.156 -6.879 1 83.81 81 LYS B N 1
ATOM 3323 C CA . LYS B 1 81 ? 5.352 -32.969 -5.895 1 83.81 81 LYS B CA 1
ATOM 3324 C C . LYS B 1 81 ? 4.77 -32.656 -4.52 1 83.81 81 LYS B C 1
ATOM 3326 O O . LYS B 1 81 ? 3.863 -31.828 -4.391 1 83.81 81 LYS B O 1
ATOM 3331 N N . LYS B 1 82 ? 5.336 -33.375 -3.588 1 89 82 LYS B N 1
ATOM 3332 C CA . LYS B 1 82 ? 4.871 -33.156 -2.221 1 89 82 LYS B CA 1
ATOM 3333 C C . LYS B 1 82 ? 5.586 -31.969 -1.572 1 89 82 LYS B C 1
ATOM 3335 O O . LYS B 1 82 ? 6.816 -31.906 -1.558 1 89 82 LYS B O 1
ATOM 3340 N N . VAL B 1 83 ? 4.848 -31.047 -1.049 1 88.94 83 VAL B N 1
ATOM 3341 C CA . VAL B 1 83 ? 5.344 -29.875 -0.334 1 88.94 83 VAL B CA 1
ATOM 3342 C C . VAL B 1 83 ? 4.789 -29.875 1.089 1 88.94 83 VAL B C 1
ATOM 3344 O O . VAL B 1 83 ? 3.607 -29.594 1.302 1 88.94 83 VAL B O 1
ATOM 3347 N N . SER B 1 84 ? 5.684 -30.125 2.051 1 91.94 84 SER B N 1
ATOM 3348 C CA . SER B 1 84 ? 5.27 -30.172 3.449 1 91.94 84 SER B CA 1
ATOM 3349 C C . SER B 1 84 ? 5.441 -28.812 4.117 1 91.94 84 SER B C 1
ATOM 3351 O O . SER B 1 84 ? 6.5 -28.188 4.008 1 91.94 84 SER B O 1
ATOM 3353 N N . LEU B 1 85 ? 4.379 -28.375 4.773 1 92.44 85 LEU B N 1
ATOM 3354 C CA . LEU B 1 85 ? 4.383 -27.094 5.449 1 92.44 85 LEU B CA 1
ATOM 3355 C C . LEU B 1 85 ? 4.113 -27.25 6.941 1 92.44 85 LEU B C 1
ATOM 3357 O O . LEU B 1 85 ? 3.293 -28.094 7.34 1 92.44 85 LEU B O 1
ATOM 3361 N N . THR B 1 86 ? 4.793 -26.469 7.738 1 92.06 86 THR B N 1
ATOM 3362 C CA . THR B 1 86 ? 4.586 -26.422 9.18 1 92.06 86 THR B CA 1
ATOM 3363 C C . THR B 1 86 ? 4.309 -25 9.641 1 92.06 86 THR B C 1
ATOM 3365 O O . THR B 1 86 ? 4.238 -24.078 8.828 1 92.06 86 THR B O 1
ATOM 3368 N N . LYS B 1 87 ? 4.152 -24.859 10.938 1 92.5 87 LYS B N 1
ATOM 3369 C CA . LYS B 1 87 ? 3.785 -23.562 11.516 1 92.5 87 LYS B CA 1
ATOM 3370 C C . LYS B 1 87 ? 4.699 -22.453 11.008 1 92.5 87 LYS B C 1
ATOM 3372 O O . LYS B 1 87 ? 5.926 -22.562 11.094 1 92.5 87 LYS B O 1
ATOM 3377 N N . GLY B 1 88 ? 4.02 -21.422 10.453 1 91.75 88 GLY B N 1
ATOM 3378 C CA . GLY B 1 88 ? 4.746 -20.25 9.992 1 91.75 88 GLY B CA 1
ATOM 3379 C C . GLY B 1 88 ? 5.102 -20.312 8.516 1 91.75 88 GLY B C 1
ATOM 3380 O O . GLY B 1 88 ? 5.4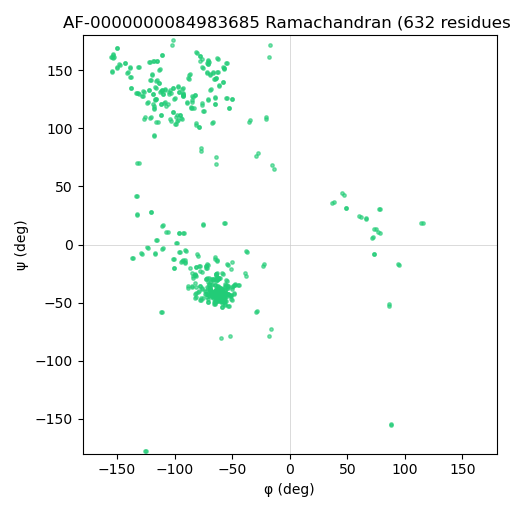41 -19.297 7.918 1 91.75 88 GLY B O 1
ATOM 3381 N N . ASP B 1 89 ? 5.047 -21.453 7.887 1 90.94 89 ASP B N 1
ATOM 3382 C CA . ASP B 1 89 ? 5.422 -21.609 6.484 1 90.94 89 ASP B CA 1
ATOM 3383 C C . ASP B 1 89 ? 4.383 -20.969 5.566 1 90.94 89 ASP B C 1
ATOM 3385 O O . ASP B 1 89 ? 3.199 -20.906 5.91 1 90.94 89 ASP B O 1
ATOM 3389 N N . ILE B 1 90 ? 4.906 -20.5 4.484 1 91.25 90 ILE B N 1
ATOM 3390 C CA . ILE B 1 90 ? 4.078 -19.906 3.439 1 91.25 90 ILE B CA 1
ATOM 3391 C C . ILE B 1 90 ? 4.402 -20.562 2.096 1 91.25 90 ILE B C 1
ATOM 3393 O O . ILE B 1 90 ? 5.57 -20.781 1.774 1 91.25 90 ILE B O 1
ATOM 3397 N N . CYS B 1 91 ? 3.389 -20.969 1.352 1 89.69 91 CYS B N 1
ATOM 3398 C CA . CYS B 1 91 ? 3.555 -21.531 0.017 1 89.69 91 CYS B CA 1
ATOM 3399 C C . CYS B 1 91 ? 2.742 -20.75 -1.01 1 89.69 91 CYS B C 1
ATOM 3401 O O . CYS B 1 91 ? 1.536 -20.562 -0.843 1 89.69 91 CYS B O 1
ATOM 3403 N N . LEU B 1 92 ? 3.439 -20.25 -1.977 1 86.44 92 LEU B N 1
ATOM 3404 C CA . LEU B 1 92 ? 2.766 -19.594 -3.096 1 86.44 92 LEU B CA 1
ATOM 3405 C C . LEU B 1 92 ? 2.51 -20.594 -4.227 1 86.44 92 LEU B C 1
ATOM 3407 O O . LEU B 1 92 ? 3.422 -21.312 -4.641 1 86.44 92 LEU B O 1
ATOM 3411 N N . ILE B 1 93 ? 1.256 -20.641 -4.66 1 86.44 93 ILE B N 1
ATOM 3412 C CA . ILE B 1 93 ? 0.865 -21.547 -5.73 1 86.44 93 ILE B CA 1
ATOM 3413 C C . ILE B 1 93 ? 0.378 -20.75 -6.934 1 86.44 93 ILE B C 1
ATOM 3415 O O . ILE B 1 93 ? -0.447 -19.844 -6.793 1 86.44 93 ILE B O 1
ATOM 3419 N N . ASN B 1 94 ? 0.785 -21.094 -8.062 1 79.75 94 ASN B N 1
ATOM 3420 C CA . ASN B 1 94 ? 0.491 -20.375 -9.297 1 79.75 94 ASN B CA 1
ATOM 3421 C C . ASN B 1 94 ? -0.921 -20.672 -9.797 1 79.75 94 ASN B C 1
ATOM 3423 O O . ASN B 1 94 ? -1.532 -21.656 -9.391 1 79.75 94 ASN B O 1
ATOM 3427 N N . THR B 1 95 ? -1.383 -19.766 -10.695 1 77.81 95 THR B N 1
ATOM 3428 C CA . THR B 1 95 ? -2.654 -20.016 -11.367 1 77.81 95 THR B CA 1
ATOM 3429 C C . THR B 1 95 ? -2.586 -21.297 -12.195 1 77.81 95 THR B C 1
ATOM 3431 O O . THR B 1 95 ? -1.552 -21.594 -12.789 1 77.81 95 THR B O 1
ATOM 3434 N N . TYR B 1 96 ? -3.57 -22.062 -12.133 1 79.38 96 TYR B N 1
ATOM 3435 C CA . TYR B 1 96 ? -3.801 -23.266 -12.938 1 79.38 96 TYR B CA 1
ATOM 3436 C C . TYR B 1 96 ? -2.85 -24.391 -12.531 1 79.38 96 TYR B C 1
ATOM 3438 O O . TYR B 1 96 ? -2.775 -25.422 -13.203 1 79.38 96 TYR B O 1
ATOM 3446 N N . ALA B 1 97 ? -2.074 -24.203 -11.492 1 82.5 97 ALA B N 1
ATOM 3447 C CA . ALA B 1 97 ? -1.344 -25.328 -10.93 1 82.5 97 ALA B CA 1
ATOM 3448 C C . ALA B 1 97 ? -2.301 -26.375 -10.352 1 82.5 97 ALA B C 1
ATOM 3450 O O . ALA B 1 97 ? -3.223 -26.031 -9.609 1 82.5 97 ALA B O 1
ATOM 3451 N N . VAL B 1 98 ? -2.09 -27.578 -10.82 1 86.88 98 VAL B N 1
ATOM 3452 C CA . VAL B 1 98 ? -2.896 -28.656 -10.266 1 86.88 98 VAL B CA 1
ATOM 3453 C C . VAL B 1 98 ? -2.375 -29.031 -8.883 1 86.88 98 VAL B C 1
ATOM 3455 O O . VAL B 1 98 ? -1.194 -29.359 -8.719 1 86.88 98 VAL B O 1
ATOM 3458 N N . HIS B 1 99 ? -3.27 -28.922 -7.879 1 90.06 99 HIS B N 1
ATOM 3459 C CA . HIS B 1 99 ? -2.775 -29.172 -6.531 1 90.06 99 HIS B CA 1
ATOM 3460 C C . HIS B 1 99 ? -3.904 -29.625 -5.605 1 90.06 99 HIS B C 1
ATOM 3462 O O . HIS B 1 99 ? -5.078 -29.531 -5.969 1 90.06 99 HIS B O 1
ATOM 3468 N N . THR B 1 100 ? -3.531 -30.219 -4.523 1 91 100 THR B N 1
ATOM 3469 C CA . THR B 1 100 ? -4.395 -30.609 -3.41 1 91 100 THR B CA 1
ATOM 3470 C C . THR B 1 100 ? -3.688 -30.391 -2.076 1 91 100 THR B C 1
ATOM 3472 O O . THR B 1 100 ? -2.457 -30.344 -2.02 1 91 100 THR B O 1
ATOM 3475 N N . LEU B 1 101 ? -4.488 -30.062 -1.103 1 91.81 101 LEU B N 1
ATOM 3476 C CA . LEU B 1 101 ? -3.963 -29.922 0.25 1 91.81 101 LEU B CA 1
ATOM 3477 C C . LEU B 1 101 ? -4.434 -31.062 1.146 1 91.81 101 LEU B C 1
ATOM 3479 O O . LEU B 1 101 ? -5.633 -31.328 1.239 1 91.81 101 LEU B O 1
ATOM 3483 N N . LEU B 1 102 ? -3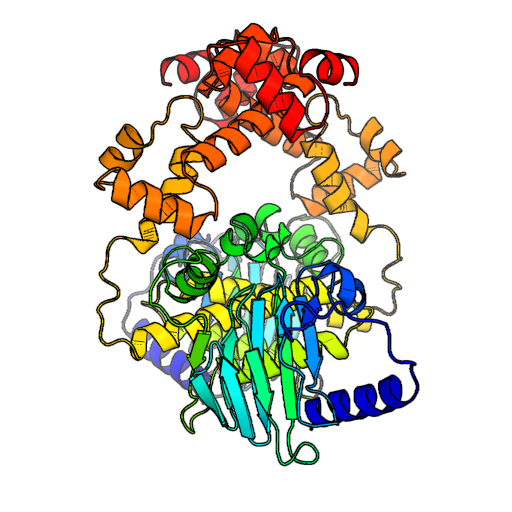.508 -31.734 1.695 1 90.81 102 LEU B N 1
ATOM 3484 C CA . LEU B 1 102 ? -3.771 -32.844 2.604 1 90.81 102 LEU B CA 1
ATOM 3485 C C . LEU B 1 102 ? -3.459 -32.469 4.047 1 90.81 102 LEU B C 1
ATOM 3487 O O . LEU B 1 102 ? -2.342 -32.031 4.352 1 90.81 102 LEU B O 1
ATOM 3491 N N . CYS B 1 103 ? -4.461 -32.531 4.859 1 91.81 103 CYS B N 1
ATOM 3492 C CA . CYS B 1 103 ? -4.312 -32.25 6.281 1 91.81 103 CYS B CA 1
ATOM 3493 C C . CYS B 1 103 ? -4.836 -33.406 7.137 1 91.81 103 CYS B C 1
ATOM 3495 O O . CYS B 1 103 ? -6.047 -33.562 7.281 1 91.81 103 CYS B O 1
ATOM 3497 N N . ASP B 1 104 ? -3.932 -34.062 7.746 1 86.94 104 ASP B N 1
ATOM 3498 C CA . ASP B 1 104 ? -4.27 -35.281 8.5 1 86.94 104 ASP B CA 1
ATOM 3499 C C . ASP B 1 104 ? -4.898 -34.906 9.844 1 86.94 104 ASP B C 1
ATOM 3501 O O . ASP B 1 104 ? -5.609 -35.75 10.438 1 86.94 104 ASP B O 1
ATOM 3505 N N . ASP B 1 105 ? -4.68 -33.75 10.367 1 90.62 105 ASP B N 1
ATOM 3506 C CA . ASP B 1 105 ? -5.195 -33.344 11.664 1 90.62 105 ASP B CA 1
ATOM 3507 C C . ASP B 1 105 ? -5.832 -31.953 11.578 1 90.62 105 ASP B C 1
ATOM 3509 O O . ASP B 1 105 ? -5.355 -31.016 12.203 1 90.62 105 ASP B O 1
ATOM 3513 N N . PRO B 1 106 ? -6.957 -31.875 10.914 1 89 106 PRO B N 1
ATOM 3514 C CA . PRO B 1 106 ? -7.578 -30.578 10.672 1 89 106 PRO B CA 1
ATOM 3515 C C . PRO B 1 106 ? -7.996 -29.875 11.961 1 89 106 PRO B C 1
ATOM 3517 O O . PRO B 1 106 ? -7.988 -28.641 12.039 1 89 106 PRO B O 1
ATOM 3520 N N . ASP B 1 107 ? -8.305 -30.594 13.023 1 88.62 107 ASP B N 1
ATOM 3521 C CA . ASP B 1 107 ? -8.773 -30 14.273 1 88.62 107 ASP B CA 1
ATOM 3522 C C . ASP B 1 107 ? -7.668 -29.172 14.938 1 88.62 107 ASP B C 1
ATOM 3524 O O . ASP B 1 107 ? -7.945 -28.188 15.617 1 88.62 107 ASP B O 1
ATOM 3528 N N . ASN B 1 108 ? -6.465 -29.609 14.695 1 91.75 108 ASN B N 1
ATOM 3529 C CA . ASN B 1 108 ? -5.355 -28.906 15.328 1 91.75 108 ASN B CA 1
ATOM 3530 C C . ASN B 1 108 ? -4.582 -28.047 14.328 1 91.75 108 ASN B C 1
ATOM 3532 O O . ASN B 1 108 ? -3.471 -27.609 14.609 1 91.75 108 ASN B O 1
ATOM 3536 N N . ALA B 1 109 ? -5.176 -27.938 13.211 1 93.31 109 ALA B N 1
ATOM 3537 C CA . ALA B 1 109 ? -4.535 -27.109 12.18 1 93.31 109 ALA B CA 1
ATOM 3538 C C . ALA B 1 109 ? -5.332 -25.844 11.922 1 93.31 109 ALA B C 1
ATOM 3540 O O . ALA B 1 109 ? -6.566 -25.859 11.922 1 93.31 109 ALA B O 1
ATOM 3541 N N . VAL B 1 110 ? -4.609 -24.75 11.898 1 95.25 110 VAL B N 1
ATOM 3542 C CA . VAL B 1 110 ? -5.164 -23.469 11.461 1 95.25 110 VAL B CA 1
ATOM 3543 C C . VAL B 1 110 ? -4.422 -22.984 10.219 1 95.25 110 VAL B C 1
ATOM 3545 O O . VAL B 1 110 ? -3.344 -22.391 10.328 1 95.25 110 VAL B O 1
ATOM 3548 N N . ILE B 1 111 ? -4.98 -23.312 9.086 1 95.19 111 ILE B N 1
ATOM 3549 C CA . ILE B 1 111 ? -4.383 -23.016 7.789 1 95.19 111 ILE B CA 1
ATOM 3550 C C . ILE B 1 111 ? -5.312 -22.109 6.984 1 95.19 111 ILE B C 1
ATOM 3552 O O . ILE B 1 111 ? -6.52 -22.359 6.91 1 95.19 111 ILE B O 1
ATOM 3556 N N . PHE B 1 112 ? -4.746 -21.062 6.492 1 96.69 112 PHE B N 1
ATOM 3557 C CA . PHE B 1 112 ? -5.543 -20.172 5.668 1 96.69 112 PHE B CA 1
ATOM 3558 C C . PHE B 1 112 ? -5.02 -20.141 4.238 1 96.69 112 PHE B C 1
ATOM 3560 O O . PHE B 1 112 ? -3.807 -20.156 4.016 1 96.69 112 PHE B O 1
ATOM 3567 N N . ASN B 1 113 ? -5.891 -20.094 3.283 1 94.75 113 ASN B N 1
ATOM 3568 C CA . ASN B 1 113 ? -5.613 -19.844 1.874 1 94.75 113 ASN B CA 1
ATOM 3569 C C . ASN B 1 113 ? -5.949 -18.406 1.486 1 94.75 113 ASN B C 1
ATOM 3571 O O . ASN B 1 113 ? -7.105 -17.984 1.569 1 94.75 113 ASN B O 1
ATOM 3575 N N . ILE B 1 114 ? -4.965 -17.703 1.154 1 94.5 114 ILE B N 1
ATOM 3576 C CA . ILE B 1 114 ? -5.148 -16.359 0.624 1 94.5 114 ILE B CA 1
ATOM 3577 C C . ILE B 1 114 ? -5.156 -16.391 -0.903 1 94.5 114 ILE B C 1
ATOM 3579 O O . ILE B 1 114 ? -4.145 -16.719 -1.526 1 94.5 114 ILE B O 1
ATOM 3583 N N . MET B 1 115 ? -6.297 -16.125 -1.462 1 92.5 115 MET B N 1
ATOM 3584 C CA . MET B 1 115 ? -6.492 -16.156 -2.908 1 92.5 115 MET B CA 1
ATOM 3585 C C . MET B 1 115 ? -6.281 -14.781 -3.521 1 92.5 115 MET B C 1
ATOM 3587 O O . MET B 1 115 ? -6.824 -13.789 -3.033 1 92.5 115 MET B O 1
ATOM 3591 N N . ILE B 1 116 ? -5.484 -14.711 -4.516 1 85.56 116 ILE B N 1
ATOM 3592 C CA . ILE B 1 116 ? -5.125 -13.453 -5.156 1 85.56 116 ILE B CA 1
ATOM 3593 C C . ILE B 1 116 ? -5.586 -13.461 -6.613 1 85.56 116 ILE B C 1
ATOM 3595 O O . ILE B 1 116 ? -5.133 -14.289 -7.406 1 85.56 116 ILE B O 1
ATOM 3599 N N . GLY B 1 117 ? -6.484 -12.531 -6.844 1 81 117 GLY B N 1
ATOM 3600 C CA . GLY B 1 117 ? -6.961 -12.445 -8.219 1 81 117 GLY B CA 1
ATOM 3601 C C . GLY B 1 117 ? -5.848 -12.195 -9.219 1 81 117 GLY B C 1
ATOM 3602 O O . GLY B 1 117 ? -4.922 -11.43 -8.945 1 81 117 GLY B O 1
ATOM 3603 N N . ALA B 1 118 ? -5.988 -12.867 -10.305 1 69.5 118 ALA B N 1
ATOM 3604 C CA . ALA B 1 118 ? -4.949 -12.766 -11.32 1 69.5 118 ALA B CA 1
ATOM 3605 C C . ALA B 1 118 ? -4.824 -11.336 -11.844 1 69.5 118 ALA B C 1
ATOM 3607 O O . ALA B 1 118 ? -3.727 -10.883 -12.172 1 69.5 118 ALA B O 1
ATOM 3608 N N . GLU B 1 119 ? -5.895 -10.641 -11.82 1 61.88 119 GLU B N 1
ATOM 3609 C CA . GLU B 1 119 ? -5.922 -9.281 -12.359 1 61.88 119 GLU B CA 1
ATOM 3610 C C . GLU B 1 119 ? -5.176 -8.312 -11.453 1 61.88 119 GLU B C 1
ATOM 3612 O O . GLU B 1 119 ? -4.738 -7.25 -11.898 1 61.88 119 GLU B O 1
ATOM 3617 N N . MET B 1 120 ? -5.18 -8.641 -10.148 1 63.19 120 MET B N 1
ATOM 3618 C CA . MET B 1 120 ? -4.465 -7.789 -9.203 1 63.19 120 MET B CA 1
ATOM 3619 C C . MET B 1 120 ? -2.965 -7.797 -9.492 1 63.19 120 MET B C 1
ATOM 3621 O O . MET B 1 120 ? -2.264 -6.836 -9.18 1 63.19 120 MET B O 1
ATOM 3625 N N . MET B 1 121 ? -2.625 -8.859 -9.75 1 52.72 121 MET B N 1
ATOM 3626 C CA . MET B 1 121 ? -1.187 -9.008 -9.945 1 52.72 121 MET B CA 1
ATOM 3627 C C . MET B 1 121 ? -0.758 -8.43 -11.289 1 52.72 121 MET B C 1
ATOM 3629 O O . MET B 1 121 ? 0.389 -8.594 -11.711 1 52.72 121 MET B O 1
ATOM 3633 N N . ASN B 1 122 ? -1.84 -7.59 -11.664 1 44.25 122 ASN B N 1
ATOM 3634 C CA . ASN B 1 122 ? -1.456 -6.926 -12.906 1 44.25 122 ASN B CA 1
ATOM 3635 C C . ASN B 1 122 ? -0.561 -5.719 -12.641 1 44.25 122 ASN B C 1
ATOM 3637 O O . ASN B 1 122 ? -0.382 -5.309 -11.492 1 44.25 122 ASN B O 1
ATOM 3641 N N . ALA B 1 123 ? 0.101 -5.176 -13.617 1 41.41 123 ALA B N 1
ATOM 3642 C CA . ALA B 1 123 ? 1.165 -4.176 -13.633 1 41.41 123 ALA B CA 1
ATOM 3643 C C . ALA B 1 123 ? 0.807 -2.984 -12.742 1 41.41 123 ALA B C 1
ATOM 3645 O O . ALA B 1 123 ? 1.676 -2.406 -12.086 1 41.41 123 ALA B O 1
ATOM 3646 N N . ALA B 1 124 ? -0.381 -2.699 -12.734 1 38 124 ALA B N 1
ATOM 3647 C CA . ALA B 1 124 ? -0.754 -1.461 -12.062 1 38 124 ALA B CA 1
ATOM 3648 C C . ALA B 1 124 ? -0.596 -1.595 -10.547 1 38 124 ALA B C 1
ATOM 3650 O O . ALA B 1 124 ? -0.164 -0.655 -9.875 1 38 124 ALA B O 1
ATOM 3651 N N . HIS B 1 125 ? -1.143 -2.65 -10.07 1 42.22 125 HIS B N 1
ATOM 3652 C CA . HIS B 1 125 ? -1.052 -2.832 -8.633 1 42.22 125 HIS B CA 1
ATOM 3653 C C . HIS B 1 125 ? 0.392 -3.055 -8.188 1 42.22 125 HIS B C 1
ATOM 3655 O O . HIS B 1 125 ? 0.798 -2.598 -7.121 1 42.22 125 HIS B O 1
ATOM 3661 N N . PHE B 1 126 ? 0.977 -3.846 -9.031 1 40.06 126 PHE B N 1
ATOM 3662 C CA . PHE B 1 126 ? 2.371 -4.105 -8.703 1 40.06 126 PHE B CA 1
ATOM 3663 C C . PHE B 1 126 ? 3.201 -2.832 -8.805 1 40.06 126 PHE B C 1
ATOM 3665 O O . PHE B 1 126 ? 4.395 -2.838 -8.5 1 40.06 126 PHE B O 1
ATOM 3672 N N . ARG B 1 127 ? 2.604 -1.864 -9.383 1 38.22 127 ARG B N 1
ATOM 3673 C CA . ARG B 1 127 ? 3.322 -0.598 -9.461 1 38.22 127 ARG B CA 1
ATOM 3674 C C . ARG B 1 127 ? 3.854 -0.183 -8.094 1 38.22 127 ARG B C 1
ATOM 3676 O O . ARG B 1 127 ? 4.887 0.484 -7.996 1 38.22 127 ARG B O 1
ATOM 3683 N N . LEU B 1 128 ? 3.008 -0.293 -7.27 1 36.44 128 LEU B N 1
ATOM 3684 C CA . LEU B 1 128 ? 3.482 0.156 -5.965 1 36.44 128 LEU B CA 1
ATOM 3685 C C . LEU B 1 128 ? 4.566 -0.774 -5.43 1 36.44 128 LEU B C 1
ATOM 3687 O 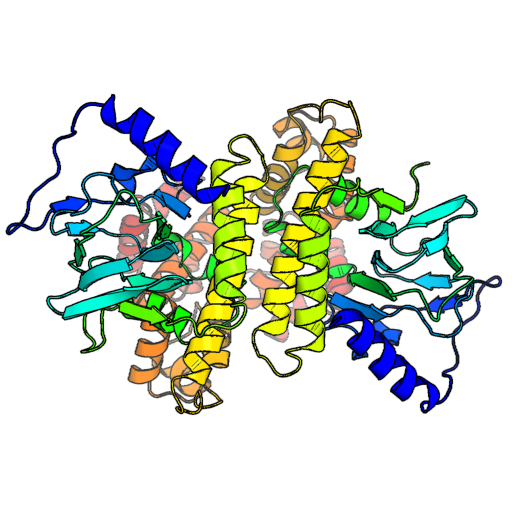O . LEU B 1 128 ? 5.281 -0.425 -4.488 1 36.44 128 LEU B O 1
ATOM 3691 N N . LEU B 1 129 ? 4.34 -2.137 -5.645 1 38.91 129 LEU B N 1
ATOM 3692 C CA . LEU B 1 129 ? 5.457 -3.027 -5.352 1 38.91 129 LEU B CA 1
ATOM 3693 C C . LEU B 1 129 ? 6.629 -2.752 -6.285 1 38.91 129 LEU B C 1
ATOM 3695 O O . LEU B 1 129 ? 6.465 -2.727 -7.508 1 38.91 129 LEU B O 1
ATOM 3699 N N . SER B 1 130 ? 7.215 -1.86 -6.094 1 35.09 130 SER B N 1
ATOM 3700 C CA . SER B 1 130 ? 8.391 -1.741 -6.945 1 35.09 130 SER B CA 1
ATOM 3701 C C . SER B 1 130 ? 8.758 -3.08 -7.574 1 35.09 130 SER B C 1
ATOM 3703 O O . SER B 1 130 ? 8.391 -4.137 -7.055 1 35.09 130 SER B O 1
ATOM 3705 N N . TYR B 1 131 ? 9.617 -3.115 -8.734 1 32.56 131 TYR B N 1
ATOM 3706 C CA . TYR B 1 131 ? 10.094 -3.773 -9.953 1 32.56 131 TYR B CA 1
ATOM 3707 C C . TYR B 1 131 ? 10.492 -5.215 -9.664 1 32.56 131 TYR B C 1
ATOM 3709 O O . TYR B 1 131 ? 10.164 -6.121 -10.438 1 32.56 131 TYR B O 1
ATOM 3717 N N . ASN B 1 132 ? 11.648 -5.48 -9.094 1 33.06 132 ASN B N 1
ATOM 3718 C CA . ASN B 1 132 ? 12.664 -6.43 -9.547 1 33.06 132 ASN B CA 1
ATOM 3719 C C . ASN B 1 132 ? 12.359 -7.844 -9.055 1 33.06 132 ASN B C 1
ATOM 3721 O O . ASN B 1 132 ? 13.172 -8.75 -9.242 1 33.06 132 ASN B O 1
ATOM 3725 N N . ASP B 1 133 ? 11.641 -8.133 -7.984 1 41 133 ASP B N 1
ATOM 3726 C CA . ASP B 1 133 ? 12.188 -9.352 -7.387 1 41 133 ASP B CA 1
ATOM 3727 C C . ASP B 1 133 ? 11.344 -10.57 -7.746 1 41 133 ASP B C 1
ATOM 3729 O O . ASP B 1 133 ? 10.219 -10.43 -8.234 1 41 133 ASP B O 1
ATOM 3733 N N . PHE B 1 134 ? 11.82 -11.578 -7.336 1 40.41 134 PHE B N 1
ATOM 3734 C CA . PHE B 1 134 ? 11.555 -13 -7.488 1 40.41 134 PHE B CA 1
ATOM 3735 C C . PHE B 1 134 ? 10.078 -13.305 -7.258 1 40.41 134 PHE B C 1
ATOM 3737 O O . PHE B 1 134 ? 9.477 -14.102 -7.988 1 40.41 134 PHE B O 1
ATOM 3744 N N . VAL B 1 135 ? 9.5 -12.617 -6.367 1 46.31 135 VAL B N 1
ATOM 3745 C CA . VAL B 1 135 ? 8.094 -12.922 -6.113 1 46.31 135 VAL B CA 1
ATOM 3746 C C . VAL B 1 135 ? 7.234 -12.422 -7.27 1 46.31 135 VAL B C 1
ATOM 3748 O O . VAL B 1 135 ? 6.305 -13.109 -7.707 1 46.31 135 VAL B O 1
ATOM 3751 N N . ALA B 1 136 ? 7.684 -11.289 -7.641 1 46.91 136 ALA B N 1
ATOM 3752 C CA . ALA B 1 136 ? 7.012 -10.781 -8.836 1 46.91 136 ALA B CA 1
ATOM 3753 C C . ALA B 1 136 ? 7.203 -11.727 -10.016 1 46.91 136 ALA B C 1
ATOM 3755 O O . ALA B 1 136 ? 6.262 -11.984 -10.773 1 46.91 136 ALA B O 1
ATOM 3756 N N . ASP B 1 137 ? 8.5 -12.203 -9.984 1 48.06 137 ASP B N 1
ATOM 3757 C CA . ASP B 1 137 ? 8.82 -13.172 -11.031 1 48.06 137 ASP B CA 1
ATOM 3758 C C . ASP B 1 137 ? 7.973 -14.43 -10.883 1 48.06 137 ASP B C 1
ATOM 3760 O O . ASP B 1 137 ? 7.508 -14.992 -11.883 1 48.06 137 ASP B O 1
ATOM 3764 N N . PHE B 1 138 ? 7.949 -14.93 -9.664 1 46.72 138 PHE B N 1
ATOM 3765 C CA . PHE B 1 138 ? 7.113 -16.094 -9.398 1 46.72 138 PHE B CA 1
ATOM 3766 C C . PHE B 1 138 ? 5.684 -15.852 -9.867 1 46.72 138 PHE B C 1
ATOM 3768 O O . PHE B 1 138 ? 5.098 -16.688 -10.555 1 46.72 138 PHE B O 1
ATOM 3775 N N . PHE B 1 139 ? 5.227 -14.75 -9.367 1 49.31 139 PHE B N 1
ATOM 3776 C CA . PHE B 1 139 ? 3.854 -14.445 -9.75 1 49.31 139 PHE B CA 1
ATOM 3777 C C . PHE B 1 139 ? 3.74 -14.234 -11.25 1 49.31 139 PHE B C 1
ATOM 3779 O O . PHE B 1 139 ? 2.75 -14.641 -11.867 1 49.31 139 PHE B O 1
ATOM 3786 N N . PHE B 1 140 ? 4.809 -13.648 -11.672 1 43.84 140 PHE B N 1
ATOM 3787 C CA . PHE B 1 140 ? 4.805 -13.359 -13.102 1 43.84 140 PHE B CA 1
ATOM 3788 C C . PHE B 1 140 ? 5.098 -14.617 -13.914 1 43.84 140 PHE B C 1
ATOM 3790 O O . PHE B 1 140 ? 4.48 -14.844 -14.953 1 43.84 140 PHE B O 1
ATOM 3797 N N . HIS B 1 141 ? 6.141 -15.273 -13.445 1 44 141 HIS B N 1
ATOM 3798 C CA . HIS B 1 141 ? 6.473 -16.453 -14.234 1 44 141 HIS B CA 1
ATOM 3799 C C . HIS B 1 141 ? 5.438 -17.562 -14.039 1 44 141 HIS B C 1
ATOM 3801 O O . HIS B 1 141 ? 5.25 -18.406 -14.922 1 44 141 HIS B O 1
ATOM 3807 N N . SER B 1 142 ? 4.957 -17.688 -12.883 1 41.22 142 SER B N 1
ATOM 3808 C CA . SER B 1 142 ? 3.936 -18.719 -12.75 1 41.22 142 SER B CA 1
ATOM 3809 C C . SER B 1 142 ? 2.822 -18.531 -13.773 1 41.22 142 SER B C 1
ATOM 3811 O O . SER B 1 142 ? 2.082 -19.469 -14.07 1 41.22 142 SER B O 1
ATOM 3813 N N . LEU B 1 143 ? 2.547 -17.359 -14.031 1 35.66 143 LEU B N 1
ATOM 3814 C CA . LEU B 1 143 ? 1.594 -17.203 -15.125 1 35.66 143 LEU B CA 1
ATOM 3815 C C . LEU B 1 143 ? 2.18 -17.719 -16.438 1 35.66 143 LEU B C 1
ATOM 3817 O O . LEU B 1 143 ? 1.45 -17.922 -17.406 1 35.66 143 LEU B O 1
ATOM 3821 N N . GLU B 1 144 ? 3.463 -17.75 -16.625 1 33.91 144 GLU B N 1
ATOM 3822 C CA . GLU B 1 144 ? 4.02 -18.375 -17.812 1 33.91 144 GLU B CA 1
ATOM 3823 C C . GLU B 1 144 ? 4.105 -19.891 -17.656 1 33.91 144 GLU B C 1
ATOM 3825 O O . GLU B 1 144 ? 4.473 -20.391 -16.578 1 33.91 144 GLU B O 1
ATOM 3830 N N . LYS B 1 145 ? 3.338 -20.625 -18.172 1 36.59 145 LYS B N 1
ATOM 3831 C CA . LYS B 1 145 ? 3.201 -22.078 -18.281 1 36.59 145 LYS B CA 1
ATOM 3832 C C . LYS B 1 145 ? 4.562 -22.766 -18.203 1 36.59 145 LYS B C 1
ATOM 3834 O O . LYS B 1 145 ? 4.66 -23.922 -17.812 1 36.59 145 LYS B O 1
ATOM 3839 N N . GLN B 1 146 ? 5.535 -22.453 -19.078 1 33.91 146 GLN B N 1
ATOM 3840 C CA . GLN B 1 146 ? 6.477 -23.422 -19.625 1 33.91 146 GLN B CA 1
ATOM 3841 C C . GLN B 1 146 ? 7.652 -23.641 -18.672 1 33.91 146 GLN B C 1
ATOM 3843 O O . GLN B 1 146 ? 8.609 -24.328 -19.016 1 33.91 146 GLN B O 1
ATOM 3848 N N . ARG B 1 147 ? 8.133 -22.75 -17.828 1 39.06 147 ARG B N 1
ATOM 3849 C CA . ARG B 1 147 ? 9.43 -23.25 -17.375 1 39.06 147 ARG B CA 1
ATOM 3850 C C . ARG B 1 147 ? 9.258 -24.484 -16.484 1 39.06 147 ARG B C 1
ATOM 3852 O O . ARG B 1 147 ? 8.188 -24.688 -15.898 1 39.06 147 ARG B O 1
ATOM 3859 N N . ASP B 1 148 ? 10.219 -25.328 -16.609 1 40.75 148 ASP B N 1
ATOM 3860 C CA . ASP B 1 148 ? 10.578 -26.422 -15.719 1 40.75 148 ASP B CA 1
ATOM 3861 C C . ASP B 1 148 ? 10.375 -26.031 -14.258 1 40.75 148 ASP B C 1
ATOM 3863 O O . ASP B 1 148 ? 10.734 -26.797 -13.352 1 40.75 148 ASP B O 1
ATOM 3867 N N . ASP B 1 149 ? 10.023 -24.703 -13.984 1 49.19 149 ASP B N 1
ATOM 3868 C CA . ASP B 1 149 ? 10.086 -24.25 -12.594 1 49.19 149 ASP B CA 1
ATOM 3869 C C . ASP B 1 149 ? 8.773 -24.516 -11.867 1 49.19 149 ASP B C 1
ATOM 3871 O O . ASP B 1 149 ? 7.723 -24.656 -12.508 1 49.19 149 ASP B O 1
ATOM 3875 N N . ASP B 1 150 ? 8.906 -24.875 -10.586 1 61.38 150 ASP B N 1
ATOM 3876 C CA . ASP B 1 150 ? 7.84 -25.297 -9.68 1 61.38 150 ASP B CA 1
ATOM 3877 C C . ASP B 1 150 ? 6.711 -24.266 -9.656 1 61.38 150 ASP B C 1
ATOM 3879 O O . ASP B 1 150 ? 6.965 -23.062 -9.695 1 61.38 150 ASP B O 1
ATOM 3883 N N . ASN B 1 151 ? 5.52 -24.641 -10.07 1 72.38 151 ASN B N 1
ATOM 3884 C CA . ASN B 1 151 ? 4.309 -23.828 -9.984 1 72.38 151 ASN B CA 1
ATOM 3885 C C . ASN B 1 151 ? 4.027 -23.391 -8.547 1 72.38 151 ASN B C 1
ATOM 3887 O O . ASN B 1 151 ? 2.887 -23.078 -8.203 1 72.38 151 ASN B O 1
ATOM 3891 N N . TYR B 1 152 ? 5.141 -23.5 -7.762 1 78.62 152 TYR B N 1
ATOM 3892 C CA . TYR B 1 152 ? 4.977 -23.094 -6.375 1 78.62 152 TYR B CA 1
ATOM 3893 C C . TYR B 1 152 ? 6.285 -22.562 -5.805 1 78.62 152 TYR B C 1
ATOM 3895 O O . TYR B 1 152 ? 7.359 -22.797 -6.367 1 78.62 152 TYR B O 1
ATOM 3903 N N . LEU B 1 153 ? 6.254 -21.688 -4.852 1 78.62 153 LEU B N 1
ATOM 3904 C CA . LEU B 1 153 ? 7.363 -21.219 -4.023 1 78.62 153 LEU B CA 1
ATOM 3905 C C . LEU B 1 153 ? 7.078 -21.469 -2.547 1 78.62 153 LEU B C 1
ATOM 3907 O O . LEU B 1 153 ? 5.961 -21.234 -2.078 1 78.62 153 LEU B O 1
ATOM 3911 N N . ILE B 1 154 ? 8.094 -22.031 -1.865 1 83.38 154 ILE B N 1
ATOM 3912 C CA . ILE B 1 154 ? 7.918 -22.312 -0.444 1 83.38 154 ILE B CA 1
ATOM 3913 C C . ILE B 1 154 ? 8.828 -21.406 0.378 1 83.38 154 ILE B C 1
ATOM 3915 O O . ILE B 1 154 ? 9.992 -21.188 0.016 1 83.38 154 ILE B O 1
ATOM 3919 N N . PHE B 1 155 ? 8.273 -20.828 1.354 1 83.5 155 PHE B N 1
ATOM 3920 C CA . PHE B 1 155 ? 9.016 -20.047 2.34 1 83.5 155 PHE B CA 1
ATOM 3921 C C . PHE B 1 155 ? 8.922 -20.688 3.719 1 83.5 155 PHE B C 1
ATOM 3923 O O . PHE B 1 155 ? 7.883 -20.625 4.371 1 83.5 155 PHE B O 1
ATOM 3930 N N . HIS B 1 156 ? 10.039 -21.297 4.07 1 78.31 156 HIS B N 1
ATOM 3931 C CA . HIS B 1 156 ? 10.062 -21.938 5.379 1 78.31 156 HIS B CA 1
ATOM 3932 C C . HIS B 1 156 ? 10.43 -20.938 6.473 1 78.31 156 HIS B C 1
ATOM 3934 O O . HIS B 1 156 ? 11.234 -20.031 6.246 1 78.31 156 HIS B O 1
ATOM 3940 N N . GLN B 1 157 ? 9.664 -20.797 7.43 1 67.44 157 GLN B N 1
ATOM 3941 C CA . GLN B 1 157 ? 9.977 -19.875 8.508 1 67.44 157 GLN B CA 1
ATOM 3942 C C . GLN B 1 157 ? 10.906 -20.516 9.539 1 67.44 157 GLN B C 1
ATOM 3944 O O . GLN B 1 157 ? 10.797 -21.703 9.82 1 67.44 157 GLN B O 1
ATOM 3949 N N . SER B 1 158 ? 12.031 -19.891 9.609 1 58.09 158 SER B N 1
ATOM 3950 C CA . SER B 1 158 ? 12.828 -20.297 10.766 1 58.09 158 SER B CA 1
ATOM 3951 C C . SER B 1 158 ? 12.227 -19.766 12.062 1 58.09 158 SER B C 1
ATOM 3953 O O . SER B 1 158 ? 11.375 -18.875 12.039 1 58.09 158 SER B O 1
ATOM 3955 N N . GLU B 1 159 ? 12.477 -20.391 13.328 1 50.34 159 GLU B N 1
ATOM 3956 C CA . GLU B 1 159 ? 12 -20.156 14.695 1 50.34 159 GLU B CA 1
ATOM 3957 C C . GLU B 1 159 ? 11.859 -18.672 14.977 1 50.34 159 GLU B C 1
ATOM 3959 O O . GLU B 1 159 ? 11.125 -18.266 15.883 1 50.34 159 GLU B O 1
ATOM 3964 N N . LYS B 1 160 ? 12.547 -17.812 14.375 1 51.62 160 LYS B N 1
ATOM 3965 C CA . LYS B 1 160 ? 12.531 -16.438 14.867 1 51.62 160 LYS B CA 1
ATOM 3966 C C . LYS B 1 160 ? 11.367 -15.656 14.258 1 51.62 160 LYS B C 1
ATOM 3968 O O . LYS B 1 160 ? 10.852 -16.031 13.195 1 51.62 160 LYS B O 1
ATOM 3973 N N . GLU B 1 161 ? 10.844 -14.75 15.07 1 57.94 161 GLU B N 1
ATOM 3974 C CA . GLU B 1 161 ? 9.781 -13.82 14.703 1 57.94 161 GLU B CA 1
ATOM 3975 C C . GLU B 1 161 ? 9.906 -13.383 13.25 1 57.94 161 GLU B C 1
ATOM 3977 O O . GLU B 1 161 ? 10.898 -12.766 12.859 1 57.94 161 GLU B O 1
ATOM 3982 N N . ASN B 1 162 ? 8.93 -13.93 12.281 1 79.38 162 ASN B N 1
ATOM 3983 C CA . ASN B 1 162 ? 8.961 -13.711 10.844 1 79.38 162 ASN B CA 1
ATOM 3984 C C . ASN B 1 162 ? 7.996 -12.602 10.422 1 79.38 162 ASN B C 1
ATOM 3986 O O . ASN B 1 162 ? 6.812 -12.641 10.766 1 79.38 162 ASN B O 1
ATOM 3990 N N . ALA B 1 163 ? 8.547 -11.57 10.047 1 85.94 163 ALA B N 1
ATOM 3991 C CA . ALA B 1 163 ? 7.805 -10.398 9.602 1 85.94 163 ALA B CA 1
ATOM 3992 C C . ALA B 1 163 ? 6.66 -10.789 8.672 1 85.94 163 ALA B C 1
ATOM 3994 O O . ALA B 1 163 ? 5.559 -10.25 8.766 1 85.94 163 ALA B O 1
ATOM 3995 N N . ALA B 1 164 ? 6.859 -11.781 7.898 1 89.31 164 ALA B N 1
ATOM 3996 C CA . ALA B 1 164 ? 5.82 -12.227 6.973 1 89.31 164 ALA B CA 1
ATOM 3997 C C . ALA B 1 164 ? 4.656 -12.859 7.719 1 89.31 164 ALA B C 1
ATOM 3999 O O . ALA B 1 164 ? 3.492 -12.633 7.383 1 89.31 164 ALA B O 1
ATOM 4000 N N . ASN B 1 165 ? 4.926 -13.625 8.734 1 91.69 165 ASN B N 1
ATOM 4001 C CA . ASN B 1 165 ? 3.887 -14.266 9.539 1 91.69 165 ASN B CA 1
ATOM 4002 C C . ASN B 1 165 ? 3.014 -13.234 10.25 1 91.69 165 ASN B C 1
ATOM 4004 O O . ASN B 1 165 ? 1.786 -13.344 10.242 1 91.69 165 ASN B O 1
ATOM 4008 N N . ASN B 1 166 ? 3.74 -12.281 10.859 1 91.75 166 ASN B N 1
ATOM 4009 C CA . ASN B 1 166 ? 3.002 -11.227 11.539 1 91.75 166 ASN B CA 1
ATOM 4010 C C . ASN B 1 166 ? 2.076 -10.484 10.578 1 91.75 166 ASN B C 1
ATOM 4012 O O . ASN B 1 166 ? 0.945 -10.148 10.93 1 91.75 166 ASN B O 1
ATOM 4016 N N . LEU B 1 167 ? 2.547 -10.281 9.445 1 94.12 167 LEU B N 1
ATOM 4017 C CA . LEU B 1 167 ? 1.762 -9.586 8.43 1 94.12 167 LEU B CA 1
ATOM 4018 C C . LEU B 1 167 ? 0.585 -10.438 7.969 1 94.12 167 LEU B C 1
ATOM 4020 O O . LEU B 1 167 ? -0.512 -9.922 7.746 1 94.12 167 LEU B O 1
ATOM 4024 N N . CYS B 1 168 ? 0.758 -11.711 7.805 1 94.44 168 CYS B N 1
ATOM 4025 C CA . CYS B 1 168 ? -0.344 -12.609 7.465 1 94.44 168 CYS B CA 1
ATOM 4026 C C . CYS B 1 168 ? -1.435 -12.555 8.531 1 94.44 168 CYS B C 1
ATOM 4028 O O . CYS B 1 168 ? -2.621 -12.484 8.203 1 94.44 168 CYS B O 1
ATOM 4030 N N . VAL B 1 169 ? -1.024 -12.594 9.766 1 94.25 169 VAL B N 1
ATOM 4031 C CA . VAL B 1 169 ? -1.977 -12.531 10.875 1 94.25 169 VAL B CA 1
ATOM 4032 C C . VAL B 1 169 ? -2.768 -11.227 10.797 1 94.25 169 VAL B C 1
ATOM 4034 O O . VAL B 1 169 ? -3.992 -11.227 10.945 1 94.25 169 VAL B O 1
ATOM 4037 N N . GLN B 1 170 ? -2.059 -10.164 10.539 1 94.31 170 GLN B N 1
ATOM 4038 C CA . GLN B 1 170 ? -2.727 -8.867 10.438 1 94.31 170 GLN B CA 1
ATOM 4039 C C . GLN B 1 170 ? -3.703 -8.844 9.266 1 94.31 170 GLN B C 1
ATOM 4041 O O . GLN B 1 170 ? -4.805 -8.305 9.383 1 94.31 170 GLN B O 1
ATOM 4046 N N . LEU B 1 171 ? -3.287 -9.383 8.141 1 94.62 171 LEU B N 1
ATOM 4047 C CA . LEU B 1 171 ? -4.137 -9.406 6.957 1 94.62 171 LEU B CA 1
ATOM 4048 C C . LEU B 1 171 ? -5.414 -10.203 7.219 1 94.62 171 LEU B C 1
ATOM 4050 O O . LEU B 1 171 ? -6.512 -9.742 6.898 1 94.62 171 LEU B O 1
ATOM 4054 N N . ILE B 1 172 ? -5.281 -11.336 7.867 1 94.94 172 ILE B N 1
ATOM 4055 C CA . ILE B 1 172 ? -6.422 -12.203 8.141 1 94.94 172 ILE B CA 1
ATOM 4056 C C . ILE B 1 172 ? -7.34 -11.539 9.164 1 94.94 172 ILE B C 1
ATOM 4058 O O . ILE B 1 172 ? -8.562 -11.555 9.016 1 94.94 172 ILE B O 1
ATOM 4062 N N . ASN B 1 173 ? -6.77 -10.898 10.141 1 93.81 173 ASN B N 1
ATOM 4063 C CA . ASN B 1 173 ? -7.566 -10.148 11.102 1 93.81 173 ASN B CA 1
ATOM 4064 C C . ASN B 1 173 ? -8.328 -9.008 10.43 1 93.81 173 ASN B C 1
ATOM 4066 O O . ASN B 1 173 ? -9.484 -8.734 10.781 1 93.81 173 ASN B O 1
ATOM 4070 N N . GLU B 1 174 ? -7.621 -8.398 9.555 1 92.5 174 GLU B N 1
ATOM 4071 C CA . GLU B 1 174 ? -8.281 -7.324 8.828 1 92.5 174 GLU B CA 1
ATOM 4072 C C . GLU B 1 174 ? -9.445 -7.855 7.996 1 92.5 174 GLU B C 1
ATOM 4074 O O . GLU B 1 174 ? -10.531 -7.266 7.996 1 92.5 174 GLU B O 1
ATOM 4079 N N . TYR B 1 175 ? -9.242 -8.922 7.281 1 92.75 175 TYR B N 1
ATOM 4080 C CA . TYR B 1 175 ? -10.219 -9.516 6.375 1 92.75 175 TYR B CA 1
ATOM 4081 C C . TYR B 1 175 ? -11.492 -9.898 7.129 1 92.75 175 TYR B C 1
ATOM 4083 O O . TYR B 1 175 ? -12.602 -9.648 6.652 1 92.75 175 TYR B O 1
ATOM 4091 N N . TYR B 1 176 ? -11.352 -10.438 8.289 1 91.5 176 TYR B N 1
ATOM 4092 C CA . TYR B 1 176 ? -12.516 -10.969 8.992 1 91.5 176 TYR B CA 1
ATOM 4093 C C . TYR B 1 176 ? -13.008 -9.992 10.055 1 91.5 176 TYR B C 1
ATOM 4095 O O . TYR B 1 176 ? -14.164 -10.055 10.477 1 91.5 176 TYR B O 1
ATOM 4103 N N . GLY B 1 177 ? -12.164 -9.125 10.445 1 86.5 177 GLY B N 1
ATOM 4104 C CA . GLY B 1 177 ? -12.508 -8.281 11.586 1 86.5 177 GLY B CA 1
ATOM 4105 C C . GLY B 1 177 ? -13.141 -6.965 11.18 1 86.5 177 GLY B C 1
ATOM 4106 O O . GLY B 1 177 ? -13.695 -6.25 12.016 1 86.5 177 GLY B O 1
ATOM 4107 N N . HIS B 1 178 ? -13.062 -6.602 9.961 1 79.44 178 HIS B N 1
ATOM 4108 C CA . HIS B 1 178 ? -13.523 -5.281 9.555 1 79.44 178 HIS B CA 1
ATOM 4109 C C . HIS B 1 178 ? -14.406 -5.367 8.312 1 79.44 178 HIS B C 1
ATOM 4111 O O . HIS B 1 178 ? -14.273 -4.559 7.391 1 79.44 178 HIS B O 1
ATOM 4117 N N . GLU B 1 179 ? -15.281 -6.246 8.141 1 67.75 179 GLU B N 1
ATOM 4118 C CA . GLU B 1 179 ? -16.078 -6.574 6.961 1 67.75 179 GLU B CA 1
ATOM 4119 C C . GLU B 1 179 ? -16.891 -5.375 6.496 1 67.75 179 GLU B C 1
ATOM 4121 O O . GLU B 1 179 ? -17.172 -5.227 5.301 1 67.75 179 GLU B O 1
ATOM 4126 N N . GLU B 1 180 ? -17.219 -4.445 7.301 1 62.31 180 GLU B N 1
ATOM 4127 C CA . GLU B 1 180 ? -18.078 -3.35 6.879 1 62.31 180 GLU B CA 1
ATOM 4128 C C . GLU B 1 180 ? -17.312 -2.035 6.801 1 62.31 180 GLU B C 1
ATOM 4130 O O . GLU B 1 180 ? -17.906 -0.977 6.574 1 62.31 180 GLU B O 1
ATOM 4135 N N . ASP B 1 181 ? -16.078 -2.225 6.781 1 70.06 181 ASP B N 1
ATOM 4136 C CA . ASP B 1 181 ? -15.211 -1.056 6.871 1 70.06 181 ASP B CA 1
ATOM 4137 C C . ASP B 1 181 ? -14.773 -0.594 5.484 1 70.06 181 ASP B C 1
ATOM 4139 O O . ASP B 1 181 ? -14.43 -1.416 4.629 1 70.06 181 ASP B O 1
ATOM 4143 N N . LEU B 1 182 ? -14.898 0.714 5.188 1 65.44 182 LEU B N 1
ATOM 4144 C CA . LEU B 1 182 ? -14.586 1.305 3.891 1 65.44 182 LEU B CA 1
ATOM 4145 C C . LEU B 1 182 ? -13.109 1.155 3.562 1 65.44 182 LEU B C 1
ATOM 4147 O O . LEU B 1 182 ? -12.703 1.301 2.406 1 65.44 182 LEU B O 1
ATOM 4151 N N . TYR B 1 183 ? -12.328 0.807 4.555 1 74 183 TYR B N 1
ATOM 4152 C CA . TYR B 1 183 ? -10.875 0.833 4.371 1 74 183 TYR B CA 1
ATOM 4153 C C . TYR B 1 183 ? -10.305 -0.578 4.352 1 74 183 TYR B C 1
ATOM 4155 O O . TYR B 1 183 ? -9.117 -0.768 4.09 1 74 183 TYR B O 1
ATOM 4163 N N . GLN B 1 184 ? -11.133 -1.494 4.551 1 82.5 184 GLN B N 1
ATOM 4164 C CA . GLN B 1 184 ? -10.68 -2.873 4.711 1 82.5 184 GLN B CA 1
ATOM 4165 C C . GLN B 1 184 ? -9.906 -3.342 3.482 1 82.5 184 GLN B C 1
ATOM 4167 O O . GLN B 1 184 ? -8.789 -3.844 3.604 1 82.5 184 GLN B O 1
ATOM 4172 N N . GLU B 1 185 ? -10.531 -3.111 2.361 1 77.56 185 GLU B N 1
ATOM 4173 C CA . GLU B 1 185 ? -9.938 -3.607 1.123 1 77.56 185 GLU B CA 1
ATOM 4174 C C . GLU B 1 185 ? -8.57 -2.967 0.87 1 77.56 185 GLU B C 1
ATOM 4176 O O . GLU B 1 185 ? -7.613 -3.656 0.515 1 77.56 185 GLU B O 1
ATOM 4181 N N . SER B 1 186 ? -8.516 -1.716 1.061 1 76.81 186 SER B N 1
ATOM 4182 C CA . SER B 1 186 ? -7.254 -1.004 0.867 1 76.81 186 SER B CA 1
ATOM 4183 C C . SER B 1 186 ? -6.188 -1.499 1.835 1 76.81 186 SER B C 1
ATOM 4185 O O . SER B 1 186 ? -5.035 -1.71 1.443 1 76.81 186 SER B O 1
ATOM 4187 N N . LYS B 1 187 ? -6.582 -1.646 3.062 1 86.62 187 LYS B N 1
ATOM 4188 C CA . LYS B 1 187 ? -5.609 -2.094 4.055 1 86.62 187 LYS B CA 1
ATOM 4189 C C . LYS B 1 187 ? -5.129 -3.51 3.754 1 86.62 187 LYS B C 1
ATOM 4191 O O . LYS B 1 187 ? -3.943 -3.814 3.906 1 86.62 187 LYS B O 1
ATOM 4196 N N . ILE B 1 188 ? -6.062 -4.328 3.354 1 88 188 ILE B N 1
ATOM 4197 C CA . ILE B 1 188 ? -5.707 -5.691 2.977 1 88 188 ILE B CA 1
ATOM 4198 C C . ILE B 1 188 ? -4.664 -5.664 1.858 1 88 188 ILE B C 1
ATOM 4200 O O . ILE B 1 188 ? -3.672 -6.391 1.907 1 88 188 ILE B O 1
ATOM 4204 N N . LEU B 1 189 ? -4.84 -4.844 0.941 1 81.38 189 LEU B N 1
ATOM 4205 C CA . LEU B 1 189 ? -3.92 -4.762 -0.187 1 81.38 189 LEU B CA 1
ATOM 4206 C C . LEU B 1 189 ? -2.553 -4.258 0.264 1 81.38 189 LEU B C 1
ATOM 4208 O O . LEU B 1 189 ? -1.522 -4.773 -0.174 1 81.38 189 LEU B O 1
ATOM 4212 N N . HIS B 1 190 ? -2.525 -3.268 1.076 1 84.25 190 HIS B N 1
ATOM 4213 C CA . HIS B 1 190 ? -1.26 -2.762 1.593 1 84.25 190 HIS B CA 1
ATOM 4214 C C . HIS B 1 190 ? -0.523 -3.832 2.393 1 84.25 190 HIS B C 1
ATOM 4216 O O . HIS B 1 190 ? 0.692 -3.988 2.256 1 84.25 190 HIS B O 1
ATOM 4222 N N . LEU B 1 191 ? -1.272 -4.512 3.236 1 90.19 191 LEU B N 1
ATOM 4223 C CA . LEU B 1 191 ? -0.676 -5.586 4.023 1 90.19 191 LEU B CA 1
ATOM 4224 C C . LEU B 1 191 ? -0.138 -6.688 3.117 1 90.19 191 LEU B C 1
ATOM 4226 O O . LEU B 1 191 ? 0.949 -7.219 3.357 1 90.19 191 LEU B O 1
ATOM 4230 N N . PHE B 1 192 ? -0.906 -6.957 2.123 1 88.62 192 PHE B N 1
ATOM 4231 C CA . PHE B 1 192 ? -0.469 -7.984 1.186 1 88.62 192 PHE B CA 1
ATOM 4232 C C . PHE B 1 192 ? 0.832 -7.578 0.504 1 88.62 192 PHE B C 1
ATOM 4234 O O . PHE B 1 192 ? 1.741 -8.398 0.351 1 88.62 192 PHE B O 1
ATOM 4241 N N . ASP B 1 193 ? 0.937 -6.379 0.11 1 80.69 193 ASP B N 1
ATOM 4242 C CA . ASP B 1 193 ? 2.162 -5.891 -0.516 1 80.69 193 ASP B CA 1
ATOM 4243 C C . ASP B 1 193 ? 3.35 -6.012 0.436 1 80.69 193 ASP B C 1
ATOM 4245 O O . ASP B 1 193 ? 4.457 -6.352 0.015 1 80.69 193 ASP B O 1
ATOM 4249 N N . CYS B 1 194 ? 3.146 -5.695 1.654 1 88.06 194 CYS B N 1
ATOM 4250 C CA . CYS B 1 194 ? 4.199 -5.863 2.648 1 88.06 194 CYS B CA 1
ATOM 4251 C C . CYS B 1 194 ? 4.625 -7.324 2.748 1 88.06 194 CYS B C 1
ATOM 4253 O O . CYS B 1 194 ? 5.809 -7.625 2.896 1 88.06 194 CYS B O 1
ATOM 4255 N N . ILE B 1 195 ? 3.617 -8.227 2.713 1 88.69 195 ILE B N 1
ATOM 4256 C CA . ILE B 1 195 ? 3.914 -9.648 2.756 1 88.69 195 ILE B CA 1
ATOM 4257 C C . ILE B 1 195 ? 4.801 -10.031 1.572 1 88.69 195 ILE B C 1
ATOM 4259 O O . ILE B 1 195 ? 5.816 -10.711 1.742 1 88.69 195 ILE B O 1
ATOM 4263 N N . LEU B 1 196 ? 4.434 -9.594 0.413 1 82.19 196 LEU B N 1
ATOM 4264 C CA . LEU B 1 196 ? 5.188 -9.922 -0.79 1 82.19 196 LEU B CA 1
ATOM 4265 C C . LEU B 1 196 ? 6.629 -9.43 -0.683 1 82.19 196 LEU B C 1
ATOM 4267 O O . LEU B 1 196 ? 7.559 -10.117 -1.105 1 82.19 196 LEU B O 1
ATOM 4271 N N . ILE B 1 197 ? 6.754 -8.234 -0.197 1 80.25 197 ILE B N 1
ATOM 4272 C CA . ILE B 1 197 ? 8.086 -7.672 -0.016 1 80.25 197 ILE B CA 1
ATOM 4273 C C . ILE B 1 197 ? 8.906 -8.57 0.906 1 80.25 197 ILE B C 1
ATOM 4275 O O . ILE B 1 197 ? 10.062 -8.898 0.604 1 80.25 197 ILE B O 1
ATOM 4279 N N . GLU B 1 198 ? 8.344 -8.992 2.012 1 86.06 198 GLU B N 1
ATOM 4280 C CA . GLU B 1 198 ? 9.047 -9.852 2.957 1 86.06 198 GLU B CA 1
ATOM 4281 C C . GLU B 1 198 ? 9.414 -11.188 2.318 1 86.06 198 GLU B C 1
ATOM 4283 O O . GLU B 1 198 ? 10.492 -11.727 2.572 1 86.06 198 GLU B O 1
ATOM 4288 N N . LEU B 1 199 ? 8.492 -11.742 1.551 1 81.81 199 LEU B N 1
ATOM 4289 C CA . LEU B 1 199 ? 8.766 -13.008 0.879 1 81.81 199 LEU B CA 1
ATOM 4290 C C . LEU B 1 199 ? 9.891 -12.844 -0.144 1 81.81 199 LEU B C 1
ATOM 4292 O O . LEU B 1 199 ? 10.734 -13.727 -0.286 1 81.81 199 LEU B O 1
ATOM 4296 N N . THR B 1 200 ? 9.828 -11.75 -0.819 1 75 200 THR B N 1
ATOM 4297 C CA . THR B 1 200 ? 10.883 -11.469 -1.788 1 75 200 THR B CA 1
ATOM 4298 C C . THR B 1 200 ? 12.242 -11.375 -1.098 1 75 200 THR B C 1
ATOM 4300 O O . THR B 1 200 ? 13.227 -11.93 -1.584 1 75 200 THR B O 1
ATOM 4303 N N . ARG B 1 201 ? 12.273 -10.664 -0.032 1 76.44 201 ARG B N 1
ATOM 4304 C CA . ARG B 1 201 ? 13.5 -10.555 0.75 1 76.44 201 ARG B CA 1
ATOM 4305 C C . ARG B 1 201 ? 13.992 -11.93 1.187 1 76.44 201 ARG B C 1
ATOM 4307 O O . ARG B 1 201 ? 15.195 -12.203 1.126 1 76.44 201 ARG B O 1
ATOM 4314 N N . SER B 1 202 ? 13.055 -12.734 1.681 1 76.75 202 SER B N 1
ATOM 4315 C CA . SER B 1 202 ? 13.398 -14.078 2.129 1 76.75 202 SER B CA 1
ATOM 4316 C C . SER B 1 202 ? 13.938 -14.93 0.979 1 76.75 202 SER B C 1
ATOM 4318 O O . SER B 1 202 ? 14.867 -15.719 1.166 1 76.75 202 SER B O 1
ATOM 4320 N N . TYR B 1 203 ? 13.328 -14.812 -0.088 1 70.31 203 TYR B N 1
ATOM 4321 C CA . TYR B 1 203 ? 13.75 -15.57 -1.264 1 70.31 203 TYR B CA 1
ATOM 4322 C C . TYR B 1 203 ? 15.164 -15.188 -1.678 1 70.31 203 TYR B C 1
ATOM 4324 O O . TYR B 1 203 ? 15.961 -16.047 -2.051 1 70.31 203 TYR B O 1
ATOM 4332 N N . GLN B 1 204 ? 15.414 -13.938 -1.711 1 66.75 204 GLN B N 1
ATOM 4333 C CA . GLN B 1 204 ? 16.734 -13.453 -2.088 1 66.75 204 GLN B CA 1
ATOM 4334 C C . GLN B 1 204 ? 17.812 -14 -1.146 1 66.75 204 GLN B C 1
ATOM 4336 O O . GLN B 1 204 ? 18.938 -14.281 -1.573 1 66.75 204 GLN B O 1
ATOM 4341 N N . LYS B 1 205 ? 17.484 -14.078 0.045 1 68.06 205 LYS B N 1
ATOM 4342 C CA . LYS B 1 205 ? 18.438 -14.602 1.017 1 68.06 205 LYS B CA 1
ATOM 4343 C C . LYS B 1 205 ? 18.688 -16.094 0.788 1 68.06 205 LYS B C 1
ATOM 4345 O O . LYS B 1 205 ? 19.781 -16.594 1.058 1 68.06 205 LYS B O 1
ATOM 4350 N N . MET B 1 206 ? 17.688 -16.828 0.526 1 59.59 206 MET B N 1
ATOM 4351 C CA . MET B 1 206 ? 17.812 -18.266 0.307 1 59.59 206 MET B CA 1
ATOM 4352 C C . MET B 1 206 ? 18.609 -18.562 -0.961 1 59.59 206 MET B C 1
ATOM 4354 O O . MET B 1 206 ? 19.328 -19.562 -1.029 1 59.59 206 MET B O 1
ATOM 4358 N N . LYS B 1 207 ? 18.188 -17.938 -2.002 1 51.69 207 LYS B N 1
ATOM 4359 C CA . LYS B 1 207 ? 18.922 -18.188 -3.242 1 51.69 207 LYS B CA 1
ATOM 4360 C C . LYS B 1 207 ? 20.25 -17.422 -3.264 1 51.69 207 LYS B C 1
ATOM 4362 O O . LYS B 1 207 ? 20.281 -16.234 -2.939 1 51.69 207 LYS B O 1
ATOM 4367 N N . ASP B 1 208 ? 21.344 -17.969 -2.57 1 43.56 208 ASP B N 1
ATOM 4368 C CA . ASP B 1 208 ? 22.688 -17.406 -2.766 1 43.56 208 ASP B CA 1
ATOM 4369 C C . ASP B 1 208 ? 22.781 -16.656 -4.094 1 43.56 208 ASP B C 1
ATOM 4371 O O . ASP B 1 208 ? 23.875 -16.438 -4.613 1 43.56 208 ASP B O 1
ATOM 4375 N N . HIS B 1 209 ? 21.984 -16.812 -4.926 1 35.25 209 HIS B N 1
ATOM 4376 C CA . HIS B 1 209 ? 22.172 -16.219 -6.242 1 35.25 209 HIS B CA 1
ATOM 4377 C C . HIS B 1 209 ? 22.094 -14.695 -6.164 1 35.25 209 HIS B C 1
ATOM 4379 O O . HIS B 1 209 ? 21.156 -14.141 -5.598 1 35.25 209 HIS B O 1
ATOM 4385 N N . PRO B 1 210 ? 23.25 -14.055 -6.254 1 31.55 210 PRO B N 1
ATOM 4386 C CA . PRO B 1 210 ? 23.25 -12.602 -6.438 1 31.55 210 PRO B CA 1
ATOM 4387 C C . PRO B 1 210 ? 22 -12.094 -7.16 1 31.55 210 PRO B C 1
ATOM 4389 O O . PRO B 1 210 ? 21.625 -12.641 -8.195 1 31.55 210 PRO B O 1
ATOM 4392 N N . LEU B 1 211 ? 20.906 -11.953 -6.559 1 33.97 211 LEU B N 1
ATOM 4393 C CA . LEU B 1 211 ? 20.094 -11.109 -7.441 1 33.97 211 LEU B CA 1
ATOM 4394 C C . LEU B 1 211 ? 20.969 -10.469 -8.523 1 33.97 211 LEU B C 1
ATOM 4396 O O . LEU B 1 211 ? 21.891 -9.711 -8.211 1 33.97 211 LEU B O 1
ATOM 4400 N N . GLY B 1 212 ? 21.531 -11.172 -9.375 1 29.91 212 GLY B N 1
ATOM 4401 C CA . GLY B 1 212 ? 22.188 -10.383 -10.406 1 29.91 212 GLY B CA 1
ATOM 4402 C C . GLY B 1 212 ? 21.641 -8.969 -10.5 1 29.91 212 GLY B C 1
ATOM 4403 O O . GLY B 1 212 ? 20.438 -8.75 -10.422 1 29.91 212 GLY B O 1
ATOM 4404 N N . LYS B 1 213 ? 22.438 -7.941 -10.078 1 32.84 213 LYS B N 1
ATOM 4405 C CA . LYS B 1 213 ? 22.297 -6.496 -9.906 1 32.84 213 LYS B CA 1
ATOM 4406 C C . LYS B 1 213 ? 21.109 -5.965 -10.695 1 32.84 213 LYS B C 1
ATOM 4408 O O . LYS B 1 213 ? 20.359 -5.113 -10.203 1 32.84 213 LYS B O 1
ATOM 4413 N N . LYS B 1 214 ? 21.25 -5.781 -12.039 1 32.78 214 LYS B N 1
ATOM 4414 C CA . LYS B 1 214 ? 20.969 -4.805 -13.086 1 32.78 214 LYS B CA 1
ATOM 4415 C C . LYS B 1 214 ? 19.531 -4.91 -13.562 1 32.78 214 LYS B C 1
ATOM 4417 O O . LYS B 1 214 ? 18.984 -3.959 -14.125 1 32.78 214 LYS B O 1
ATOM 4422 N N . ASP B 1 215 ? 18.953 -6.086 -13.57 1 33.91 215 ASP B N 1
ATOM 4423 C CA . ASP B 1 215 ? 17.859 -6.273 -14.523 1 33.91 215 ASP B CA 1
ATOM 4424 C C . ASP B 1 215 ? 16.531 -5.863 -13.906 1 33.91 215 ASP B C 1
ATOM 4426 O O . ASP B 1 215 ? 15.539 -5.703 -14.617 1 33.91 215 ASP B O 1
ATOM 4430 N N . SER B 1 216 ? 16.281 -6.094 -12.695 1 37.84 216 SER B N 1
ATOM 4431 C CA . SER B 1 216 ? 14.977 -5.906 -12.078 1 37.84 216 SER B CA 1
ATOM 4432 C C . SER B 1 216 ? 14.523 -4.453 -12.172 1 37.84 216 SER B C 1
ATOM 4434 O O . SER B 1 216 ? 13.328 -4.172 -12.25 1 37.84 216 SER B O 1
ATOM 4436 N N . LEU B 1 217 ? 15.445 -3.6 -11.844 1 39.06 217 LEU B N 1
ATOM 4437 C CA . LEU B 1 217 ? 15.234 -2.158 -11.93 1 39.06 217 LEU B CA 1
ATOM 4438 C C . LEU B 1 217 ? 14.688 -1.77 -13.297 1 39.06 217 LEU B C 1
ATOM 4440 O O . LEU B 1 217 ? 14.062 -0.714 -13.445 1 39.06 217 LEU B O 1
ATOM 4444 N N . LYS B 1 218 ? 14.797 -2.725 -14.234 1 48.94 218 LYS B N 1
ATOM 4445 C CA . LYS B 1 218 ? 14.773 -2.395 -15.656 1 48.94 218 LYS B CA 1
ATOM 4446 C C . LYS B 1 218 ? 13.359 -2.52 -16.234 1 48.94 218 LYS B C 1
ATOM 4448 O O . LYS B 1 218 ? 12.984 -1.78 -17.141 1 48.94 218 LYS B O 1
ATOM 4453 N N . VAL B 1 219 ? 12.469 -3.223 -15.422 1 54.88 219 VAL B N 1
ATOM 4454 C CA . VAL B 1 219 ? 11.227 -3.449 -16.141 1 54.88 219 VAL B CA 1
ATOM 4455 C C . VAL B 1 219 ? 10.344 -2.209 -16.047 1 54.88 219 VAL B C 1
ATOM 4457 O O . VAL B 1 219 ? 9.719 -1.805 -17.047 1 54.88 219 VAL B O 1
ATOM 4460 N N . SER B 1 220 ? 10.25 -1.681 -14.82 1 51.5 220 SER B N 1
ATOM 4461 C CA . SER B 1 220 ? 9.5 -0.432 -14.711 1 51.5 220 SER B CA 1
ATOM 4462 C C . SER B 1 220 ? 10.008 0.604 -15.711 1 51.5 220 SER B C 1
ATOM 4464 O O . SER B 1 220 ? 9.211 1.302 -16.344 1 51.5 220 SER B O 1
ATOM 4466 N N . ASP B 1 221 ? 11.242 0.603 -15.711 1 59.72 221 ASP B N 1
ATOM 4467 C CA . ASP B 1 221 ? 11.828 1.502 -16.703 1 59.72 221 ASP B CA 1
ATOM 4468 C C . ASP B 1 221 ? 11.438 1.088 -18.125 1 59.72 221 ASP B C 1
ATOM 4470 O O . ASP B 1 221 ? 11.211 1.939 -18.984 1 59.72 221 ASP B O 1
ATOM 4474 N N . MET B 1 222 ? 11.234 -0.218 -18.266 1 69.69 222 MET B N 1
ATOM 4475 C CA . MET B 1 222 ? 10.867 -0.739 -19.578 1 69.69 222 MET B CA 1
ATOM 4476 C C . MET B 1 222 ? 9.43 -0.38 -19.922 1 69.69 222 MET B C 1
ATOM 4478 O O . MET B 1 222 ? 9.148 0.082 -21.031 1 69.69 222 MET B O 1
ATOM 4482 N N . ILE B 1 223 ? 8.625 -0.529 -18.922 1 68.62 223 ILE B N 1
ATOM 4483 C CA . ILE B 1 223 ? 7.219 -0.239 -19.156 1 68.62 223 ILE B CA 1
ATOM 4484 C C . ILE B 1 223 ? 7.023 1.265 -19.344 1 68.62 223 ILE B C 1
ATOM 4486 O O . ILE B 1 223 ? 6.293 1.696 -20.234 1 68.62 223 ILE B O 1
ATOM 4490 N N . TYR B 1 224 ? 7.688 1.994 -18.484 1 64.5 224 TYR B N 1
ATOM 4491 C CA . TYR B 1 224 ? 7.656 3.441 -18.656 1 64.5 224 TYR B CA 1
ATOM 4492 C C . TYR B 1 224 ? 8.141 3.842 -20.047 1 64.5 224 TYR B C 1
ATOM 4494 O O . TYR B 1 224 ? 7.543 4.703 -20.688 1 64.5 224 TYR B O 1
ATOM 4502 N N . TYR B 1 225 ? 9.148 3.197 -20.438 1 73.44 225 TYR B N 1
ATOM 4503 C CA . TYR B 1 225 ? 9.68 3.453 -21.781 1 73.44 225 TYR B CA 1
ATOM 4504 C C . TYR B 1 225 ? 8.648 3.117 -22.844 1 73.44 225 TYR B C 1
ATOM 4506 O O . TYR B 1 225 ? 8.438 3.895 -23.781 1 73.44 225 TYR B O 1
ATOM 4514 N N . ILE B 1 226 ? 7.945 2.064 -22.641 1 80.31 226 ILE B N 1
ATOM 4515 C CA . ILE B 1 226 ? 6.949 1.634 -23.625 1 80.31 226 ILE B CA 1
ATOM 4516 C C . ILE B 1 226 ? 5.793 2.631 -23.656 1 80.31 226 ILE B C 1
ATOM 4518 O O . ILE B 1 226 ? 5.336 3.027 -24.719 1 80.31 226 ILE B O 1
ATOM 4522 N N . GLU B 1 227 ? 5.406 3.021 -22.5 1 73.12 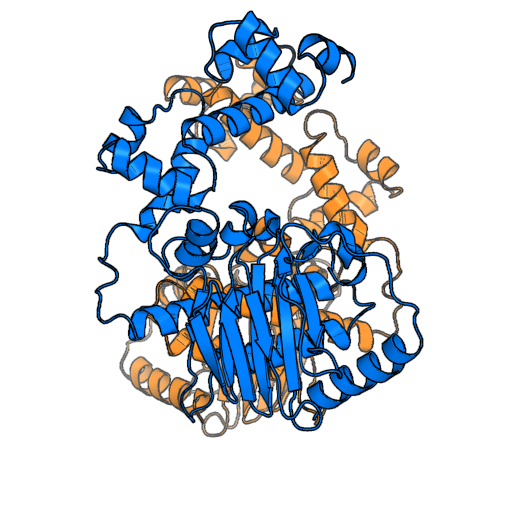227 GLU B N 1
ATOM 4523 C CA . GLU B 1 227 ? 4.281 3.943 -22.375 1 73.12 227 GLU B CA 1
ATOM 4524 C C . GLU B 1 227 ? 4.602 5.289 -23.016 1 73.12 227 GLU B C 1
ATOM 4526 O O . GLU B 1 227 ? 3.721 5.945 -23.578 1 73.12 227 GLU B O 1
ATOM 4531 N N . ASN B 1 228 ? 5.867 5.559 -22.922 1 69 228 ASN B N 1
ATOM 4532 C CA . ASN B 1 228 ? 6.25 6.875 -23.422 1 69 228 ASN B CA 1
ATOM 4533 C C . ASN B 1 228 ? 6.727 6.805 -24.875 1 69 228 ASN B C 1
ATOM 4535 O O . ASN B 1 228 ? 6.918 7.836 -25.516 1 69 228 ASN B O 1
ATOM 4539 N N . HIS B 1 229 ? 6.84 5.586 -25.375 1 79.44 229 HIS B N 1
ATOM 4540 C CA . HIS B 1 229 ? 7.316 5.426 -26.734 1 79.44 229 HIS B CA 1
ATOM 4541 C C . HIS B 1 229 ? 6.426 4.465 -27.516 1 79.44 229 HIS B C 1
ATOM 4543 O O . HIS B 1 229 ? 6.879 3.844 -28.484 1 79.44 229 HIS B O 1
ATOM 4549 N N . TYR B 1 230 ? 5.098 4.398 -27.047 1 84.25 230 TYR B N 1
ATOM 4550 C CA . TYR B 1 230 ? 4.215 3.357 -27.562 1 84.25 230 TYR B CA 1
ATOM 4551 C C . TYR B 1 230 ? 3.982 3.529 -29.047 1 84.25 230 TYR B C 1
ATOM 4553 O O . TYR B 1 230 ? 3.648 2.57 -29.75 1 84.25 230 TYR B O 1
ATOM 4561 N N . ASN B 1 231 ? 4.094 4.629 -29.547 1 85.38 231 ASN B N 1
ATOM 4562 C CA . ASN B 1 231 ? 3.754 4.926 -30.922 1 85.38 231 ASN B CA 1
ATOM 4563 C C . ASN B 1 231 ? 4.844 4.453 -31.891 1 85.38 231 ASN B C 1
ATOM 4565 O O . ASN B 1 231 ? 4.605 4.324 -33.094 1 85.38 231 ASN B O 1
ATOM 4569 N N . SER B 1 232 ? 6.082 4.203 -31.391 1 87.44 232 SER B N 1
ATOM 4570 C CA . SER B 1 232 ? 7.168 3.902 -32.312 1 87.44 232 SER B CA 1
ATOM 4571 C C . SER B 1 232 ? 8.023 2.748 -31.812 1 87.44 232 SER B C 1
ATOM 4573 O O . SER B 1 232 ? 8.789 2.156 -32.562 1 87.44 232 SER B O 1
ATOM 4575 N N . VAL B 1 233 ? 7.805 2.412 -30.641 1 87.62 233 VAL B N 1
ATOM 4576 C CA . VAL B 1 233 ? 8.703 1.455 -30 1 87.62 233 VAL B CA 1
ATOM 4577 C C . VAL B 1 233 ? 8.523 0.079 -30.641 1 87.62 233 VAL B C 1
ATOM 4579 O O . VAL B 1 233 ? 7.406 -0.319 -30.969 1 87.62 233 VAL B O 1
ATOM 4582 N N . THR B 1 234 ? 9.68 -0.576 -30.969 1 87.25 234 THR B N 1
ATOM 4583 C CA . THR B 1 234 ? 9.711 -1.966 -31.406 1 87.25 234 THR B CA 1
ATOM 4584 C C . THR B 1 234 ? 10.461 -2.836 -30.406 1 87.25 234 THR B C 1
ATOM 4586 O O . THR B 1 234 ? 11.18 -2.324 -29.547 1 87.25 234 THR B O 1
ATOM 4589 N N . LEU B 1 235 ? 10.117 -4.129 -30.5 1 87 235 LEU B N 1
ATOM 4590 C CA . LEU B 1 235 ? 10.805 -5.059 -29.609 1 87 235 LEU B CA 1
ATOM 4591 C C . LEU B 1 235 ? 12.32 -4.887 -29.703 1 87 235 LEU B C 1
ATOM 4593 O O . LEU B 1 235 ? 13.016 -4.859 -28.688 1 87 235 LEU B O 1
ATOM 4597 N N . LYS B 1 236 ? 12.812 -4.754 -30.922 1 86.25 236 LYS B N 1
ATOM 4598 C CA . LYS B 1 236 ? 14.25 -4.605 -31.141 1 86.25 236 LYS B CA 1
ATOM 4599 C C . LYS B 1 236 ? 14.773 -3.309 -30.531 1 86.25 236 LYS B C 1
ATOM 4601 O O . LYS B 1 236 ? 15.789 -3.311 -29.828 1 86.25 236 LYS B O 1
ATOM 4606 N N . SER B 1 237 ? 14.094 -2.182 -30.812 1 87.94 237 SER B N 1
ATOM 4607 C CA . SER B 1 237 ? 14.57 -0.875 -30.359 1 87.94 237 SER B CA 1
ATOM 4608 C C . SER B 1 237 ? 14.625 -0.792 -28.844 1 87.94 237 SER B C 1
ATOM 4610 O O . SER B 1 237 ? 15.578 -0.251 -28.281 1 87.94 237 SER B O 1
ATOM 4612 N N . ILE B 1 238 ? 13.594 -1.315 -28.172 1 84.5 238 ILE B N 1
ATOM 4613 C CA . ILE B 1 238 ? 13.555 -1.184 -26.719 1 84.5 238 ILE B CA 1
ATOM 4614 C C . ILE B 1 238 ? 14.531 -2.17 -26.094 1 84.5 238 ILE B C 1
ATOM 4616 O O . ILE B 1 238 ? 15.172 -1.856 -25.094 1 84.5 238 ILE B O 1
ATOM 4620 N N . ALA B 1 239 ? 14.602 -3.297 -26.641 1 77.88 239 ALA B N 1
ATOM 4621 C CA . ALA B 1 239 ? 15.586 -4.258 -26.156 1 77.88 239 ALA B CA 1
ATOM 4622 C C . ALA B 1 239 ? 17 -3.676 -26.219 1 77.88 239 ALA B C 1
ATOM 4624 O O . ALA B 1 239 ? 17.75 -3.76 -25.25 1 77.88 239 ALA B O 1
ATOM 4625 N N . ASP B 1 240 ? 17.328 -3.025 -27.375 1 74.88 240 ASP B N 1
ATOM 4626 C CA . ASP B 1 240 ? 18.625 -2.373 -27.547 1 74.88 240 ASP B CA 1
ATOM 4627 C C . ASP B 1 240 ? 18.828 -1.265 -26.516 1 74.88 240 ASP B C 1
ATOM 4629 O O . ASP B 1 240 ? 19.906 -1.122 -25.953 1 74.88 240 ASP B O 1
ATOM 4633 N N . TYR B 1 241 ? 17.812 -0.565 -26.312 1 75.06 241 TYR B N 1
ATOM 4634 C CA . TYR B 1 241 ? 17.859 0.557 -25.375 1 75.06 241 TYR B CA 1
ATOM 4635 C C . TYR B 1 241 ? 18.234 0.086 -23.984 1 75.06 241 TYR B C 1
ATOM 4637 O O . TYR B 1 241 ? 19.016 0.736 -23.281 1 75.06 241 TYR B O 1
ATOM 4645 N N . PHE B 1 242 ? 17.719 -0.976 -23.625 1 70.62 242 PHE B N 1
ATOM 4646 C CA . PHE B 1 242 ? 17.922 -1.464 -22.266 1 70.62 242 PHE B CA 1
ATOM 4647 C C . PHE B 1 242 ? 19.047 -2.498 -22.234 1 70.62 242 PHE B C 1
ATOM 4649 O O . PHE B 1 242 ? 19.312 -3.098 -21.188 1 70.62 242 PHE B O 1
ATOM 4656 N N . GLY B 1 243 ? 19.609 -2.703 -23.469 1 62.75 243 GLY B N 1
ATOM 4657 C CA . GLY B 1 243 ? 20.781 -3.562 -23.562 1 62.75 243 GLY B CA 1
ATOM 4658 C C . GLY B 1 243 ? 20.438 -5.039 -23.516 1 62.75 243 GLY B C 1
ATOM 4659 O O . GLY B 1 243 ? 21.219 -5.84 -22.984 1 62.75 243 GLY B O 1
ATOM 4660 N N . TYR B 1 244 ? 19.328 -5.332 -23.984 1 66.31 244 TYR B N 1
ATOM 4661 C CA . TYR B 1 244 ? 18.906 -6.73 -24.016 1 66.31 244 TYR B CA 1
ATOM 4662 C C . TYR B 1 244 ? 18.797 -7.242 -25.438 1 66.31 244 TYR B C 1
ATOM 4664 O O . TYR B 1 244 ? 18.625 -6.453 -26.375 1 66.31 244 TYR B O 1
ATOM 4672 N N . HIS B 1 245 ? 19.016 -8.492 -25.656 1 68.75 245 HIS B N 1
ATOM 4673 C CA . HIS B 1 245 ? 18.531 -9.125 -26.875 1 68.75 245 HIS B CA 1
ATOM 4674 C C . HIS B 1 245 ? 17.016 -9.148 -26.922 1 68.75 245 HIS B C 1
ATOM 4676 O O . HIS B 1 245 ? 16.344 -9.344 -25.906 1 68.75 245 HIS B O 1
ATOM 4682 N N . PRO B 1 246 ? 16.406 -8.938 -28.141 1 76.44 246 PRO B N 1
ATOM 4683 C CA . PRO B 1 246 ? 14.945 -8.844 -28.266 1 76.44 246 PRO B CA 1
ATOM 4684 C C . PRO B 1 246 ? 14.227 -10.047 -27.656 1 76.44 246 PRO B C 1
ATOM 4686 O O . PRO B 1 246 ? 13.18 -9.898 -27.031 1 76.44 246 PRO B O 1
ATOM 4689 N N . LYS B 1 247 ? 14.82 -11.148 -27.828 1 67.44 247 LYS B N 1
ATOM 4690 C CA . LYS B 1 247 ? 14.203 -12.359 -27.281 1 67.44 247 LYS B CA 1
ATOM 4691 C C . LYS B 1 247 ? 14.148 -12.305 -25.75 1 67.44 247 LYS B C 1
ATOM 4693 O O . LYS B 1 247 ? 13.133 -12.656 -25.156 1 67.44 247 LYS B O 1
ATOM 4698 N N . HIS B 1 248 ? 15.297 -11.891 -25.172 1 65.44 248 HIS B N 1
ATOM 4699 C CA . HIS B 1 248 ? 15.367 -11.758 -23.719 1 65.44 248 HIS B CA 1
ATOM 4700 C C . HIS B 1 248 ? 14.438 -10.656 -23.234 1 65.44 248 HIS B C 1
ATOM 4702 O O . HIS B 1 248 ? 13.758 -10.82 -22.203 1 65.44 248 HIS B O 1
ATOM 4708 N N . PHE B 1 249 ? 14.453 -9.516 -23.938 1 74.06 249 PHE B N 1
ATOM 4709 C CA . PHE B 1 249 ? 13.547 -8.43 -23.578 1 74.06 249 PHE B CA 1
ATOM 4710 C C . PHE B 1 249 ? 12.102 -8.898 -23.609 1 74.06 249 PHE B C 1
ATOM 4712 O O . PHE B 1 249 ? 11.336 -8.602 -22.688 1 74.06 249 PHE B O 1
ATOM 4719 N N . SER B 1 250 ? 11.734 -9.578 -24.734 1 74.81 250 SER B N 1
ATOM 4720 C CA . SER B 1 250 ? 10.375 -10.086 -24.875 1 74.81 250 SER B CA 1
ATOM 4721 C C . SER B 1 250 ? 9.984 -10.984 -23.719 1 74.81 250 SER B C 1
ATOM 4723 O O . SER B 1 250 ? 8.859 -10.914 -23.219 1 74.81 250 SER B O 1
ATOM 4725 N N . ARG B 1 251 ? 10.93 -11.672 -23.266 1 64.06 251 ARG B N 1
ATOM 4726 C CA . ARG B 1 251 ? 10.703 -12.57 -22.141 1 64.06 251 ARG B CA 1
ATOM 4727 C C . ARG B 1 251 ? 10.492 -11.781 -20.844 1 64.06 251 ARG B C 1
ATOM 4729 O O . ARG B 1 251 ? 9.594 -12.102 -20.062 1 64.06 251 ARG B O 1
ATOM 4736 N N . ILE B 1 252 ? 11.359 -10.773 -20.75 1 65.56 252 ILE B N 1
ATOM 4737 C CA . ILE B 1 252 ? 11.258 -9.906 -19.578 1 65.56 252 ILE B CA 1
ATOM 4738 C C . ILE B 1 252 ? 9.875 -9.266 -19.531 1 65.56 252 ILE B C 1
ATOM 4740 O O . ILE B 1 252 ? 9.219 -9.266 -18.484 1 65.56 252 ILE B O 1
ATOM 4744 N N . ILE B 1 253 ? 9.445 -8.727 -20.688 1 71.25 253 ILE B N 1
ATOM 4745 C CA . ILE B 1 253 ? 8.164 -8.031 -20.797 1 71.25 253 ILE B CA 1
ATOM 4746 C C . ILE B 1 253 ? 7.023 -9.016 -20.547 1 71.25 253 ILE B C 1
ATOM 4748 O O . ILE B 1 253 ? 6.094 -8.727 -19.781 1 71.25 253 ILE B O 1
ATOM 4752 N N . HIS B 1 254 ? 7.129 -10.094 -21.25 1 70.25 254 HIS B N 1
ATOM 4753 C CA . HIS B 1 254 ? 6.078 -11.094 -21.125 1 70.25 254 HIS B CA 1
ATOM 4754 C C . HIS B 1 254 ? 5.969 -11.594 -19.688 1 70.25 254 HIS B C 1
ATOM 4756 O O . HIS B 1 254 ? 4.867 -11.742 -19.156 1 70.25 254 HIS B O 1
ATOM 4762 N N . GLN B 1 255 ? 7.121 -11.719 -19.125 1 56.66 255 GLN B N 1
ATOM 4763 C CA . GLN B 1 255 ? 7.184 -12.195 -17.75 1 56.66 255 GLN B CA 1
ATOM 4764 C C . GLN B 1 255 ? 6.629 -11.148 -16.781 1 56.66 255 GLN B C 1
ATOM 4766 O O . GLN B 1 255 ? 5.945 -11.492 -15.812 1 56.66 255 GLN B O 1
ATOM 4771 N N . ALA B 1 256 ? 6.961 -9.938 -17.156 1 57.31 256 ALA B N 1
ATOM 4772 C CA . ALA B 1 256 ? 6.605 -8.812 -16.281 1 57.31 256 ALA B CA 1
ATOM 4773 C C . ALA B 1 256 ? 5.133 -8.453 -16.422 1 57.31 256 ALA B C 1
ATOM 4775 O O . ALA B 1 256 ? 4.492 -8.031 -15.461 1 57.31 256 ALA B O 1
ATOM 4776 N N . THR B 1 257 ? 4.531 -8.562 -17.688 1 59.94 257 THR B N 1
ATOM 4777 C CA . THR B 1 257 ? 3.229 -7.977 -17.953 1 59.94 257 THR B CA 1
ATOM 4778 C C . THR B 1 257 ? 2.205 -9.055 -18.297 1 59.94 257 THR B C 1
ATOM 4780 O O . THR B 1 257 ? 1.002 -8.789 -18.328 1 59.94 257 THR B O 1
ATOM 4783 N N . GLY B 1 258 ? 2.631 -10.242 -18.453 1 56.88 258 GLY B N 1
ATOM 4784 C CA . GLY B 1 258 ? 1.771 -11.32 -18.922 1 56.88 258 GLY B CA 1
ATOM 4785 C C . GLY B 1 258 ? 1.434 -11.227 -20.391 1 56.88 258 GLY B C 1
ATOM 4786 O O . GLY B 1 258 ? 0.734 -12.086 -20.938 1 56.88 258 GLY B O 1
ATOM 4787 N N . GLN B 1 259 ? 1.781 -10.234 -20.938 1 71.69 259 GLN B N 1
ATOM 4788 C CA . GLN B 1 259 ? 1.541 -9.992 -22.359 1 71.69 259 GLN B CA 1
ATOM 4789 C C . GLN B 1 259 ? 2.854 -9.945 -23.125 1 71.69 259 GLN B C 1
ATOM 4791 O O . GLN B 1 259 ? 3.895 -9.586 -22.578 1 71.69 259 GLN B O 1
ATOM 4796 N N . THR B 1 260 ? 2.807 -10.57 -24.312 1 79.94 260 THR B N 1
ATOM 4797 C CA . THR B 1 260 ? 3.943 -10.305 -25.188 1 79.94 260 THR B CA 1
ATOM 4798 C C . THR B 1 260 ? 4.125 -8.805 -25.391 1 79.94 260 THR B C 1
ATOM 4800 O O . THR B 1 260 ? 3.199 -8.023 -25.156 1 79.94 260 THR B O 1
ATOM 4803 N N . PHE B 1 261 ? 5.375 -8.453 -25.734 1 85.62 261 PHE B N 1
ATOM 4804 C CA . PHE B 1 261 ? 5.633 -7.059 -26.094 1 85.62 261 PHE B CA 1
ATOM 4805 C C . PHE B 1 261 ? 4.602 -6.559 -27.094 1 85.62 261 PHE B C 1
ATOM 4807 O O . PHE B 1 261 ? 4.055 -5.465 -26.938 1 85.62 261 PHE B O 1
ATOM 4814 N N . THR B 1 262 ? 4.34 -7.453 -28.047 1 86.31 262 THR B N 1
ATOM 4815 C CA . THR B 1 262 ? 3.43 -7.074 -29.109 1 86.31 262 THR B CA 1
ATOM 4816 C C . THR B 1 262 ? 2.016 -6.863 -28.578 1 86.31 262 THR B C 1
ATOM 4818 O O . THR B 1 262 ? 1.348 -5.895 -28.938 1 86.31 262 THR B O 1
ATOM 4821 N N . ASP B 1 263 ? 1.565 -7.75 -27.734 1 86.38 263 ASP B N 1
ATOM 4822 C CA . ASP B 1 263 ? 0.22 -7.633 -27.172 1 86.38 263 ASP B CA 1
ATOM 4823 C C . ASP B 1 263 ? 0.106 -6.418 -26.266 1 86.38 263 ASP B C 1
ATOM 4825 O O . ASP B 1 263 ? -0.892 -5.695 -26.297 1 86.38 263 ASP B O 1
ATOM 4829 N N . LEU B 1 264 ? 1.141 -6.324 -25.422 1 84.44 264 LEU B N 1
ATOM 4830 C CA . LEU B 1 264 ? 1.186 -5.18 -24.516 1 84.44 264 LEU B CA 1
ATOM 4831 C C . LEU B 1 264 ? 1.104 -3.871 -25.297 1 84.44 264 LEU B C 1
ATOM 4833 O O . LEU B 1 264 ? 0.357 -2.965 -24.922 1 84.44 264 LEU B O 1
ATOM 4837 N N . LEU B 1 265 ? 1.909 -3.789 -26.297 1 88.75 265 LEU B N 1
ATOM 4838 C CA . LEU B 1 265 ? 1.943 -2.6 -27.141 1 88.75 265 LEU B CA 1
ATOM 4839 C C . LEU B 1 265 ? 0.6 -2.379 -27.828 1 88.75 265 LEU B C 1
ATOM 4841 O O . LEU B 1 265 ? 0.109 -1.25 -27.891 1 88.75 265 LEU B O 1
ATOM 4845 N N . LEU B 1 266 ? 0.025 -3.471 -28.266 1 90.06 266 LEU B N 1
ATOM 4846 C CA . LEU B 1 266 ? -1.273 -3.387 -28.938 1 90.06 266 LEU B CA 1
ATOM 4847 C C . LEU B 1 266 ? -2.338 -2.871 -27.969 1 90.06 266 LEU B C 1
ATOM 4849 O O . LEU B 1 266 ? -3.127 -1.99 -28.328 1 90.06 266 LEU B O 1
ATOM 4853 N N . ASP B 1 267 ? -2.359 -3.447 -26.875 1 86.06 267 ASP B N 1
ATOM 4854 C CA . ASP B 1 267 ? -3.326 -3.047 -25.859 1 86.06 267 ASP B CA 1
ATOM 4855 C C . ASP B 1 267 ? -3.195 -1.562 -25.531 1 86.06 267 ASP B C 1
ATOM 4857 O O . ASP B 1 267 ? -4.195 -0.841 -25.469 1 86.06 267 ASP B O 1
ATOM 4861 N N . LEU B 1 268 ? -1.997 -1.203 -25.25 1 85.31 268 LEU B N 1
ATOM 4862 C CA . LEU B 1 268 ? -1.719 0.196 -24.938 1 85.31 268 LEU B CA 1
ATOM 4863 C C . LEU B 1 268 ? -2.154 1.102 -26.078 1 85.31 268 LEU B C 1
ATOM 4865 O O . LEU B 1 268 ? -2.816 2.117 -25.859 1 85.31 268 LEU B O 1
ATOM 4869 N N . ARG B 1 269 ? -1.799 0.752 -27.203 1 89.12 269 ARG B N 1
ATOM 4870 C CA . ARG B 1 269 ? -2.121 1.559 -28.375 1 89.12 269 ARG B CA 1
ATOM 4871 C C . ARG B 1 269 ? -3.629 1.636 -28.594 1 89.12 269 ARG B C 1
ATOM 4873 O O . ARG B 1 269 ? -4.16 2.695 -28.938 1 89.12 269 ARG B O 1
ATOM 4880 N N . MET B 1 270 ? -4.309 0.555 -28.375 1 89.38 270 MET B N 1
ATOM 4881 C CA . MET B 1 270 ? -5.762 0.556 -28.547 1 89.38 270 MET B CA 1
ATOM 4882 C C . MET B 1 270 ? -6.43 1.432 -27.484 1 89.38 270 MET B C 1
ATOM 4884 O O . MET B 1 270 ? -7.387 2.146 -27.781 1 89.38 270 MET B O 1
ATOM 4888 N N . ARG B 1 271 ? -5.973 1.331 -26.359 1 82.81 271 ARG B N 1
ATOM 4889 C CA . ARG B 1 271 ? -6.52 2.178 -25.297 1 82.81 271 ARG B CA 1
ATOM 4890 C C . ARG B 1 271 ? -6.289 3.652 -25.609 1 82.81 271 ARG B C 1
ATOM 4892 O O . ARG B 1 271 ? -7.188 4.477 -25.422 1 82.81 271 ARG B O 1
ATOM 4899 N N . CYS B 1 272 ? -5.105 3.877 -26 1 81.06 272 CYS B N 1
ATOM 4900 C CA . CYS B 1 272 ? -4.789 5.25 -26.391 1 81.06 272 CYS B CA 1
ATOM 4901 C C . CYS B 1 272 ? -5.664 5.707 -27.547 1 81.06 272 CYS B C 1
ATOM 4903 O O . CYS B 1 272 ? -6.152 6.84 -27.547 1 81.06 272 CYS B O 1
ATOM 4905 N N . ALA B 1 273 ? -5.805 4.852 -28.422 1 88.19 273 ALA B N 1
ATOM 4906 C CA . ALA B 1 273 ? -6.684 5.168 -29.547 1 88.19 273 ALA B CA 1
ATOM 4907 C C . ALA B 1 273 ? -8.094 5.477 -29.062 1 88.19 273 ALA B C 1
ATOM 4909 O O . ALA B 1 273 ? -8.719 6.441 -29.531 1 88.19 273 ALA B O 1
ATOM 4910 N N . LYS B 1 274 ? -8.523 4.633 -28.234 1 85.62 274 LYS B N 1
ATOM 4911 C CA . LYS B 1 274 ? -9.859 4.844 -27.688 1 85.62 274 LYS B CA 1
ATOM 4912 C C . LYS B 1 274 ? -9.969 6.211 -27.016 1 85.62 274 LYS B C 1
ATOM 4914 O O . LYS B 1 274 ? -10.961 6.918 -27.219 1 85.62 274 LYS B O 1
ATOM 4919 N N . GLU B 1 275 ? -9.008 6.496 -26.359 1 78.94 275 GLU B N 1
ATOM 4920 C CA . GLU B 1 275 ? -8.984 7.785 -25.672 1 78.94 275 GLU B CA 1
ATOM 4921 C C . GLU B 1 275 ? -8.984 8.938 -26.672 1 78.94 275 GLU B C 1
ATOM 4923 O O . GLU B 1 275 ? -9.672 9.938 -26.484 1 78.94 275 GLU B O 1
ATOM 4928 N N . LEU B 1 276 ? -8.234 8.742 -27.688 1 80.25 276 LEU B N 1
ATOM 4929 C CA . LEU B 1 276 ? -8.148 9.766 -28.719 1 80.25 276 LEU B CA 1
ATOM 4930 C C . LEU B 1 276 ? -9.469 9.898 -29.469 1 80.25 276 LEU B C 1
ATOM 4932 O O . LEU B 1 276 ? -9.867 11 -29.844 1 80.25 276 LEU B O 1
ATOM 4936 N N . LEU B 1 277 ? -10.102 8.844 -29.609 1 85.12 277 LEU B N 1
ATOM 4937 C CA . LEU B 1 277 ? -11.391 8.852 -30.312 1 85.12 277 LEU B CA 1
ATOM 4938 C C . LEU B 1 277 ? -12.438 9.602 -29.484 1 85.12 277 LEU B C 1
ATOM 4940 O O . LEU B 1 277 ? -13.344 10.219 -30.062 1 85.12 277 LEU B O 1
ATOM 4944 N N . GLN B 1 278 ? -12.203 9.5 -28.266 1 76.44 278 GLN B N 1
ATOM 4945 C CA . GLN B 1 278 ? -13.164 10.109 -27.359 1 76.44 278 GLN B CA 1
ATOM 4946 C C . GLN B 1 278 ? -12.906 11.609 -27.203 1 76.44 278 GLN B C 1
ATOM 4948 O O . GLN B 1 278 ? -13.844 12.391 -27.047 1 76.44 278 GLN B O 1
ATOM 4953 N N . ASN B 1 279 ? -11.695 11.961 -27.422 1 64.44 279 ASN B N 1
ATOM 4954 C CA . ASN B 1 279 ? -11.352 13.297 -26.953 1 64.44 279 ASN B CA 1
ATOM 4955 C C . ASN B 1 279 ? -10.805 14.172 -28.078 1 64.44 279 ASN B C 1
ATOM 4957 O O . ASN B 1 279 ? -10.398 15.312 -27.844 1 64.44 279 ASN B O 1
ATOM 4961 N N . ASN B 1 280 ? -10.68 13.578 -29.266 1 66.31 280 ASN B N 1
ATOM 4962 C CA . ASN B 1 280 ? -10.031 14.32 -30.344 1 66.31 280 ASN B CA 1
ATOM 4963 C C . ASN B 1 280 ? -10.852 14.266 -31.625 1 66.31 280 ASN B C 1
ATOM 4965 O O . ASN B 1 280 ? -11.68 13.375 -31.797 1 66.31 280 ASN B O 1
ATOM 4969 N N . SER B 1 281 ? -10.672 15.336 -32.469 1 77.44 281 SER B N 1
ATOM 4970 C CA . SER B 1 281 ? -11.375 15.422 -33.719 1 77.44 281 SER B CA 1
ATOM 4971 C C . SER B 1 281 ? -10.547 14.828 -34.875 1 77.44 281 SER B C 1
ATOM 4973 O O . SER B 1 281 ? -10.922 14.922 -36.031 1 77.44 281 SER B O 1
ATOM 4975 N N . LEU B 1 282 ? -9.492 14.188 -34.5 1 81.25 282 LEU B N 1
ATOM 4976 C CA . LEU B 1 282 ? -8.664 13.555 -35.531 1 81.25 282 LEU B CA 1
ATOM 4977 C C . LEU B 1 282 ? -9.445 12.461 -36.25 1 81.25 282 LEU B C 1
ATOM 4979 O O . LEU B 1 282 ? -10.328 11.828 -35.688 1 81.25 282 LEU B O 1
ATOM 4983 N N . SER B 1 283 ? -9.109 12.445 -37.531 1 88.38 283 SER B N 1
ATOM 4984 C CA . SER B 1 283 ? -9.711 11.336 -38.25 1 88.38 283 SER B CA 1
ATOM 4985 C C . SER B 1 283 ? -9.227 9.992 -37.719 1 88.38 283 SER B C 1
ATOM 4987 O O . SER B 1 283 ? -8.195 9.914 -37.062 1 88.38 283 SER B O 1
ATOM 4989 N N . ILE B 1 284 ? -9.945 9.039 -38 1 90.06 284 ILE B N 1
ATOM 4990 C CA . ILE B 1 284 ? -9.602 7.691 -37.562 1 90.06 284 ILE B CA 1
ATOM 4991 C C . ILE B 1 284 ? -8.242 7.293 -38.125 1 90.06 284 ILE B C 1
ATOM 4993 O O . ILE B 1 284 ? -7.438 6.656 -37.438 1 90.06 284 ILE B O 1
ATOM 4997 N N . THR B 1 285 ? -8.055 7.742 -39.375 1 90.69 285 THR B N 1
ATOM 4998 C CA . THR B 1 285 ? -6.781 7.457 -40 1 90.69 285 THR B CA 1
ATOM 4999 C C . THR B 1 285 ? -5.637 8.156 -39.281 1 90.69 285 THR B C 1
ATOM 5001 O O . THR B 1 285 ? -4.57 7.57 -39.094 1 90.69 285 THR B O 1
ATOM 5004 N N . GLU B 1 286 ? -5.863 9.305 -38.906 1 89.12 286 GLU B N 1
ATOM 5005 C CA . GLU B 1 286 ? -4.852 10.055 -38.188 1 89.12 286 GLU B CA 1
ATOM 5006 C C . GLU B 1 286 ? -4.57 9.422 -36.812 1 89.12 286 GLU B C 1
ATOM 5008 O O . GLU B 1 286 ? -3.418 9.344 -36.375 1 89.12 286 GLU B O 1
ATOM 5013 N N . ILE B 1 287 ? -5.605 8.977 -36.156 1 90.44 287 ILE B N 1
ATOM 5014 C CA . ILE B 1 287 ? -5.477 8.336 -34.875 1 90.44 287 ILE B CA 1
ATOM 5015 C C . ILE B 1 287 ? -4.711 7.027 -35 1 90.44 287 ILE B C 1
ATOM 5017 O O . ILE B 1 287 ? -3.809 6.734 -34.219 1 90.44 287 ILE B O 1
ATOM 5021 N N . MET B 1 288 ? -5.066 6.344 -36 1 92 288 MET B N 1
ATOM 5022 C CA . MET B 1 288 ? -4.367 5.098 -36.312 1 92 288 MET B CA 1
ATOM 5023 C C . MET B 1 288 ? -2.869 5.34 -36.469 1 92 288 MET B C 1
ATOM 5025 O O . MET B 1 288 ? -2.061 4.621 -35.875 1 92 288 MET B O 1
ATOM 5029 N N . HIS B 1 289 ? -2.504 6.398 -37.188 1 87.5 289 HIS B N 1
ATOM 5030 C CA . HIS B 1 289 ? -1.1 6.723 -37.406 1 87.5 289 HIS B CA 1
ATOM 5031 C C . HIS B 1 289 ? -0.434 7.199 -36.125 1 87.5 289 HIS B C 1
ATOM 5033 O O . HIS B 1 289 ? 0.725 6.867 -35.844 1 87.5 289 HIS B O 1
ATOM 5039 N N . GLN B 1 290 ? -1.177 7.824 -35.344 1 84.44 290 GLN B N 1
ATOM 5040 C CA . GLN B 1 290 ? -0.636 8.391 -34.125 1 84.44 290 GLN B CA 1
ATOM 5041 C C . GLN B 1 290 ? -0.265 7.301 -33.125 1 84.44 290 GLN B C 1
ATOM 5043 O O . GLN B 1 290 ? 0.717 7.43 -32.406 1 84.44 290 GLN B O 1
ATOM 5048 N N . VAL B 1 291 ? -1.061 6.348 -33.219 1 89.25 291 VAL B N 1
ATOM 5049 C CA . VAL B 1 291 ? -0.797 5.312 -32.219 1 89.25 291 VAL B CA 1
ATOM 5050 C C . VAL B 1 291 ? 0.175 4.281 -32.781 1 89.25 291 VAL B C 1
ATOM 5052 O O . VAL B 1 291 ? 0.574 3.346 -32.094 1 89.25 291 VAL B O 1
ATOM 5055 N N . GLY B 1 292 ? 0.56 4.383 -34.031 1 88.75 292 GLY B N 1
ATOM 5056 C CA . GLY B 1 292 ? 1.694 3.615 -34.531 1 88.75 292 GLY B CA 1
ATOM 5057 C C . GLY B 1 292 ? 1.312 2.582 -35.562 1 88.75 292 GLY B C 1
ATOM 5058 O O . GLY B 1 292 ? 2.074 1.651 -35.844 1 88.75 292 GLY B O 1
ATOM 5059 N N . TYR B 1 293 ? 0.073 2.7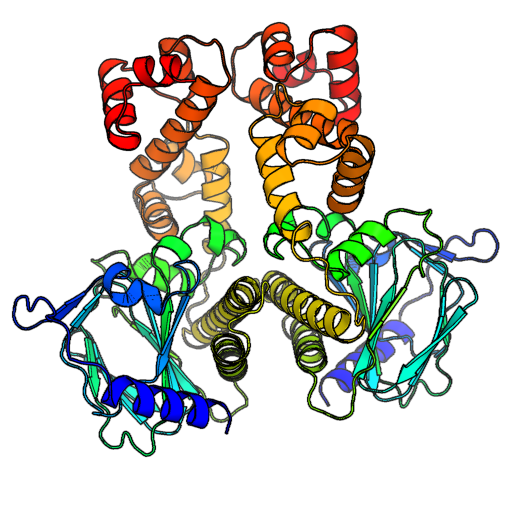42 -36.188 1 90.5 293 TYR B N 1
ATOM 5060 C CA . TYR B 1 293 ? -0.323 1.761 -37.188 1 90.5 293 TYR B CA 1
ATOM 5061 C C . TYR B 1 293 ? -0.592 2.432 -38.531 1 90.5 293 TYR B C 1
ATOM 5063 O O . TYR B 1 293 ? -0.841 3.637 -38.594 1 90.5 293 TYR B O 1
ATOM 5071 N N . HIS B 1 294 ? -0.464 1.538 -39.594 1 89.56 294 HIS B N 1
ATOM 5072 C CA . HIS B 1 294 ? -0.604 2.104 -40.906 1 89.56 294 HIS B CA 1
ATOM 5073 C C . HIS B 1 294 ? -1.613 1.315 -41.75 1 89.56 294 HIS B C 1
ATOM 5075 O O . HIS B 1 294 ? -1.922 1.692 -42.875 1 89.56 294 HIS B O 1
ATOM 5081 N N . ASN B 1 295 ? -2.045 0.246 -41.25 1 89.88 295 ASN B N 1
ATOM 5082 C CA . ASN B 1 295 ? -3.053 -0.571 -41.906 1 89.88 295 ASN B CA 1
ATOM 5083 C C . ASN B 1 295 ? -4.426 -0.403 -41.281 1 89.88 295 ASN B C 1
ATOM 5085 O O . ASN B 1 295 ? -4.676 -0.92 -40.188 1 89.88 295 ASN B O 1
ATOM 5089 N N . TYR B 1 296 ? -5.363 0.339 -42.031 1 91.06 296 TYR B N 1
ATOM 5090 C CA . TYR B 1 296 ? -6.668 0.696 -41.469 1 91.06 296 TYR B CA 1
ATOM 5091 C C . TYR B 1 296 ? -7.488 -0.55 -41.156 1 91.06 296 TYR B C 1
ATOM 5093 O O . TYR B 1 296 ? -8.102 -0.643 -40.094 1 91.06 296 TYR B O 1
ATOM 5101 N N . LYS B 1 297 ? -7.496 -1.455 -42.125 1 91.06 297 LYS B N 1
ATOM 5102 C CA . LYS B 1 297 ? -8.289 -2.666 -41.906 1 91.06 297 LYS B CA 1
ATOM 5103 C C . LYS B 1 297 ? -7.836 -3.414 -40.656 1 91.06 297 LYS B C 1
ATOM 5105 O O . LYS B 1 297 ? -8.664 -3.828 -39.844 1 91.06 297 LYS B O 1
ATOM 5110 N N . TRP B 1 298 ? -6.602 -3.59 -40.594 1 92.38 298 TRP B N 1
ATOM 5111 C CA . TRP B 1 298 ? -6.043 -4.281 -39.438 1 92.38 298 TRP B CA 1
ATOM 5112 C C . TRP B 1 298 ? -6.34 -3.52 -38.156 1 92.38 298 TRP B C 1
ATOM 5114 O O . TRP B 1 298 ? -6.773 -4.109 -37.156 1 92.38 298 TRP B O 1
ATOM 5124 N N . PHE B 1 299 ? -6.137 -2.25 -38.156 1 94.81 299 PHE B N 1
ATOM 5125 C CA . PHE B 1 299 ? -6.398 -1.399 -37 1 94.81 299 PHE B CA 1
ATOM 5126 C C . PHE B 1 299 ? -7.859 -1.502 -36.594 1 94.81 299 PHE B C 1
ATOM 5128 O O . PHE B 1 299 ? -8.156 -1.714 -35.406 1 94.81 299 PHE B O 1
ATOM 5135 N N . SER B 1 300 ? -8.727 -1.278 -37.5 1 92.44 300 SER B N 1
ATOM 5136 C CA . SER B 1 300 ? -10.156 -1.329 -37.219 1 92.44 300 SER B CA 1
ATOM 5137 C C . SER B 1 300 ? -10.555 -2.682 -36.625 1 92.44 300 SER B C 1
ATOM 5139 O O . SER B 1 300 ? -11.359 -2.75 -35.688 1 92.44 300 SER B O 1
ATOM 5141 N N . ASN B 1 301 ? -9.953 -3.76 -37.156 1 93.31 301 ASN B N 1
ATOM 5142 C CA . ASN B 1 301 ? -10.242 -5.105 -36.688 1 93.31 301 ASN B CA 1
ATOM 5143 C C . ASN B 1 301 ? -9.75 -5.301 -35.25 1 93.31 301 ASN B C 1
ATOM 5145 O O . ASN B 1 301 ? -10.445 -5.895 -34.438 1 93.31 301 ASN B O 1
ATOM 5149 N N . GLN B 1 302 ? -8.594 -4.848 -35 1 93.31 302 GLN B N 1
ATOM 5150 C CA . GLN B 1 302 ? -8.031 -4.988 -33.656 1 93.31 302 GLN B CA 1
ATOM 5151 C C . GLN B 1 302 ? -8.828 -4.18 -32.625 1 93.31 302 GLN B C 1
ATOM 5153 O O . GLN B 1 302 ? -9.047 -4.633 -31.516 1 93.31 302 GLN B O 1
ATOM 5158 N N . PHE B 1 303 ? -9.234 -3.002 -32.969 1 94.25 303 PHE B N 1
ATOM 5159 C CA . PHE B 1 303 ? -10.062 -2.16 -32.094 1 94.25 303 PHE B CA 1
ATOM 5160 C C . PHE B 1 303 ? -11.398 -2.828 -31.812 1 94.25 303 PHE B C 1
ATOM 5162 O O . PHE B 1 303 ? -11.844 -2.865 -30.656 1 94.25 303 PHE B O 1
ATOM 5169 N N . GLN B 1 304 ? -11.953 -3.348 -32.812 1 92.12 304 GLN B N 1
ATOM 5170 C CA . GLN B 1 304 ? -13.227 -4.055 -32.688 1 92.12 304 GLN B CA 1
ATOM 5171 C C . GLN B 1 304 ? -13.078 -5.27 -31.766 1 92.12 304 GLN B C 1
ATOM 5173 O O . GLN B 1 304 ? -13.945 -5.531 -30.922 1 92.12 304 GLN B O 1
ATOM 5178 N N . LYS B 1 305 ? -12.109 -5.984 -31.953 1 89.94 305 LYS B N 1
ATOM 5179 C CA . LYS B 1 305 ? -11.852 -7.164 -31.125 1 89.94 305 LYS B CA 1
ATOM 5180 C C . LYS B 1 305 ? -11.719 -6.789 -29.656 1 89.94 305 LYS B C 1
ATOM 5182 O O . LYS B 1 305 ? -12.195 -7.516 -28.781 1 89.94 305 LYS B O 1
ATOM 5187 N N . LYS B 1 306 ? -11.086 -5.73 -29.438 1 86.56 306 LYS B N 1
ATOM 5188 C CA . LYS B 1 306 ? -10.805 -5.336 -28.062 1 86.56 306 LYS B CA 1
ATOM 5189 C C . LYS B 1 306 ? -12.031 -4.688 -27.422 1 86.56 306 LYS B C 1
ATOM 5191 O O . LYS B 1 306 ? -12.312 -4.926 -26.25 1 86.56 306 LYS B O 1
ATOM 5196 N N . PHE B 1 307 ? -12.758 -3.863 -28.094 1 87.5 307 PHE B N 1
ATOM 5197 C CA . PHE B 1 307 ? -13.773 -3.027 -27.469 1 87.5 307 PHE B CA 1
ATOM 5198 C C . PHE B 1 307 ? -15.164 -3.396 -27.969 1 87.5 307 PHE B C 1
ATOM 5200 O O . PHE B 1 307 ? -16.156 -2.744 -27.625 1 87.5 307 PHE B O 1
ATOM 5207 N N . ASP B 1 308 ? -15.234 -4.383 -28.766 1 85.81 308 ASP B N 1
ATOM 5208 C CA . ASP B 1 308 ? -16.469 -4.965 -29.281 1 85.81 308 ASP B CA 1
ATOM 5209 C C . ASP B 1 308 ? -17.266 -3.939 -30.109 1 85.81 308 ASP B C 1
ATOM 5211 O O . ASP B 1 308 ? -18.484 -4 -30.172 1 85.81 308 ASP B O 1
ATOM 5215 N N . MET B 1 309 ? -16.562 -2.938 -30.625 1 86.88 309 MET B N 1
ATOM 5216 C CA . MET B 1 309 ? -17.109 -1.966 -31.562 1 86.88 309 MET B CA 1
ATOM 5217 C C . MET B 1 309 ? -16.016 -1.362 -32.438 1 86.88 309 MET B C 1
ATOM 5219 O O . MET B 1 309 ? -14.875 -1.223 -32 1 86.88 309 MET B O 1
ATOM 5223 N N . SER B 1 310 ? -16.422 -0.999 -33.719 1 91.38 310 SER B N 1
ATOM 5224 C CA . SER B 1 310 ? -15.445 -0.386 -34.594 1 91.38 310 SER B CA 1
ATOM 5225 C C . SER B 1 310 ? -15.086 1.023 -34.156 1 91.38 310 SER B C 1
ATOM 5227 O O . SER B 1 310 ? -15.844 1.661 -33.406 1 91.38 310 SER B O 1
ATOM 5229 N N . PRO B 1 311 ? -13.852 1.412 -34.594 1 92 311 PRO B N 1
ATOM 5230 C CA . PRO B 1 311 ? -13.484 2.787 -34.25 1 92 311 PRO B CA 1
ATOM 5231 C C . PRO B 1 311 ? -14.531 3.807 -34.688 1 92 311 PRO B C 1
ATOM 5233 O O . PRO B 1 311 ? -14.836 4.75 -33.938 1 92 311 PRO B O 1
ATOM 5236 N N . LYS B 1 312 ? -15.062 3.666 -35.844 1 90.25 312 LYS B N 1
ATOM 5237 C CA . LYS B 1 312 ? -16.078 4.57 -36.375 1 90.25 312 LYS B CA 1
ATOM 5238 C C . LYS B 1 312 ? -17.328 4.562 -35.5 1 90.25 312 LYS B C 1
ATOM 5240 O O . LYS B 1 312 ? -17.844 5.625 -35.125 1 90.25 312 LYS B O 1
ATOM 5245 N N . LYS B 1 313 ? -17.781 3.365 -35.188 1 88.81 313 LYS B N 1
ATOM 5246 C CA . LYS B 1 313 ? -18.953 3.24 -34.312 1 88.81 313 LYS B CA 1
ATOM 5247 C C . LYS B 1 313 ? -18.719 3.885 -32.969 1 88.81 313 LYS B C 1
ATOM 5249 O O . LYS B 1 313 ? -19.594 4.543 -32.406 1 88.81 313 LYS B O 1
ATOM 5254 N N . TYR B 1 314 ? -17.547 3.611 -32.469 1 88.62 314 TYR B N 1
ATOM 5255 C CA . TYR B 1 314 ? -17.219 4.18 -31.172 1 88.62 314 TYR B CA 1
ATOM 5256 C C . TYR B 1 314 ? -17.25 5.699 -31.219 1 88.62 314 TYR B C 1
ATOM 5258 O O . TYR B 1 314 ? -17.797 6.34 -30.312 1 88.62 314 TYR B O 1
ATOM 5266 N N . ARG B 1 315 ? -16.672 6.273 -32.219 1 85.81 315 ARG B N 1
ATOM 5267 C CA . ARG B 1 315 ? -16.672 7.723 -32.406 1 85.81 315 ARG B CA 1
ATOM 5268 C C . ARG B 1 315 ? -18.094 8.266 -32.438 1 85.81 315 ARG B C 1
ATOM 5270 O O . ARG B 1 315 ? -18.375 9.328 -31.859 1 85.81 315 ARG B O 1
ATOM 5277 N N . ASP B 1 316 ? -18.875 7.527 -32.969 1 80.69 316 ASP B N 1
ATOM 5278 C CA . ASP B 1 316 ? -20.266 7.953 -33.094 1 80.69 316 ASP B CA 1
ATOM 5279 C C . ASP B 1 316 ? -20.984 7.906 -31.734 1 80.69 316 ASP B C 1
ATOM 5281 O O . ASP B 1 316 ? -22.016 8.555 -31.547 1 80.69 316 ASP B O 1
ATOM 5285 N N . THR B 1 317 ? -20.422 7.145 -30.859 1 75.69 317 THR B N 1
ATOM 5286 C CA . THR B 1 317 ? -21.078 6.969 -29.562 1 75.69 317 THR B CA 1
ATOM 5287 C C . THR B 1 317 ? -20.594 8.016 -28.562 1 75.69 317 THR B C 1
ATOM 5289 O O . THR B 1 317 ? -21.234 8.258 -27.547 1 75.69 317 THR B O 1
ATOM 5292 N N . VAL B 1 318 ? -19.562 8.602 -28.922 1 69.69 318 VAL B N 1
ATOM 5293 C CA . VAL B 1 318 ? -19 9.516 -27.938 1 69.69 318 VAL B CA 1
ATOM 5294 C C . VAL B 1 318 ? -19.141 10.953 -28.422 1 69.69 318 VAL B C 1
ATOM 5296 O O . VAL B 1 318 ? -19.203 11.203 -29.625 1 69.69 318 VAL B O 1
#

Secondary structure (DSSP, 8-state):
-HHHHHHHHHHHHHTTS-----EEETTEEEE-GGGGTTTEETTTEEEEEPPTTS-PPSEEESSEEEEEEEESEEEEEETTEEEEEETT-EEEE-TT--EEEE-S-GGG-EEEEEEE-TTTTSTTTTTTS-S--HHHHHHHHHTSS-SSS-SEEEEPPPSS--HHHHHHHHHHHHHHH-TT-TTHHHHHHHHHHHHHHHHHHHHHHHS-S---SSSTTHHHHHHHHHHHSTTT--HHHHHHHTT--HHHHHHHHHHHHSS-HHHHHHHHHHHHHHHHHHH----HHHHHHHHT---HHHHHHHHHHHHSS-HHHHHHH-/-HHHHHHHHHHHHHTTS-----EEETTEEEE-GGGGTTTEETTTEEEEEPPTTSPPPSEEESSEEEEEEEESEEEEEETTEEEEEETT-EEEE-TT--EEEE-S-GGG-EEEEEEE-TTTTSTTTTTTS-S--HHHHHHHHHTSS-SSS-SEEEEPPPSS--HHHHHHHHHHHHHHH-TT-TTHHHHHHHHHHHHHHHHHHHHHHHS-S---SSSTHHHHHHHHHHHHSTTT--HHHHHHHTT--HHHHHHHHHHHHSS-HHHHHHHHHHHHHHHHHHH----HHHHHHHHT---HHHHHHHHHHHHSS-HHHHHHH-

Nearest PDB structures (foldseek):
  6swi-assembly1_A  TM=8.940E-01  e=4.113E-07  Geobacillus stearothermophilus
  3lsg-assembly1_A  TM=9.201E-01  e=1.740E-06  Fusobacterium nucleatum subsp. nucleatum
  3oio-assembly1_A  TM=8.912E-01  e=6.588E-06  Chromobacterium violaceum
  3w6v-assembly1_A  TM=9.217E-01  e=3.114E-05  Streptomyces griseus
  5j7m-assembly1_B  TM=5.951E-01  e=6.959E-04  Kribbella flavida DSM 17836

Organism: NCBI:txid537013

pLDDT: mean 75.83, std 17.72, range [29.91, 96.69]

Solvent-accessible surface area (backbone atoms only — not comparable to full-atom values): 33801 Å² total; per-residue (Å²): 113,72,62,56,51,54,42,53,54,48,51,61,53,52,75,72,52,82,87,77,94,74,55,69,51,97,79,27,32,51,50,47,58,77,80,44,48,86,54,27,52,91,67,32,46,21,71,44,54,60,60,79,79,19,61,48,72,46,23,29,31,61,31,29,35,35,42,37,24,71,32,42,54,39,36,32,37,44,78,89,36,81,46,79,42,38,53,50,16,37,35,39,34,28,39,58,38,45,31,26,43,42,25,93,52,35,90,63,33,38,38,36,37,38,35,34,29,55,73,44,72,29,59,72,59,40,52,61,50,68,62,52,45,61,47,57,41,48,62,23,39,29,66,46,78,74,60,95,60,70,50,49,49,79,43,78,52,64,97,59,94,46,70,41,47,55,35,50,51,50,34,53,47,42,64,72,69,34,76,87,44,93,52,35,66,46,40,40,52,32,36,48,51,43,31,49,51,43,50,28,53,51,47,52,64,67,42,79,54,68,68,71,84,72,64,29,69,43,49,55,54,46,49,52,46,40,72,74,31,52,43,72,63,42,66,59,59,52,12,52,72,74,71,36,55,41,69,58,35,38,46,50,38,22,33,66,63,73,27,46,53,68,53,45,46,47,51,52,31,46,50,51,40,52,50,42,49,63,64,45,87,63,49,68,67,54,43,39,46,48,38,49,46,88,51,64,70,61,49,40,50,54,38,20,70,71,67,75,39,40,58,68,57,48,40,71,72,91,115,72,63,54,51,53,40,52,54,49,52,62,54,52,75,72,54,83,87,78,94,73,55,68,52,99,80,27,32,50,50,46,59,77,80,44,47,86,51,28,50,91,66,32,45,21,70,42,55,60,61,80,80,20,61,49,71,46,24,30,30,60,31,30,35,35,40,37,23,74,32,43,56,38,37,32,37,45,77,88,38,83,44,79,41,39,54,50,16,37,35,41,33,26,41,57,39,46,31,29,42,42,24,93,51,36,91,63,35,37,37,36,37,38,33,35,29,54,73,45,72,28,61,72,59,41,54,60,47,70,62,49,45,59,46,55,42,47,61,24,38,30,66,47,78,74,62,95,60,70,51,47,50,78,43,77,52,64,98,58,92,49,70,40,49,56,35,50,53,50,34,52,46,42,63,71,69,33,77,87,43,92,53,35,65,45,41,39,50,31,35,49,50,43,30,48,50,43,49,28,53,51,48,51,66,68,43,79,53,67,69,70,84,73,60,29,72,40,48,55,53,44,51,51,47,41,70,74,32,51,43,73,64,42,66,57,59,51,10,52,72,74,69,36,54,40,69,57,34,38,47,50,39,21,34,65,62,72,28,47,53,66,52,46,46,47,51,51,31,45,52,51,39,52,50,42,50,64,60,43,88,65,49,68,68,54,43,39,46,51,39,52,46,87,51,66,70,60,49,39,50,53,37,21,69,72,68,76,41,40,58,68,58,47,39,71,72,92

Radius of gyration: 26.87 Å; Cα contacts (8 Å, |Δi|>4): 1000; chains: 2; bounding box: 55×72×72 Å

InterPro domains:
  IPR003313 AraC-type arabinose-binding/dimerisation domain [PF02311] (56-134)
  IPR009057 Homedomain-like superfamily [SSF46689] (217-263)
  IPR009057 Homedomain-like superfamily [SSF46689] (268-317)
  IPR014710 RmlC-like jelly roll fold [G3DSA:2.60.120.10] (21-127)
  IPR018060 AraC-like, DNA binding HTH domain [PF12833] (238-316)
  IPR018060 AraC-like, DNA binding HTH domain [PS01124] (220-317)
  IPR018060 AraC-like, DNA binding HTH domain [SM00342] (232-315)
  IPR037923 Transcription regulator HTH-like [SSF51215] (29-201)

Foldseek 3Di:
DVLVVVQVVVQVVVVVDDDDDFDQDPQATEDELVVVVVQDDVLFKGKHWDHLVQKDGWYFYQWKKKKAWQWAKKWKQWPNDIDIAHHGKIKIAEHGTTMMIGGPCSVGTTMMIMTGHLCCLAPVNCVVVAWAFDLNLLHLCLLVPDDPDGSMDMDHDDPDDQPLSVLVVVLSCLSPVQVPPPCSVVVNSVSVSVNSVSVRVRVCVVPVPPSPDQPGNCVVVLVVVCLVCLQPDDLCNSCVVSVHDSVVSQVSNCSNRVDGPVVVSLVSLLVQLLVCLVPHPDDNCVSCNRSHHHDQVVNQVSNCVVVVDGSVVSSVVD/DVLLVVQVVVQVVVVVPDDDDFDQDPQATEDELVVVVVQDDVLFKGKHWDHLVQKDGWYFYQWKKKKAWQWDKKWKQWPNDIDIAHHGKIKIAEHGTTMMIGGPCSVGTTMMIMTGHLCCLAPVNCVVVAWAFDLNLLHLCLLVPDDPDGSMDMDHDDPDDQPLSVLVVVLSCLSPVQVPPPCSVVVNSVSVSSNSVSVRVRVCVVPVPPSPPQPRNCVVVLVVVCLVCLQADDLCNSCVVSVHDSVVSQVSNCSNHVDGPVRVSLVSLLVQLLVCLVPHPDDNCVSCNRSHHHDQVVNQVSNCVVVVHGSVVSSVVD

Sequence (636 aa):
MMLRQYRDNIWNRQATSGKKKRRIVNNVIQFQQQDMKKAFKSDQIGVLPHNSHGNTPLHQHDFFEMVYVHEGYCDNMIDNKKVSLTKGDICLINTYAVHTLLCDDPDNAVIFNIMIGAEMMNAAHFRLLSYNDFVADFFFHSLEKQRDDDNYLIFHQSEKENAANNLCVQLINEYYGHEEDLYQESKILHLFDCILIELTRSYQKMKDHPLGKKDSLKVSDMIYYIENHYNSVTLKSIADYFGYHPKHFSRIIHQATGQTFTDLLLDLRMRCAKELLQNNSLSITEIMHQVGYHNYKWFSNQFQKKFDMSPKKYRDTVMMLRQYRDNIWNRQATSGKKKRRIVNNVIQFQQQDMKKAFKSDQIGVLPHNSHGNTPLHQHDFFEMVYVHEGYCDNMIDNKKVSLTKGDICLINTYAVHTLLCDDPDNAVIFNIMIGAEMMNAAHFRLLSYNDFVADFFFHSLEKQRDDDNYLIFHQSEKENAANNLCVQLINEYYGHEEDLYQESKILHLFDCILIELTRSYQKMKDHPLGKKDSLKVSDMIYYIENHYNSVTLKSIADYFGYHPKHFSRIIHQATGQTFTDLLLDLRMRCAKELLQNNSLSITEIMHQVGYHNYKWFSNQFQKKFDMSPKKYRDTV